Protein AF-A0A8I0MYA6-F1 (afdb_monomer_lite)

Structure (mmCIF, N/CA/C/O backbone):
data_AF-A0A8I0MYA6-F1
#
_entry.id   AF-A0A8I0MYA6-F1
#
loop_
_atom_site.group_PDB
_atom_site.id
_atom_site.type_symbol
_atom_site.label_atom_id
_atom_site.label_alt_id
_atom_site.label_comp_id
_atom_site.label_asym_id
_atom_site.label_entity_id
_atom_site.label_seq_id
_atom_site.pdbx_PDB_ins_code
_atom_site.Cartn_x
_atom_site.Cartn_y
_atom_site.Cartn_z
_atom_site.occupancy
_atom_site.B_iso_or_equiv
_atom_site.auth_seq_id
_atom_site.auth_comp_id
_atom_site.auth_asym_id
_atom_site.auth_atom_id
_atom_site.pdbx_PDB_model_num
ATOM 1 N N . MET A 1 1 ? 46.446 16.073 -32.594 1.00 58.41 1 MET A N 1
ATOM 2 C CA . MET A 1 1 ? 46.123 14.995 -31.632 1.00 58.41 1 MET A CA 1
ATOM 3 C C . MET A 1 1 ? 47.424 14.561 -30.978 1.00 58.41 1 MET A C 1
ATOM 5 O O . MET A 1 1 ? 48.353 14.228 -31.710 1.00 58.41 1 MET A O 1
ATOM 9 N N . ILE A 1 2 ? 47.519 14.647 -29.650 1.00 66.38 2 ILE A N 1
ATOM 10 C CA . ILE A 1 2 ? 48.686 14.150 -28.910 1.00 66.38 2 ILE A CA 1
ATOM 11 C C . ILE A 1 2 ? 48.570 12.626 -28.864 1.00 66.38 2 ILE A C 1
ATOM 13 O O . ILE A 1 2 ? 47.542 12.116 -28.425 1.00 66.38 2 ILE A O 1
ATOM 17 N N . HIS A 1 3 ? 49.565 11.901 -29.374 1.00 73.25 3 HIS A N 1
ATOM 18 C CA . HIS A 1 3 ? 49.516 10.433 -29.465 1.00 73.25 3 HIS A CA 1
ATOM 19 C C . HIS A 1 3 ? 50.482 9.728 -28.514 1.00 73.25 3 HIS A C 1
ATOM 21 O O . HIS A 1 3 ? 50.394 8.515 -28.361 1.00 73.25 3 HIS A O 1
ATOM 27 N N . SER A 1 4 ? 51.386 10.472 -27.877 1.00 78.56 4 SER A N 1
ATOM 28 C CA . SER A 1 4 ? 52.286 9.970 -26.840 1.00 78.56 4 SER A CA 1
ATOM 29 C C . SER A 1 4 ? 52.566 11.079 -25.834 1.00 78.56 4 SER A C 1
ATOM 31 O O . SER A 1 4 ? 52.768 12.231 -26.223 1.00 78.56 4 SER A O 1
ATOM 33 N N . MET A 1 5 ? 52.573 10.738 -24.549 1.00 82.56 5 MET A N 1
ATOM 34 C CA . MET A 1 5 ? 52.832 11.657 -23.440 1.00 82.56 5 MET A CA 1
ATOM 35 C C . MET A 1 5 ? 53.818 11.022 -22.468 1.00 82.56 5 MET A C 1
ATOM 37 O O . MET A 1 5 ? 53.879 9.800 -22.351 1.00 82.56 5 MET A O 1
ATOM 41 N N . GLY A 1 6 ? 54.563 11.847 -21.744 1.00 85.38 6 GLY A N 1
ATOM 42 C CA . GLY A 1 6 ? 55.493 11.365 -20.731 1.00 85.38 6 GLY A CA 1
ATOM 43 C C . GLY A 1 6 ? 56.247 12.500 -20.062 1.00 85.38 6 GLY A C 1
ATOM 44 O O . GLY A 1 6 ? 55.816 13.655 -20.101 1.00 85.38 6 GLY A O 1
ATOM 45 N N . THR A 1 7 ? 57.382 12.158 -19.459 1.00 89.12 7 THR A N 1
ATOM 46 C CA . THR A 1 7 ? 58.265 13.116 -18.797 1.00 89.12 7 THR A CA 1
ATOM 47 C C . THR A 1 7 ? 59.642 13.170 -19.443 1.00 89.12 7 THR A C 1
ATOM 49 O O . THR A 1 7 ? 60.193 12.158 -19.889 1.00 89.12 7 THR A O 1
ATOM 52 N N . ILE A 1 8 ? 60.190 14.380 -19.488 1.00 91.12 8 ILE A N 1
ATOM 53 C CA . ILE A 1 8 ? 61.495 14.682 -20.068 1.00 91.12 8 ILE A CA 1
ATOM 54 C C . ILE A 1 8 ? 62.333 15.566 -19.147 1.00 91.12 8 ILE A C 1
ATOM 56 O O . ILE A 1 8 ? 61.816 16.259 -18.267 1.00 91.12 8 ILE A O 1
ATOM 60 N N . SER A 1 9 ? 63.634 15.579 -19.396 1.00 91.38 9 SER A N 1
ATOM 61 C CA . SER A 1 9 ? 64.591 16.529 -18.853 1.00 91.38 9 SER A CA 1
ATOM 62 C C . SER A 1 9 ? 65.210 17.384 -19.960 1.00 91.38 9 SER A C 1
ATOM 64 O O . SER A 1 9 ? 65.389 16.960 -21.104 1.00 91.38 9 SER A O 1
ATOM 66 N N . LEU A 1 10 ? 65.526 18.621 -19.587 1.00 90.19 10 LEU A N 1
ATOM 67 C CA . LEU A 1 10 ? 66.177 19.636 -20.402 1.00 90.19 10 LEU A CA 1
ATOM 68 C C . LEU A 1 10 ? 67.391 20.160 -19.638 1.00 90.19 10 LEU A C 1
ATOM 70 O O . LEU A 1 10 ? 67.263 20.629 -18.506 1.00 90.19 10 LEU A O 1
ATOM 74 N N . ALA A 1 11 ? 68.567 20.097 -20.255 1.00 89.94 11 ALA A N 1
ATOM 75 C CA . ALA A 1 11 ? 69.766 20.724 -19.710 1.00 89.94 11 ALA A CA 1
ATOM 76 C C . ALA A 1 11 ? 69.795 22.231 -20.027 1.00 89.94 11 ALA A C 1
ATOM 78 O O . ALA A 1 11 ? 69.227 22.682 -21.025 1.00 89.94 11 ALA A O 1
ATOM 79 N N . LEU A 1 12 ? 70.485 23.008 -19.186 1.00 89.94 12 LEU A N 1
ATOM 80 C CA . LEU A 1 12 ? 70.679 24.445 -19.394 1.00 89.94 12 LEU A CA 1
ATOM 81 C C . LEU A 1 12 ? 71.385 24.705 -20.734 1.00 89.94 12 LEU A C 1
ATOM 83 O O . LEU A 1 12 ? 72.392 24.068 -21.035 1.00 89.94 12 LEU A O 1
ATOM 87 N N . ASN A 1 13 ? 70.869 25.655 -21.517 1.00 88.00 13 ASN A N 1
ATOM 88 C CA . ASN A 1 13 ? 71.373 26.043 -22.838 1.00 88.00 13 ASN A CA 1
ATOM 89 C C . ASN A 1 13 ? 71.505 24.874 -23.829 1.00 88.00 13 ASN A C 1
ATOM 91 O O . ASN A 1 13 ? 72.324 24.920 -24.746 1.00 88.00 13 ASN A O 1
ATOM 95 N N . SER A 1 14 ? 70.696 23.827 -23.658 1.00 90.38 14 SER A N 1
ATOM 96 C CA . SER A 1 14 ? 70.669 22.670 -24.548 1.00 90.38 14 SER A CA 1
ATOM 97 C C . SER A 1 14 ? 69.436 22.693 -25.445 1.00 90.38 14 SER A C 1
ATOM 99 O O . SER A 1 14 ? 68.357 23.116 -25.026 1.00 90.38 14 SER A O 1
ATOM 101 N N . ASN A 1 15 ? 69.609 22.187 -26.667 1.00 89.75 15 ASN A N 1
ATOM 102 C CA . ASN A 1 15 ? 68.526 21.853 -27.593 1.00 89.75 15 ASN A CA 1
ATOM 103 C C . ASN A 1 15 ? 68.225 20.352 -27.641 1.00 89.75 15 ASN A C 1
ATOM 105 O O . ASN A 1 15 ? 67.522 19.890 -28.542 1.00 89.75 15 ASN A O 1
ATOM 109 N N . VAL A 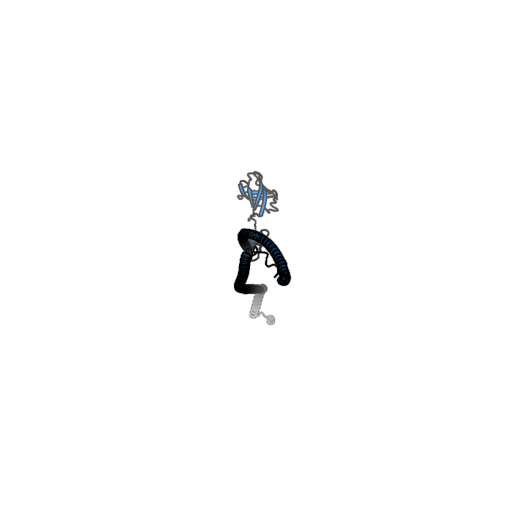1 16 ? 68.788 19.592 -26.702 1.00 91.81 16 VAL A N 1
ATOM 110 C CA . VAL A 1 16 ? 68.577 18.156 -26.558 1.00 91.81 16 VAL A CA 1
ATOM 111 C C . VAL A 1 16 ? 67.656 17.906 -25.372 1.00 91.81 16 VAL A C 1
ATOM 113 O O . VAL A 1 16 ? 67.909 18.361 -24.256 1.00 91.81 16 VAL A O 1
ATOM 116 N N . ILE A 1 17 ? 66.586 17.176 -25.650 1.00 91.62 17 ILE A N 1
ATOM 117 C CA . ILE A 1 17 ? 65.600 16.685 -24.701 1.00 91.62 17 ILE A CA 1
ATOM 118 C C . ILE A 1 17 ? 65.901 15.224 -24.419 1.00 91.62 17 ILE A C 1
ATOM 120 O O . ILE A 1 17 ? 66.022 14.434 -25.355 1.00 91.62 17 ILE A O 1
ATOM 124 N N . GLN A 1 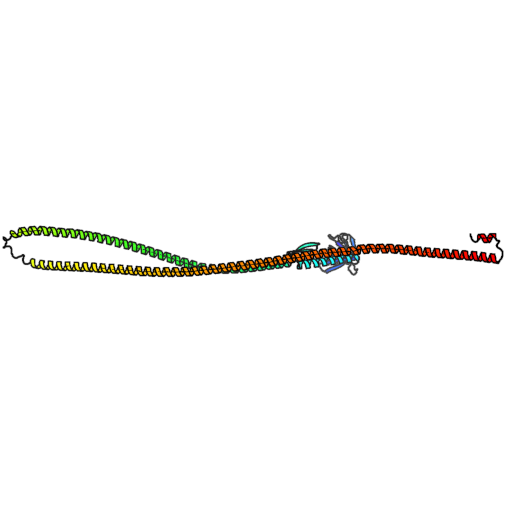18 ? 65.946 14.862 -23.142 1.00 92.81 18 GLN A N 1
ATOM 125 C CA . GLN A 1 18 ? 66.160 13.489 -22.709 1.00 92.81 18 GLN A CA 1
ATOM 126 C C . GLN A 1 18 ? 64.888 12.927 -22.063 1.00 92.81 18 GLN A C 1
ATOM 128 O O . GLN A 1 18 ? 64.280 13.553 -21.199 1.00 92.81 18 GLN A O 1
ATOM 133 N N . GLY A 1 19 ? 64.448 11.751 -22.497 1.00 88.19 19 GLY A N 1
ATOM 134 C CA . GLY A 1 19 ? 63.303 11.040 -21.937 1.00 88.19 19 GLY A CA 1
ATOM 135 C C . GLY A 1 19 ? 63.688 10.348 -20.637 1.00 88.19 19 GLY A C 1
ATOM 136 O O . GLY A 1 19 ? 64.613 9.544 -20.624 1.00 88.19 19 GLY A O 1
ATOM 137 N N . SER A 1 20 ? 62.971 10.619 -19.545 1.00 79.12 20 SER A N 1
ATOM 138 C CA . SER A 1 20 ? 63.293 10.020 -18.239 1.00 79.12 20 SER A CA 1
ATOM 139 C C . SER A 1 20 ? 62.774 8.585 -18.084 1.00 79.12 20 SER A C 1
ATOM 141 O O . SER A 1 20 ? 63.265 7.872 -17.224 1.00 79.12 20 SER A O 1
ATOM 143 N N . ASN A 1 21 ? 61.797 8.178 -18.907 1.00 72.69 21 ASN A N 1
ATOM 144 C CA . ASN A 1 21 ? 61.250 6.813 -19.061 1.00 72.69 21 ASN A CA 1
ATOM 145 C C . ASN A 1 21 ? 60.468 6.698 -20.388 1.00 72.69 21 ASN A C 1
ATOM 147 O O . ASN A 1 21 ? 59.414 6.071 -20.478 1.00 72.69 21 ASN A O 1
ATOM 151 N N . THR A 1 22 ? 60.918 7.423 -21.411 1.00 75.19 22 THR A N 1
ATOM 152 C CA . THR A 1 22 ? 60.223 7.539 -22.695 1.00 75.19 22 THR A CA 1
ATOM 153 C C . THR A 1 22 ? 61.123 7.028 -23.806 1.00 75.19 22 THR A C 1
ATOM 155 O O . THR A 1 22 ? 62.232 7.529 -23.959 1.00 75.19 22 THR A O 1
ATOM 158 N N . TYR A 1 23 ? 60.595 6.112 -24.619 1.00 84.62 23 TYR A N 1
ATOM 159 C CA . TYR A 1 23 ? 61.225 5.649 -25.853 1.00 84.62 23 TYR A CA 1
ATOM 160 C C . TYR A 1 23 ? 60.612 6.386 -27.051 1.00 84.62 23 TYR A C 1
ATOM 162 O O . TYR A 1 23 ? 59.567 5.998 -27.576 1.00 84.62 23 TYR A O 1
ATOM 170 N N . PHE A 1 24 ? 61.222 7.489 -27.471 1.00 85.12 24 PHE A N 1
ATOM 171 C CA . PHE A 1 24 ? 60.733 8.372 -28.523 1.00 85.12 24 PHE A CA 1
ATOM 172 C C . PHE A 1 24 ? 60.612 7.696 -29.884 1.00 85.12 24 PHE A C 1
ATOM 174 O O . PHE A 1 24 ? 59.632 7.959 -30.582 1.00 85.12 24 PHE A O 1
ATOM 181 N N . GLN A 1 25 ? 61.556 6.835 -30.265 1.00 83.25 25 GLN A N 1
ATOM 182 C CA . GLN A 1 25 ? 61.514 6.142 -31.554 1.00 83.25 25 GLN A CA 1
ATOM 183 C C . GLN A 1 25 ? 60.634 4.887 -31.470 1.00 83.25 25 GLN A C 1
ATOM 185 O O . GLN A 1 25 ? 59.676 4.767 -32.232 1.00 83.25 25 GLN A O 1
ATOM 190 N N . THR A 1 26 ? 60.890 3.997 -30.505 1.00 79.69 26 THR A N 1
ATOM 191 C CA . THR A 1 26 ? 60.189 2.705 -30.396 1.00 79.69 26 THR A CA 1
ATOM 192 C C . THR A 1 26 ? 58.725 2.830 -29.955 1.00 79.69 26 THR A C 1
ATOM 194 O O . THR A 1 26 ? 57.848 2.204 -30.550 1.00 79.69 26 THR A O 1
ATOM 197 N N . VAL A 1 27 ? 58.428 3.655 -28.944 1.00 79.25 27 VAL A N 1
ATOM 198 C CA . VAL A 1 27 ? 57.066 3.808 -28.388 1.00 79.25 27 VAL A CA 1
ATOM 199 C C . VAL A 1 27 ? 56.374 5.046 -28.954 1.00 79.25 27 VAL A C 1
ATOM 201 O O . VAL A 1 27 ? 55.242 4.969 -29.428 1.00 79.25 27 VAL A O 1
ATOM 204 N N . GLY A 1 28 ? 57.068 6.186 -28.961 1.00 76.00 28 GLY A N 1
ATOM 205 C CA . GLY A 1 28 ? 56.528 7.457 -29.444 1.00 76.00 28 GLY A CA 1
ATOM 206 C C . GLY A 1 28 ? 56.393 7.548 -30.966 1.00 76.00 28 GLY A C 1
ATOM 207 O O . GLY A 1 28 ? 55.694 8.443 -31.450 1.00 76.00 28 GLY A O 1
ATOM 208 N N . LYS A 1 29 ? 57.049 6.645 -31.720 1.00 82.19 29 LYS A N 1
ATOM 209 C CA . LYS A 1 29 ? 57.159 6.675 -33.193 1.00 82.19 29 LYS A CA 1
ATOM 210 C C . LYS A 1 29 ? 57.502 8.072 -33.719 1.00 82.19 29 LYS A C 1
ATOM 212 O O . LYS A 1 29 ? 56.938 8.546 -34.703 1.00 82.19 29 LYS A O 1
ATOM 217 N N . THR A 1 30 ? 58.376 8.764 -32.996 1.00 82.56 30 THR A N 1
ATOM 218 C CA . THR A 1 30 ? 58.781 10.136 -33.295 1.00 82.56 30 THR A CA 1
ATOM 219 C C . THR A 1 30 ? 59.659 10.125 -34.534 1.00 82.56 30 THR A C 1
ATOM 221 O O . THR A 1 30 ? 60.576 9.315 -34.635 1.00 82.56 30 THR A O 1
ATOM 224 N N . THR A 1 31 ? 59.404 11.037 -35.463 1.00 83.94 31 THR A N 1
ATOM 225 C CA . THR A 1 31 ? 60.233 11.252 -36.649 1.00 83.94 31 THR A CA 1
ATOM 226 C C . THR A 1 31 ? 60.717 12.696 -36.668 1.00 83.94 31 THR A C 1
ATOM 228 O O . THR A 1 31 ? 60.180 13.560 -35.968 1.00 83.94 31 THR A O 1
ATOM 231 N N . THR A 1 32 ? 61.723 12.993 -37.490 1.00 85.88 32 THR A N 1
ATOM 232 C CA . THR A 1 32 ? 62.050 14.386 -37.809 1.00 85.88 32 THR A CA 1
ATOM 233 C C . THR A 1 32 ? 60.799 15.103 -38.322 1.00 85.88 32 THR A C 1
ATOM 235 O O . THR A 1 32 ? 59.980 14.534 -39.043 1.00 85.88 32 THR A O 1
ATOM 238 N N . GLY A 1 33 ? 60.618 16.341 -37.877 1.00 78.88 33 GLY A N 1
ATOM 239 C CA . GLY A 1 33 ? 59.450 17.162 -38.140 1.00 78.88 33 GLY A CA 1
ATOM 240 C C . GLY A 1 33 ? 58.308 16.976 -37.142 1.00 78.88 33 GLY A C 1
ATOM 241 O O . GLY A 1 33 ? 57.408 17.811 -37.149 1.00 78.88 33 GLY A O 1
ATOM 242 N N . THR A 1 34 ? 58.299 15.947 -36.287 1.00 85.75 34 THR A N 1
ATOM 243 C CA . THR A 1 34 ? 57.237 15.767 -35.281 1.00 85.75 34 THR A CA 1
ATOM 244 C C . THR A 1 34 ? 57.137 16.990 -34.371 1.00 85.75 34 THR A C 1
ATOM 246 O O . THR A 1 34 ? 58.148 17.547 -33.948 1.00 85.75 34 THR A O 1
ATOM 249 N N . LEU A 1 35 ? 55.910 17.416 -34.072 1.00 88.00 35 LEU A N 1
ATOM 250 C CA . LEU A 1 35 ? 55.674 18.534 -33.169 1.00 88.00 35 LEU A CA 1
ATOM 251 C C . LEU A 1 35 ? 55.651 18.037 -31.723 1.00 88.00 35 LEU A C 1
ATOM 253 O O . LEU A 1 35 ? 55.034 17.020 -31.408 1.00 88.00 35 LEU A O 1
ATOM 257 N N . LEU A 1 36 ? 56.313 18.767 -30.840 1.00 89.31 36 LEU A N 1
ATOM 258 C CA . LEU A 1 36 ? 56.443 18.461 -29.426 1.00 89.31 36 LEU A CA 1
ATOM 259 C C . LEU A 1 36 ? 55.894 19.633 -28.618 1.00 89.31 36 LEU A C 1
ATOM 261 O O . LEU A 1 36 ? 56.377 20.752 -28.748 1.00 89.31 36 LEU A O 1
ATOM 265 N N . ILE A 1 37 ? 54.908 19.375 -27.768 1.00 91.75 37 ILE A N 1
ATOM 266 C CA . ILE A 1 37 ? 54.443 20.347 -26.779 1.00 91.75 37 ILE A CA 1
ATOM 267 C C . ILE A 1 37 ? 55.124 20.025 -25.456 1.00 91.75 37 ILE A C 1
ATOM 269 O O . ILE A 1 37 ? 55.062 18.882 -25.003 1.00 91.75 37 ILE A O 1
ATOM 273 N N . ILE A 1 38 ? 55.751 21.020 -24.840 1.00 89.81 38 ILE A N 1
ATOM 274 C CA . ILE A 1 38 ? 56.332 20.921 -23.497 1.00 89.81 38 ILE A CA 1
ATOM 275 C C . ILE A 1 38 ? 55.662 21.934 -22.574 1.00 89.81 38 ILE A C 1
ATOM 277 O O . ILE A 1 38 ? 55.373 23.052 -22.994 1.00 89.81 38 ILE A O 1
ATOM 281 N N . GLU A 1 39 ? 55.418 21.561 -21.322 1.00 87.12 39 GLU A N 1
ATOM 282 C CA . GLU A 1 39 ? 54.803 22.446 -20.328 1.00 87.12 39 GLU A CA 1
ATOM 283 C C . GLU A 1 39 ? 55.857 22.953 -19.337 1.00 87.12 39 GLU A C 1
ATOM 285 O O . GLU A 1 39 ? 56.320 22.216 -18.468 1.00 87.12 39 GLU A O 1
ATOM 290 N N . LEU A 1 40 ? 56.268 24.216 -19.476 1.00 85.38 40 LEU A N 1
ATOM 291 C CA . LEU A 1 40 ? 57.303 24.809 -18.630 1.00 85.38 40 LEU A CA 1
ATOM 292 C C . LEU A 1 40 ? 56.669 25.553 -17.442 1.00 85.38 40 LEU A C 1
ATOM 294 O O . LEU A 1 40 ? 55.845 26.439 -17.676 1.00 85.38 40 LEU A O 1
ATOM 298 N N . PRO A 1 41 ? 57.093 25.298 -16.186 1.00 79.19 41 PRO A N 1
ATOM 299 C CA . PRO A 1 41 ? 56.441 25.844 -14.987 1.00 79.19 41 PRO A CA 1
ATOM 300 C C . PRO A 1 41 ? 56.305 27.374 -14.920 1.00 79.19 41 PRO A C 1
ATOM 302 O O . PRO A 1 41 ? 55.432 27.872 -14.221 1.00 79.19 41 PRO A O 1
ATOM 305 N N . GLN A 1 42 ? 57.167 28.123 -15.615 1.00 77.38 42 GLN A N 1
ATOM 306 C CA . GLN A 1 42 ? 57.204 29.594 -15.557 1.00 77.38 42 GLN A CA 1
ATOM 307 C C . GLN A 1 42 ? 56.865 30.284 -16.885 1.00 77.38 42 GLN A C 1
ATOM 309 O O . GLN A 1 42 ? 56.653 31.491 -16.908 1.00 77.38 42 GLN A O 1
ATOM 314 N N . ILE A 1 43 ? 56.841 29.540 -17.994 1.00 77.38 43 ILE A N 1
ATOM 315 C CA . ILE A 1 43 ? 56.689 30.096 -19.352 1.00 77.38 43 ILE A CA 1
ATOM 316 C C . ILE A 1 43 ? 55.399 29.582 -20.018 1.00 77.38 43 ILE A C 1
ATOM 318 O O . ILE A 1 43 ? 54.938 30.147 -21.006 1.00 77.38 43 ILE A O 1
ATOM 322 N N . GLY A 1 44 ? 54.776 28.542 -19.457 1.00 80.44 44 GLY A N 1
ATOM 323 C CA . GLY A 1 44 ? 53.601 27.893 -20.025 1.00 80.44 44 GLY A CA 1
ATOM 324 C C . GLY A 1 44 ? 53.961 26.862 -21.095 1.00 80.44 44 GLY A C 1
ATOM 325 O O . GLY A 1 44 ? 55.101 26.400 -21.196 1.00 80.44 44 GLY A O 1
ATOM 326 N N . SER A 1 45 ? 52.958 26.462 -21.878 1.00 85.69 45 SER A N 1
ATOM 327 C CA . SER A 1 45 ? 53.128 25.462 -22.935 1.00 85.69 45 SER A CA 1
ATOM 328 C C . SER A 1 45 ? 53.886 26.041 -24.131 1.00 85.69 45 SER A C 1
ATOM 330 O O . SER A 1 45 ? 53.481 27.057 -24.691 1.00 85.69 45 SER A O 1
ATOM 332 N N . GLN A 1 46 ? 54.958 25.376 -24.556 1.00 87.88 46 GLN A N 1
ATOM 333 C CA . GLN A 1 46 ? 55.713 25.727 -25.757 1.00 87.88 46 GLN A CA 1
ATOM 334 C C . GLN A 1 46 ? 55.606 24.631 -26.808 1.00 87.88 46 GLN A C 1
ATOM 336 O O . GLN A 1 46 ? 55.720 23.445 -26.500 1.00 87.88 46 GLN A O 1
ATOM 341 N N . LEU A 1 47 ? 55.412 25.052 -28.058 1.00 89.50 47 LEU A N 1
ATOM 342 C CA . LEU A 1 47 ? 55.416 24.176 -29.220 1.00 89.50 47 LEU A CA 1
ATOM 343 C C . LEU A 1 47 ? 56.800 24.202 -29.869 1.00 89.50 47 LEU A C 1
ATOM 345 O O . LEU A 1 47 ? 57.285 25.252 -30.289 1.00 89.50 47 LEU A O 1
ATOM 349 N N . LEU A 1 48 ? 57.411 23.031 -29.956 1.00 90.62 48 LEU A N 1
ATOM 350 C CA . LEU A 1 48 ? 58.720 22.790 -30.539 1.00 90.62 48 LEU A CA 1
ATOM 351 C C . LEU A 1 48 ? 58.595 21.794 -31.691 1.00 90.62 48 LEU A C 1
ATOM 353 O O . LEU A 1 48 ? 57.622 21.046 -31.791 1.00 90.62 48 LEU A O 1
ATOM 357 N N . GLN A 1 49 ? 59.600 21.765 -32.553 1.00 89.81 49 GLN A N 1
ATOM 358 C CA . GLN A 1 49 ? 59.712 20.799 -33.633 1.00 89.81 49 GLN A CA 1
ATOM 359 C C . GLN A 1 49 ? 60.926 19.906 -33.400 1.00 89.81 49 GLN A C 1
ATOM 361 O O . GLN A 1 49 ? 62.011 20.380 -33.067 1.00 89.81 49 GLN A O 1
ATOM 366 N N . VAL A 1 50 ? 60.751 18.600 -33.578 1.00 91.00 50 VAL A N 1
ATOM 367 C CA . VAL A 1 50 ? 61.843 17.629 -33.531 1.00 91.00 50 VAL A CA 1
ATOM 368 C C . VAL A 1 50 ? 62.662 17.753 -34.810 1.00 91.00 50 VAL A C 1
ATOM 370 O O . VAL A 1 50 ? 62.179 17.463 -35.899 1.00 91.00 50 VAL A O 1
ATOM 373 N N . VAL A 1 51 ? 63.916 18.170 -34.681 1.00 90.06 51 VAL A N 1
ATOM 374 C CA . VAL A 1 51 ? 64.855 18.309 -35.803 1.00 90.06 51 VAL A CA 1
ATOM 375 C C . VAL A 1 51 ? 65.586 16.995 -36.054 1.00 90.06 51 VAL A C 1
ATOM 377 O O . VAL A 1 51 ? 65.812 16.611 -37.199 1.00 90.06 51 VAL A O 1
ATOM 380 N N . ALA A 1 52 ? 65.927 16.270 -34.989 1.00 90.19 52 ALA A N 1
ATOM 381 C CA . ALA A 1 52 ? 66.551 14.959 -35.093 1.00 90.19 52 ALA A CA 1
ATOM 382 C C . ALA A 1 52 ? 66.141 14.066 -33.923 1.00 90.19 52 ALA A C 1
ATOM 384 O O . ALA A 1 52 ? 66.069 14.520 -32.781 1.00 90.19 52 ALA A O 1
ATOM 385 N N . VAL A 1 53 ? 65.921 12.786 -34.207 1.00 90.12 53 VAL A N 1
ATOM 386 C CA . VAL A 1 53 ? 65.825 11.736 -33.189 1.00 90.12 53 VAL A CA 1
ATOM 387 C C . VAL A 1 53 ? 67.237 11.188 -33.016 1.00 90.12 53 VAL A C 1
ATOM 389 O O . VAL A 1 53 ? 67.761 10.552 -33.925 1.00 90.12 53 VAL A O 1
ATOM 392 N N . VAL A 1 54 ? 67.895 11.542 -31.912 1.00 90.88 54 VAL A N 1
ATOM 393 C CA . VAL A 1 54 ? 69.314 11.220 -31.679 1.00 90.88 54 VAL A CA 1
ATOM 394 C C . VAL A 1 54 ? 69.454 9.788 -31.166 1.00 90.88 54 VAL A C 1
ATOM 396 O O . VAL A 1 54 ? 70.358 9.068 -31.581 1.00 90.88 54 VAL A O 1
ATOM 399 N N . SER A 1 55 ? 68.535 9.365 -30.301 1.00 90.62 55 SER A N 1
ATOM 400 C CA . SER A 1 55 ? 68.409 7.992 -29.817 1.00 90.62 55 SER A CA 1
ATOM 401 C C . SER A 1 55 ? 66.975 7.728 -29.353 1.00 90.62 55 SER A C 1
ATOM 403 O O . SER A 1 55 ? 66.136 8.633 -29.338 1.00 90.62 55 SER A O 1
ATOM 405 N N . ASP A 1 56 ? 66.692 6.500 -28.916 1.00 87.44 56 ASP A N 1
ATOM 406 C CA . ASP A 1 56 ? 65.400 6.132 -28.330 1.00 87.44 56 ASP A CA 1
ATOM 407 C C . ASP A 1 56 ? 65.002 7.038 -27.158 1.00 87.44 56 ASP A C 1
ATOM 409 O O . ASP A 1 56 ? 63.819 7.253 -26.936 1.00 87.44 56 ASP A O 1
ATOM 413 N N . THR A 1 57 ? 65.955 7.617 -26.435 1.00 91.00 57 THR A N 1
ATOM 414 C CA . THR A 1 57 ? 65.687 8.473 -25.273 1.00 91.00 57 THR A CA 1
ATOM 415 C C . THR A 1 57 ? 66.087 9.927 -25.495 1.00 91.00 57 THR A C 1
ATOM 417 O O . THR A 1 57 ? 65.991 10.711 -24.558 1.00 91.00 57 THR A O 1
ATOM 420 N N . GLU A 1 58 ? 66.532 10.323 -26.691 1.00 92.69 58 GLU A N 1
ATOM 421 C CA . GLU A 1 58 ? 67.042 11.677 -26.937 1.00 92.69 58 GLU A CA 1
ATOM 422 C C . GLU A 1 58 ? 66.504 12.293 -28.229 1.00 92.69 58 GLU A C 1
ATOM 424 O O . GLU A 1 58 ? 66.620 11.732 -29.321 1.00 92.69 58 GLU A O 1
ATOM 429 N N . LEU A 1 59 ? 65.977 13.511 -28.110 1.00 92.25 59 LEU A N 1
ATOM 430 C CA . LEU A 1 59 ? 65.492 14.318 -29.225 1.00 92.25 59 LEU A CA 1
ATOM 431 C C . LEU A 1 59 ? 66.255 15.632 -29.299 1.00 92.25 59 LEU A C 1
ATOM 433 O O . LEU A 1 59 ? 66.443 16.302 -28.289 1.00 92.25 59 LEU A O 1
ATOM 437 N N . ARG A 1 60 ? 66.614 16.058 -30.506 1.00 93.38 60 ARG A N 1
ATOM 438 C CA . ARG A 1 60 ? 67.063 17.423 -30.772 1.00 93.38 60 ARG A CA 1
ATOM 439 C C . ARG A 1 60 ? 65.894 18.244 -31.293 1.00 93.38 60 ARG A C 1
ATOM 441 O O . ARG A 1 60 ? 65.234 17.829 -32.246 1.00 93.38 60 ARG A O 1
ATOM 448 N N . VAL A 1 61 ? 65.660 19.408 -30.700 1.00 93.19 61 VAL A N 1
ATOM 449 C CA . VAL A 1 61 ? 64.495 20.250 -30.993 1.00 93.19 61 VAL A CA 1
ATOM 450 C C . VAL A 1 61 ? 64.867 21.668 -31.425 1.00 93.19 61 VAL A C 1
ATOM 452 O O . VAL A 1 61 ? 65.903 22.219 -31.048 1.00 93.19 61 VAL A O 1
ATOM 455 N N . SER A 1 62 ? 63.990 22.274 -32.213 1.00 92.69 62 SER A N 1
ATOM 456 C CA . SER A 1 62 ? 63.995 23.690 -32.573 1.00 92.69 62 SER A CA 1
ATOM 457 C C . SER A 1 62 ? 62.655 24.316 -32.217 1.00 92.69 62 SER A C 1
ATOM 459 O O . SER A 1 62 ? 61.663 23.628 -31.962 1.00 92.69 62 SER A O 1
ATOM 461 N N . LYS A 1 63 ? 62.600 25.643 -32.236 1.00 90.81 63 LYS A N 1
ATOM 462 C CA . LYS A 1 63 ? 61.329 26.348 -32.365 1.00 90.81 63 LYS A CA 1
ATOM 463 C C . LYS A 1 63 ? 60.728 26.063 -33.745 1.00 90.81 63 LYS A C 1
ATOM 465 O O . LYS A 1 63 ? 61.419 25.622 -34.666 1.00 90.81 63 LYS A O 1
ATOM 470 N N . VAL A 1 64 ? 59.429 26.321 -33.881 1.00 85.44 64 VAL A N 1
ATOM 471 C CA . VAL A 1 64 ? 58.683 26.100 -35.135 1.00 85.44 64 VAL A CA 1
ATOM 472 C C . VAL A 1 64 ? 59.187 26.996 -36.278 1.00 85.44 64 VAL A C 1
ATOM 474 O O . VAL A 1 64 ? 59.050 26.638 -37.440 1.00 85.44 64 VAL A O 1
ATOM 477 N N . ASP A 1 65 ? 59.827 28.125 -35.961 1.00 84.56 65 ASP A N 1
ATOM 478 C CA . ASP A 1 65 ? 60.484 29.013 -36.933 1.00 84.56 65 ASP A CA 1
ATOM 479 C C . ASP A 1 65 ? 61.854 28.497 -37.431 1.00 84.56 65 ASP A C 1
ATOM 481 O O . ASP A 1 65 ? 62.521 29.165 -38.217 1.00 84.56 65 ASP A O 1
ATOM 485 N N . GLY A 1 66 ? 62.285 27.314 -36.975 1.00 81.19 66 GLY A N 1
ATOM 486 C CA . GLY A 1 66 ? 63.557 26.689 -37.339 1.00 81.19 66 GLY A CA 1
ATOM 487 C C . GLY A 1 66 ? 64.752 27.139 -36.495 1.00 81.19 66 GLY A C 1
ATOM 488 O O . GLY A 1 66 ? 65.834 26.564 -36.623 1.00 81.19 66 GLY A O 1
ATOM 489 N N . THR A 1 67 ? 64.593 28.114 -35.594 1.00 90.69 67 THR A N 1
ATOM 490 C CA . THR A 1 67 ? 65.685 28.532 -34.705 1.00 90.69 67 THR A CA 1
ATOM 491 C C . THR A 1 67 ? 65.940 27.489 -33.607 1.00 90.69 67 THR A C 1
ATOM 493 O O . THR A 1 67 ? 64.987 26.902 -33.081 1.00 90.69 67 THR A O 1
ATOM 496 N N . PRO A 1 68 ? 67.204 27.217 -33.220 1.00 88.12 68 PRO A N 1
ATOM 497 C CA . PRO A 1 68 ? 67.496 26.267 -32.151 1.00 88.12 68 PRO A CA 1
ATOM 498 C C . PRO A 1 68 ? 66.779 26.646 -30.854 1.00 88.12 68 PRO A C 1
ATOM 500 O O . PRO A 1 68 ? 66.853 27.787 -30.393 1.00 88.12 68 PRO A O 1
ATOM 503 N N . TYR A 1 69 ? 66.092 25.681 -30.248 1.00 90.88 69 TYR A N 1
ATOM 504 C CA . TYR A 1 69 ? 65.510 25.880 -28.931 1.00 90.88 69 TYR A CA 1
ATOM 505 C C . TYR A 1 69 ? 66.596 25.671 -27.880 1.00 90.88 69 TYR A C 1
ATOM 507 O O . TYR A 1 69 ? 67.105 24.566 -27.755 1.00 90.88 69 TYR A O 1
ATOM 515 N N . LEU A 1 70 ? 66.962 26.715 -27.140 1.00 90.00 70 LEU A N 1
ATOM 516 C CA . LEU A 1 70 ? 67.916 26.619 -26.037 1.00 90.00 70 LEU A CA 1
ATOM 517 C C . LEU A 1 70 ? 67.159 26.828 -24.731 1.00 90.00 70 LEU A C 1
ATOM 519 O O . LEU A 1 70 ? 66.599 27.904 -24.513 1.00 90.00 70 LEU A O 1
ATOM 523 N N . SER A 1 71 ? 67.119 25.802 -23.879 1.00 85.69 71 SER A N 1
ATOM 524 C CA . SER A 1 71 ? 66.416 25.909 -22.601 1.00 85.69 71 SER A CA 1
ATOM 525 C C . SER A 1 71 ? 67.115 26.930 -21.692 1.00 85.69 71 SER A C 1
ATOM 527 O O . SER A 1 71 ? 68.292 26.740 -21.377 1.00 85.69 71 SER A O 1
ATOM 529 N N . PRO A 1 72 ? 66.429 27.985 -21.217 1.00 82.50 72 PRO A N 1
ATOM 530 C CA . PRO A 1 72 ? 67.042 28.999 -20.355 1.00 82.50 72 PRO A CA 1
ATOM 531 C C . PRO A 1 72 ? 67.286 28.498 -18.923 1.00 82.50 72 PRO A C 1
ATOM 533 O O . PRO A 1 72 ? 67.934 29.177 -18.133 1.00 82.50 72 PRO A O 1
ATOM 536 N N . VAL A 1 73 ? 66.761 27.319 -18.578 1.00 84.56 73 VAL A N 1
ATOM 537 C CA . VAL A 1 73 ? 66.865 26.691 -17.257 1.00 84.56 73 VAL A CA 1
ATOM 538 C C . VAL A 1 73 ? 67.063 25.181 -17.395 1.00 84.56 73 VAL A C 1
ATOM 540 O O . VAL A 1 73 ? 66.573 24.567 -18.344 1.00 84.56 73 VAL A O 1
ATOM 543 N N . ALA A 1 74 ? 67.771 24.568 -16.445 1.00 88.06 74 ALA A N 1
ATOM 544 C CA . ALA A 1 74 ? 67.814 23.113 -16.332 1.00 88.06 74 ALA A CA 1
ATOM 545 C C . ALA A 1 74 ? 66.548 22.624 -15.619 1.00 88.06 74 ALA A C 1
ATOM 547 O O . ALA A 1 74 ? 66.230 23.092 -14.527 1.00 88.06 74 ALA A O 1
ATOM 548 N N . LEU A 1 75 ? 65.821 21.695 -16.233 1.00 87.44 75 LEU A N 1
ATOM 549 C CA . LEU A 1 75 ? 64.541 21.202 -15.732 1.00 87.44 75 LEU A CA 1
ATOM 550 C C . LEU A 1 75 ? 64.463 19.683 -15.879 1.00 87.44 75 LEU A C 1
ATOM 552 O O . LEU A 1 75 ? 64.951 19.108 -16.851 1.00 87.44 75 LEU A O 1
ATOM 556 N N . GLN A 1 76 ? 63.826 19.030 -14.915 1.00 89.38 76 GLN A N 1
ATOM 557 C CA . GLN A 1 76 ? 63.592 17.587 -14.913 1.00 89.38 76 GLN A CA 1
ATOM 558 C C . GLN A 1 76 ? 62.102 17.304 -14.741 1.00 89.38 76 GLN A C 1
ATOM 560 O O . GLN A 1 76 ? 61.375 18.121 -14.178 1.00 89.38 76 GLN A O 1
ATOM 565 N N . ASN A 1 77 ? 61.661 16.134 -15.202 1.00 87.75 77 ASN A N 1
ATOM 566 C CA . ASN A 1 77 ? 60.277 15.667 -15.093 1.00 87.75 77 ASN A CA 1
ATOM 567 C C . ASN A 1 77 ? 59.232 16.605 -15.723 1.00 87.75 77 ASN A C 1
ATOM 569 O O . ASN A 1 77 ? 58.083 16.655 -15.284 1.00 87.75 77 ASN A O 1
ATOM 573 N N . ILE A 1 78 ? 59.612 17.334 -16.773 1.00 88.69 78 ILE A N 1
ATOM 574 C CA . ILE A 1 78 ? 58.687 18.178 -17.529 1.00 88.69 78 ILE A CA 1
ATOM 575 C C . ILE A 1 78 ? 57.728 17.284 -18.302 1.00 88.69 78 ILE A C 1
ATOM 577 O O . ILE A 1 78 ? 58.161 16.362 -18.995 1.00 88.69 78 ILE A O 1
ATOM 581 N N . LYS A 1 79 ? 56.429 17.578 -18.225 1.00 88.00 79 LYS A N 1
ATOM 582 C CA . LYS A 1 79 ? 55.429 16.894 -19.042 1.00 88.00 79 LYS A CA 1
ATOM 583 C C . LYS A 1 79 ? 55.568 17.315 -20.499 1.00 88.00 79 LYS A C 1
ATOM 585 O O . LYS A 1 79 ? 55.666 18.505 -20.805 1.00 88.00 79 LYS A O 1
ATOM 590 N N . TYR A 1 80 ? 55.529 16.334 -21.391 1.00 89.06 80 TYR A N 1
ATOM 591 C CA . TYR A 1 80 ? 55.468 16.579 -22.824 1.00 89.06 80 TYR A CA 1
ATOM 592 C C . TYR A 1 80 ? 54.301 15.829 -23.469 1.00 89.06 80 TYR A C 1
ATOM 594 O O . TYR A 1 80 ? 53.830 14.805 -22.964 1.00 89.06 80 TYR A O 1
ATOM 602 N N . GLY A 1 81 ? 53.879 16.326 -24.628 1.00 87.19 81 GLY A N 1
ATOM 603 C CA . GLY A 1 81 ? 52.994 15.637 -25.556 1.00 87.19 81 GLY A CA 1
ATOM 604 C C . GLY A 1 81 ? 53.557 15.684 -26.974 1.00 87.19 81 GLY A C 1
ATOM 605 O O . GLY A 1 81 ? 53.791 16.761 -27.520 1.00 87.19 81 GLY A O 1
ATOM 606 N N . LEU A 1 82 ? 53.757 14.521 -27.591 1.00 85.56 82 LEU A N 1
ATOM 607 C CA . LEU A 1 82 ? 54.067 14.423 -29.015 1.00 85.56 82 LEU A CA 1
ATOM 608 C C . LEU A 1 82 ? 52.780 14.559 -29.816 1.00 85.56 82 LEU A C 1
ATOM 610 O O . LEU A 1 82 ? 51.827 13.801 -29.630 1.00 85.56 82 LEU A O 1
ATOM 614 N N . CYS A 1 83 ? 52.769 15.522 -30.723 1.00 81.00 83 CYS A N 1
ATOM 615 C CA . CYS A 1 83 ? 51.696 15.739 -31.671 1.00 81.00 83 CYS A CA 1
ATOM 616 C C . CYS A 1 83 ? 52.058 15.075 -32.995 1.00 81.00 83 CYS A C 1
ATOM 618 O O . CYS A 1 83 ? 53.136 15.319 -33.540 1.00 81.00 83 CYS A O 1
ATOM 620 N N . LYS A 1 84 ? 51.139 14.278 -33.552 1.00 67.94 84 LYS A N 1
ATOM 621 C CA . LYS A 1 84 ? 51.308 13.756 -34.914 1.00 67.94 84 LYS A CA 1
ATOM 622 C C . LYS A 1 84 ? 51.517 14.916 -35.883 1.00 67.94 84 LYS A C 1
ATOM 624 O O . LYS A 1 84 ? 50.685 15.821 -35.949 1.00 67.94 84 LYS A O 1
ATOM 629 N N . ASN A 1 85 ? 52.620 14.872 -36.623 1.00 63.75 85 ASN A N 1
ATOM 630 C CA . ASN A 1 85 ? 52.835 15.782 -37.732 1.00 63.75 85 ASN A CA 1
ATOM 631 C C . ASN A 1 85 ? 52.135 15.225 -38.983 1.00 63.75 85 ASN A C 1
ATOM 633 O O . ASN A 1 85 ? 52.380 14.093 -39.399 1.00 63.75 85 ASN A O 1
ATOM 637 N N . PHE A 1 86 ? 51.261 16.037 -39.575 1.00 61.31 86 PHE A N 1
ATOM 638 C CA . PHE A 1 86 ? 50.497 15.687 -40.767 1.00 61.31 86 PHE A CA 1
ATOM 639 C C . PHE A 1 86 ? 51.319 15.749 -42.064 1.00 61.31 86 PHE A C 1
ATOM 641 O O . PHE A 1 86 ? 50.878 15.209 -43.071 1.00 61.31 86 PHE A O 1
ATOM 648 N N . THR A 1 87 ? 52.528 16.328 -42.060 1.00 57.75 87 THR A N 1
ATOM 649 C CA . THR A 1 87 ? 53.362 16.451 -43.273 1.00 57.75 87 THR A CA 1
ATOM 650 C C . THR A 1 87 ? 53.928 15.121 -43.779 1.00 57.75 87 THR A C 1
ATOM 652 O O . THR A 1 87 ? 54.361 15.056 -44.924 1.00 57.75 87 THR A O 1
ATOM 655 N N . HIS A 1 88 ? 53.909 14.060 -42.963 1.00 53.53 88 HIS A N 1
ATOM 656 C CA . HIS A 1 88 ? 54.320 12.699 -43.351 1.00 53.53 88 HIS A CA 1
ATOM 657 C C . HIS A 1 88 ? 53.170 11.686 -43.327 1.00 53.53 88 HIS A C 1
ATOM 659 O O . HIS A 1 88 ? 53.387 10.492 -43.518 1.00 53.53 88 HIS A O 1
ATOM 665 N N . THR A 1 89 ? 51.940 12.142 -43.081 1.00 58.62 89 THR A N 1
ATOM 666 C CA . THR A 1 89 ? 50.772 11.260 -43.107 1.00 58.62 89 THR A CA 1
ATOM 667 C C . THR A 1 89 ? 50.299 11.163 -44.551 1.00 58.62 89 THR A C 1
ATOM 669 O O . THR A 1 89 ? 49.999 12.178 -45.176 1.00 58.62 89 THR A O 1
ATOM 672 N N . THR A 1 90 ? 50.259 9.956 -45.113 1.00 68.25 90 THR A N 1
ATOM 673 C CA . THR A 1 90 ? 49.729 9.782 -46.471 1.00 68.25 90 THR A CA 1
ATOM 674 C C . THR A 1 90 ? 48.265 10.225 -46.510 1.00 68.25 90 THR A C 1
ATOM 676 O O . THR A 1 90 ? 47.541 10.084 -45.520 1.00 68.25 90 THR A O 1
ATOM 679 N N . THR A 1 91 ? 47.786 10.717 -47.655 1.00 74.44 91 THR A N 1
ATOM 680 C CA . THR A 1 91 ? 46.360 11.036 -47.845 1.00 74.44 91 THR A CA 1
ATOM 681 C C . THR A 1 91 ? 45.465 9.853 -47.457 1.00 74.44 91 THR A C 1
ATOM 683 O O . THR A 1 91 ? 44.401 10.052 -46.877 1.00 74.44 91 THR A O 1
ATOM 686 N N . ALA A 1 92 ? 45.933 8.621 -47.690 1.00 73.12 92 ALA A N 1
ATOM 687 C CA . ALA A 1 92 ? 45.252 7.393 -47.292 1.00 73.12 92 ALA A CA 1
ATOM 688 C C . ALA A 1 92 ? 45.135 7.229 -45.766 1.00 73.12 92 ALA A C 1
ATOM 690 O O . ALA A 1 92 ? 44.090 6.823 -45.263 1.00 73.12 92 ALA A O 1
ATOM 691 N N . GLU A 1 93 ? 46.176 7.563 -45.007 1.00 72.19 93 GLU A N 1
ATOM 692 C CA . GLU A 1 93 ? 46.173 7.426 -43.550 1.00 72.19 93 GLU A CA 1
ATOM 693 C C . GLU A 1 93 ? 45.385 8.546 -42.854 1.00 72.19 93 GLU A C 1
ATOM 695 O O . GLU A 1 93 ? 44.712 8.288 -41.855 1.00 72.19 93 GLU A O 1
ATOM 700 N N . ILE A 1 94 ? 45.363 9.753 -43.431 1.00 76.19 94 ILE A N 1
ATOM 701 C CA . ILE A 1 94 ? 44.437 10.820 -43.018 1.00 76.19 94 ILE A CA 1
ATOM 702 C C . ILE A 1 94 ? 42.990 10.401 -43.305 1.00 76.19 94 ILE A C 1
ATOM 704 O O . ILE A 1 94 ? 42.145 10.497 -42.418 1.00 76.19 94 ILE A O 1
ATOM 708 N N . ALA A 1 95 ? 42.705 9.889 -44.508 1.00 76.31 95 ALA A N 1
ATOM 709 C CA . ALA A 1 95 ? 41.371 9.418 -44.878 1.00 76.31 95 ALA A CA 1
ATOM 710 C C . ALA A 1 95 ? 40.893 8.279 -43.964 1.00 76.31 95 ALA A C 1
ATOM 712 O O . ALA A 1 95 ? 39.745 8.287 -43.527 1.00 76.31 95 ALA A O 1
ATOM 713 N N . LYS A 1 96 ? 41.784 7.347 -43.602 1.00 80.56 96 LYS A N 1
ATOM 714 C CA . LYS A 1 96 ? 41.493 6.278 -42.639 1.00 80.56 96 LYS A CA 1
ATOM 715 C C . LYS A 1 96 ? 41.161 6.831 -41.252 1.00 80.56 96 LYS A C 1
ATOM 717 O O . LYS A 1 96 ? 40.150 6.444 -40.678 1.00 80.56 96 LYS A O 1
ATOM 722 N N . GLN A 1 97 ? 41.974 7.744 -40.718 1.00 77.19 97 GLN A N 1
ATOM 723 C CA . GLN A 1 97 ? 41.721 8.347 -39.402 1.00 77.19 97 GLN A CA 1
ATOM 724 C C . GLN A 1 97 ? 40.431 9.175 -39.386 1.00 77.19 97 GLN A C 1
ATOM 726 O O . GLN A 1 97 ? 39.700 9.153 -38.395 1.00 77.19 97 GLN A O 1
ATOM 731 N N . LEU A 1 98 ? 40.128 9.873 -40.484 1.00 80.25 98 LEU A N 1
ATOM 732 C CA . LEU A 1 98 ? 38.875 10.601 -40.647 1.00 80.25 98 LEU A CA 1
ATOM 733 C C . LEU A 1 98 ? 37.683 9.638 -40.688 1.00 80.25 98 LEU A C 1
ATOM 735 O O . LEU A 1 98 ? 36.728 9.843 -39.950 1.00 80.25 98 LEU A O 1
ATOM 739 N N . ALA A 1 99 ? 37.766 8.555 -41.464 1.00 80.75 99 ALA A N 1
ATOM 740 C CA . ALA A 1 99 ? 36.725 7.530 -41.522 1.00 80.75 99 ALA A CA 1
ATOM 741 C C . ALA A 1 99 ? 36.492 6.858 -40.157 1.00 80.75 99 ALA A C 1
ATOM 743 O O . ALA A 1 99 ? 35.348 6.680 -39.744 1.00 80.75 99 ALA A O 1
ATOM 744 N N . GLU A 1 100 ? 37.557 6.539 -39.415 1.00 83.00 100 GLU A N 1
ATOM 745 C CA . GLU A 1 100 ? 37.462 6.000 -38.052 1.00 83.00 100 GLU A CA 1
ATOM 746 C C . GLU A 1 100 ? 36.808 6.991 -37.081 1.00 83.00 100 GLU A C 1
ATOM 748 O O . GLU A 1 100 ? 36.021 6.588 -36.221 1.00 83.00 100 GLU A O 1
ATOM 753 N N . LEU A 1 101 ? 37.112 8.287 -37.203 1.00 81.88 101 LEU A N 1
ATOM 754 C CA . LEU A 1 101 ? 36.481 9.329 -36.397 1.00 81.88 101 LEU A CA 1
ATOM 755 C C . LEU A 1 101 ? 34.993 9.465 -36.733 1.00 81.88 101 LEU A C 1
ATOM 757 O O . LEU A 1 101 ? 34.172 9.465 -35.817 1.00 81.88 101 LEU A O 1
ATOM 761 N N . THR A 1 102 ? 34.642 9.522 -38.019 1.00 88.69 102 THR A N 1
ATOM 762 C CA . THR A 1 102 ? 33.251 9.585 -38.484 1.00 88.69 102 THR A CA 1
ATOM 763 C C . THR A 1 102 ? 32.461 8.369 -38.012 1.00 88.69 102 THR A C 1
ATOM 765 O O . THR A 1 102 ? 31.376 8.532 -37.463 1.00 88.69 102 THR A O 1
ATOM 768 N N . ALA A 1 103 ? 33.024 7.162 -38.113 1.00 85.25 103 ALA A N 1
ATOM 769 C CA . ALA A 1 103 ? 32.384 5.945 -37.620 1.00 85.25 103 ALA A CA 1
ATOM 770 C C . ALA A 1 103 ? 32.179 5.968 -36.094 1.00 85.25 103 ALA A C 1
ATOM 772 O O . ALA A 1 103 ? 31.130 5.555 -35.599 1.00 85.25 103 ALA A O 1
ATOM 773 N N . LYS A 1 104 ? 33.154 6.482 -35.327 1.00 84.69 104 LYS A N 1
ATOM 774 C CA . LYS A 1 104 ? 33.010 6.667 -33.871 1.00 84.69 104 LYS A CA 1
ATOM 775 C C . LYS A 1 104 ? 31.927 7.686 -33.529 1.00 84.69 104 LYS A C 1
ATOM 777 O O . LYS A 1 104 ? 31.201 7.482 -32.561 1.00 84.69 104 LYS A O 1
ATOM 782 N N . TRP A 1 105 ? 31.821 8.770 -34.292 1.00 87.38 105 TRP A N 1
ATOM 783 C CA . TRP A 1 105 ? 30.777 9.777 -34.110 1.00 87.38 105 TRP A CA 1
ATOM 784 C C . TRP A 1 105 ? 29.390 9.224 -34.423 1.00 87.38 105 TRP A C 1
ATOM 786 O O . TRP A 1 105 ? 28.528 9.290 -33.557 1.00 87.38 105 TRP A O 1
ATOM 796 N N . GLN A 1 106 ? 29.203 8.595 -35.584 1.00 91.88 106 GLN A N 1
ATOM 797 C CA . GLN A 1 106 ? 27.927 7.983 -35.972 1.00 91.88 106 GLN A CA 1
ATOM 798 C C . GLN A 1 106 ? 27.473 6.914 -34.975 1.00 91.88 106 GLN A C 1
ATOM 800 O O . GLN A 1 106 ? 26.295 6.837 -34.627 1.00 91.88 106 GLN A O 1
ATOM 805 N N . ARG A 1 107 ? 28.413 6.111 -34.460 1.00 89.12 107 ARG A N 1
ATOM 806 C CA . ARG A 1 107 ? 28.117 5.143 -33.401 1.00 89.12 107 ARG A CA 1
ATOM 807 C C . ARG A 1 107 ? 27.629 5.831 -32.131 1.00 89.12 107 ARG A C 1
ATOM 809 O O . ARG A 1 107 ? 26.601 5.433 -31.604 1.00 89.12 107 ARG A O 1
ATOM 816 N N . ARG A 1 108 ? 28.336 6.860 -31.655 1.00 87.81 108 ARG A N 1
ATOM 817 C CA . ARG A 1 108 ? 27.931 7.609 -30.454 1.00 87.81 108 ARG A CA 1
ATOM 818 C C . ARG A 1 108 ? 26.581 8.284 -30.621 1.00 87.81 108 ARG A C 1
ATOM 820 O O . ARG A 1 108 ? 25.802 8.286 -29.681 1.00 87.81 108 ARG A O 1
ATOM 827 N N . GLU A 1 109 ? 26.312 8.844 -31.792 1.00 93.00 109 GLU A N 1
ATOM 828 C CA . GLU A 1 109 ? 25.014 9.430 -32.113 1.00 93.00 109 GLU A CA 1
ATOM 829 C C . GLU A 1 109 ? 23.912 8.370 -32.022 1.00 93.00 109 GLU A C 1
ATOM 831 O O . GLU A 1 109 ? 22.969 8.540 -31.259 1.00 93.00 109 GLU A O 1
ATOM 836 N N . THR A 1 110 ? 24.100 7.223 -32.679 1.00 93.75 110 THR A N 1
ATOM 837 C CA . THR A 1 110 ? 23.154 6.096 -32.626 1.00 93.75 110 THR A CA 1
ATOM 838 C C . THR A 1 110 ? 22.942 5.590 -31.196 1.00 93.75 110 THR A C 1
ATOM 840 O O . THR A 1 110 ? 21.809 5.365 -30.778 1.00 93.75 110 THR A O 1
ATOM 843 N N . GLU A 1 111 ? 24.017 5.429 -30.422 1.00 93.62 111 GLU A N 1
ATOM 844 C CA . GLU A 1 111 ? 23.954 4.981 -29.028 1.00 93.62 111 GLU A C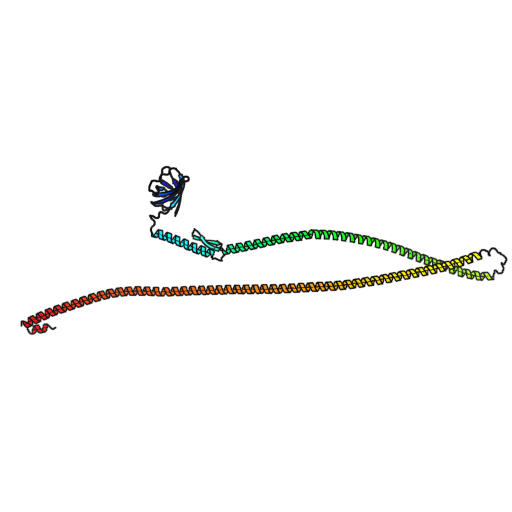A 1
ATOM 845 C C . GLU A 1 111 ? 23.252 6.001 -28.123 1.00 93.62 111 GLU A C 1
ATOM 847 O O . GLU A 1 111 ? 22.450 5.605 -27.286 1.00 93.62 111 GLU A O 1
ATOM 852 N N . MET A 1 112 ? 23.497 7.303 -28.299 1.00 91.75 112 MET A N 1
ATOM 853 C CA . MET A 1 112 ? 22.835 8.363 -27.529 1.00 91.75 112 MET A CA 1
ATOM 854 C C . MET A 1 112 ? 21.351 8.483 -27.878 1.00 91.75 112 MET A C 1
ATOM 856 O O . MET A 1 112 ? 20.524 8.627 -26.978 1.00 91.75 112 MET A O 1
ATOM 860 N N . THR A 1 113 ? 20.998 8.405 -29.163 1.00 94.12 113 THR A N 1
ATOM 861 C CA . THR A 1 113 ? 19.600 8.407 -29.606 1.00 94.12 113 THR A CA 1
ATOM 862 C C . THR A 1 113 ? 18.870 7.169 -29.095 1.00 94.12 113 THR A C 1
ATOM 864 O O . THR A 1 113 ? 17.758 7.291 -28.589 1.00 94.12 113 THR A O 1
ATOM 867 N N . GLY A 1 114 ? 19.507 5.996 -29.151 1.00 93.62 114 GLY A N 1
ATOM 868 C CA . GLY A 1 114 ? 18.959 4.762 -28.591 1.00 93.62 114 GLY A CA 1
ATOM 869 C C . GLY A 1 114 ? 18.805 4.816 -27.070 1.00 93.62 114 GLY A C 1
ATOM 870 O O . GLY A 1 114 ? 17.747 4.470 -26.561 1.00 93.62 114 GLY A O 1
ATOM 871 N N . TRP A 1 115 ? 19.799 5.338 -26.342 1.00 96.44 115 TRP A N 1
ATOM 872 C CA . TRP A 1 115 ? 19.714 5.554 -24.892 1.00 96.44 115 TRP A CA 1
ATOM 873 C C . TRP A 1 115 ? 18.559 6.486 -24.514 1.00 96.44 115 TRP A C 1
ATOM 875 O O . TRP A 1 115 ? 17.845 6.209 -23.553 1.00 96.44 115 TRP A O 1
ATOM 885 N N . TYR A 1 116 ? 18.352 7.565 -25.276 1.00 95.06 116 TYR A N 1
ATOM 886 C CA . TYR A 1 116 ? 17.274 8.520 -25.023 1.00 95.06 116 TYR A CA 1
ATOM 887 C C . TYR A 1 116 ? 15.884 7.946 -25.331 1.00 95.06 116 TYR A C 1
ATOM 889 O O . TYR A 1 116 ? 14.929 8.254 -24.623 1.00 95.06 116 TYR A O 1
ATOM 897 N N . ALA A 1 117 ? 15.774 7.122 -26.376 1.00 94.12 117 ALA A N 1
ATOM 898 C CA . ALA A 1 117 ? 14.518 6.518 -26.821 1.00 94.12 117 ALA A CA 1
ATOM 899 C C . ALA A 1 117 ? 14.184 5.182 -26.132 1.00 94.12 117 ALA A C 1
ATOM 901 O O . ALA A 1 117 ? 13.113 4.634 -26.374 1.00 94.12 117 ALA A O 1
ATOM 902 N N . SER A 1 118 ? 15.095 4.636 -25.324 1.00 96.00 118 SER A N 1
ATOM 903 C CA . SER A 1 118 ? 14.905 3.339 -24.678 1.00 96.00 118 SER A CA 1
ATOM 904 C C . SER A 1 118 ? 13.935 3.416 -23.498 1.00 96.00 118 SER A C 1
ATOM 906 O O . SER A 1 118 ? 14.084 4.258 -22.608 1.00 96.00 118 SER A O 1
ATOM 908 N N . ASP A 1 119 ? 12.992 2.473 -23.464 1.00 94.12 119 ASP A N 1
ATOM 909 C CA . ASP A 1 119 ? 12.068 2.248 -22.347 1.00 94.12 119 ASP A CA 1
ATOM 910 C C . ASP A 1 119 ? 12.632 1.285 -21.279 1.00 94.12 119 ASP A C 1
ATOM 912 O O . ASP A 1 119 ? 12.079 1.190 -20.171 1.00 94.12 119 ASP A O 1
ATOM 916 N N . ASP A 1 120 ? 13.739 0.595 -21.588 1.00 94.19 120 ASP A N 1
ATOM 917 C CA . ASP A 1 120 ? 14.436 -0.331 -20.687 1.00 94.19 120 ASP A CA 1
ATOM 918 C C . ASP A 1 120 ? 15.108 0.409 -19.527 1.00 94.19 120 ASP A C 1
ATOM 920 O O . ASP A 1 120 ? 15.324 1.616 -19.585 1.00 94.19 120 ASP A O 1
ATOM 924 N N . ASP A 1 121 ? 15.483 -0.302 -18.460 1.00 94.75 121 ASP A N 1
ATOM 925 C CA . ASP A 1 121 ? 16.117 0.329 -17.293 1.00 94.75 121 ASP A CA 1
ATOM 926 C C . ASP A 1 121 ? 17.539 0.849 -17.577 1.00 94.75 121 ASP A C 1
ATOM 928 O O . ASP A 1 121 ? 18.003 1.829 -16.987 1.00 94.75 121 ASP A O 1
ATOM 932 N N . ALA A 1 122 ? 18.239 0.198 -18.503 1.00 95.31 122 ALA A N 1
ATOM 933 C CA . ALA A 1 122 ? 19.592 0.543 -18.901 1.00 95.31 122 ALA A CA 1
ATOM 934 C C . ALA A 1 122 ? 19.780 0.349 -20.404 1.00 95.31 122 ALA A C 1
ATOM 936 O O . ALA A 1 122 ? 19.165 -0.521 -21.014 1.00 95.31 122 ALA A O 1
ATOM 937 N N . TYR A 1 123 ? 20.682 1.131 -20.987 1.00 96.62 123 TYR A N 1
ATOM 938 C CA . TYR A 1 123 ? 21.059 1.021 -22.390 1.00 96.62 123 TYR A CA 1
ATOM 939 C C . TYR A 1 123 ? 22.585 0.908 -22.521 1.00 96.62 123 TYR A C 1
ATOM 941 O O . TYR A 1 123 ? 23.309 1.635 -21.830 1.00 96.62 123 TYR A O 1
ATOM 949 N N . PRO A 1 124 ? 23.109 -0.002 -23.360 1.00 94.62 124 PRO A N 1
ATOM 950 C CA . PRO A 1 124 ? 24.546 -0.173 -23.533 1.00 94.62 124 PRO A CA 1
ATOM 951 C C . PRO A 1 124 ? 25.147 0.993 -24.329 1.00 94.62 124 PRO A C 1
ATOM 953 O O . PRO A 1 124 ? 24.793 1.225 -25.481 1.00 94.62 124 PRO A O 1
ATOM 956 N N . VAL A 1 125 ? 26.108 1.698 -23.731 1.00 92.50 125 VAL A N 1
ATOM 957 C CA . VAL A 1 125 ? 26.876 2.773 -24.377 1.00 92.50 125 VAL A CA 1
ATOM 958 C C . VAL A 1 125 ? 28.346 2.375 -24.429 1.00 92.50 125 VAL A C 1
ATOM 960 O O . VAL A 1 125 ? 28.901 1.876 -23.446 1.00 92.50 125 VAL A O 1
ATOM 963 N N . THR A 1 126 ? 28.995 2.578 -25.573 1.00 87.25 126 THR A N 1
ATOM 964 C CA . THR A 1 126 ? 30.404 2.229 -25.760 1.00 87.25 126 THR A CA 1
ATOM 965 C C . THR A 1 126 ? 31.304 3.281 -25.108 1.00 87.25 126 THR A C 1
ATOM 967 O O . THR A 1 126 ? 31.278 4.462 -25.463 1.00 87.25 126 THR A O 1
ATOM 970 N N . ASP A 1 127 ? 32.148 2.860 -24.165 1.00 80.88 127 ASP A N 1
ATOM 971 C CA . ASP A 1 127 ? 33.103 3.742 -23.501 1.00 80.88 127 ASP A CA 1
ATOM 972 C C . ASP A 1 127 ? 34.303 4.113 -24.396 1.00 80.88 127 ASP A C 1
ATOM 974 O O . ASP A 1 127 ? 34.446 3.678 -25.542 1.00 80.88 127 ASP A O 1
ATOM 978 N N . PHE A 1 128 ? 35.199 4.960 -23.885 1.00 76.50 128 PHE A N 1
ATOM 979 C CA . PHE A 1 128 ? 36.375 5.409 -24.637 1.00 76.50 128 PHE A CA 1
ATOM 980 C C . PHE A 1 128 ? 37.379 4.285 -24.954 1.00 76.50 128 PHE A C 1
ATOM 982 O O . PHE A 1 128 ? 38.218 4.470 -25.837 1.00 76.50 128 PHE A O 1
ATOM 989 N N . LEU A 1 129 ? 37.289 3.141 -24.267 1.00 77.19 129 LEU A N 1
ATOM 990 C CA . LEU A 1 129 ? 38.092 1.941 -24.507 1.00 77.19 129 LEU A CA 1
ATOM 991 C C . LEU A 1 129 ? 37.412 0.973 -25.487 1.00 77.19 129 LEU A C 1
ATOM 993 O O . LEU A 1 129 ? 37.999 -0.048 -25.834 1.00 77.19 129 LEU A O 1
ATOM 997 N N . GLY A 1 130 ? 36.199 1.286 -25.955 1.00 76.69 130 GLY A N 1
ATOM 998 C CA . GLY A 1 130 ? 35.434 0.425 -26.852 1.00 76.69 130 GLY A CA 1
ATOM 999 C C . GLY A 1 130 ? 34.612 -0.648 -26.135 1.00 76.69 130 GLY A C 1
ATOM 1000 O O . GLY A 1 130 ? 34.097 -1.544 -26.799 1.00 76.69 130 GLY A O 1
ATOM 1001 N N . THR A 1 131 ? 34.480 -0.576 -24.809 1.00 84.88 131 THR A N 1
ATOM 1002 C CA . THR A 1 131 ? 33.699 -1.534 -24.014 1.00 84.88 131 THR A CA 1
ATOM 1003 C C . THR A 1 131 ? 32.277 -1.018 -23.828 1.00 84.88 131 THR A C 1
ATOM 1005 O O . THR A 1 131 ? 32.087 0.127 -23.423 1.00 84.88 131 THR A O 1
ATOM 1008 N N . GLN A 1 132 ? 31.267 -1.850 -24.089 1.00 89.81 132 GLN A N 1
ATOM 1009 C CA . GLN A 1 132 ? 29.878 -1.488 -23.799 1.00 89.81 132 GLN A CA 1
ATOM 1010 C C . GLN A 1 132 ? 29.623 -1.517 -22.292 1.00 89.81 132 GLN A C 1
ATOM 1012 O O . GLN A 1 132 ? 29.901 -2.514 -21.624 1.00 89.81 132 GLN A O 1
ATOM 1017 N N . LYS A 1 133 ? 29.078 -0.423 -21.759 1.00 90.00 133 LYS A N 1
ATOM 1018 C CA . LYS A 1 133 ? 28.646 -0.319 -20.365 1.00 90.00 133 LYS A CA 1
ATOM 1019 C C . LYS A 1 133 ? 27.164 0.041 -20.304 1.00 90.00 133 LYS A C 1
ATOM 1021 O O . LYS A 1 133 ? 26.749 0.952 -21.019 1.00 90.00 133 LYS A O 1
ATOM 1026 N N . PRO A 1 134 ? 26.367 -0.640 -19.465 1.00 94.25 134 PRO A N 1
ATOM 1027 C CA . PRO A 1 134 ? 24.975 -0.271 -19.259 1.00 94.25 134 PRO A CA 1
ATOM 1028 C C . PRO A 1 134 ? 24.906 1.075 -18.532 1.00 94.25 134 PRO A C 1
ATOM 1030 O O . PRO A 1 134 ? 25.499 1.247 -17.466 1.00 94.25 134 PRO A O 1
ATOM 1033 N N . VAL A 1 135 ? 24.186 2.029 -19.115 1.00 93.25 135 VAL A N 1
ATOM 1034 C CA . VAL A 1 135 ? 23.917 3.345 -18.527 1.00 93.25 135 VAL A CA 1
ATOM 1035 C C . VAL A 1 135 ? 22.414 3.458 -18.260 1.00 93.25 135 VAL A C 1
ATOM 1037 O O . VAL A 1 135 ? 21.635 3.151 -19.164 1.00 93.25 135 VAL A O 1
ATOM 1040 N N . PRO A 1 136 ? 21.984 3.893 -17.060 1.00 95.69 136 PRO A N 1
ATOM 1041 C CA . PRO A 1 136 ? 20.570 4.097 -16.752 1.00 95.69 136 PRO A CA 1
ATOM 1042 C C . PRO A 1 136 ? 19.882 5.026 -17.756 1.00 95.69 136 PRO A C 1
ATOM 1044 O O . PRO A 1 136 ? 20.425 6.086 -18.075 1.00 95.69 136 PRO A O 1
ATOM 1047 N N . THR A 1 137 ? 18.710 4.642 -18.257 1.00 96.38 137 THR A N 1
ATOM 1048 C CA . THR A 1 137 ? 17.956 5.415 -19.264 1.00 96.38 137 THR A CA 1
ATOM 1049 C C . THR A 1 137 ? 17.142 6.548 -18.629 1.00 96.38 137 THR A C 1
ATOM 1051 O O . THR A 1 137 ? 16.853 6.518 -17.426 1.00 96.38 137 THR A O 1
ATOM 1054 N N . PRO A 1 138 ? 16.687 7.541 -19.418 1.00 94.75 138 PRO A N 1
ATOM 1055 C CA . PRO A 1 138 ? 15.716 8.525 -18.945 1.00 94.75 138 PRO A CA 1
ATOM 1056 C C . PRO A 1 138 ? 14.412 7.888 -18.440 1.00 94.75 138 PRO A C 1
ATOM 1058 O O . PRO A 1 138 ? 13.852 8.360 -17.450 1.00 94.75 138 PRO A O 1
ATOM 1061 N N . ALA A 1 139 ? 13.947 6.798 -19.065 1.00 92.50 139 ALA A N 1
ATOM 1062 C CA . ALA A 1 139 ? 12.757 6.067 -18.630 1.00 92.50 139 ALA A CA 1
ATOM 1063 C C . ALA A 1 139 ? 12.921 5.511 -17.206 1.00 92.50 139 ALA A C 1
ATOM 1065 O O . ALA A 1 139 ? 12.046 5.714 -16.359 1.00 92.50 139 ALA A O 1
ATOM 1066 N N . PHE A 1 140 ? 14.069 4.896 -16.905 1.00 93.94 140 PHE A N 1
ATOM 1067 C CA . PHE A 1 140 ? 14.387 4.432 -15.555 1.00 93.94 140 PHE A CA 1
ATOM 1068 C C . PHE A 1 140 ? 14.457 5.573 -14.548 1.00 93.94 140 PHE A C 1
ATOM 1070 O O . PHE A 1 140 ? 13.845 5.495 -13.486 1.00 93.94 140 PHE A O 1
ATOM 1077 N N . ILE A 1 141 ? 15.168 6.652 -14.884 1.00 92.62 141 ILE A N 1
ATOM 1078 C CA . ILE A 1 141 ? 15.323 7.818 -14.005 1.00 92.62 141 ILE A CA 1
ATOM 1079 C C . ILE A 1 141 ? 13.952 8.433 -13.684 1.00 92.62 141 ILE A C 1
ATOM 1081 O O . ILE A 1 141 ? 13.684 8.778 -12.531 1.00 92.62 141 ILE A O 1
ATOM 1085 N N . ASN A 1 142 ? 13.050 8.509 -14.666 1.00 92.00 142 ASN A N 1
ATOM 1086 C CA . ASN A 1 142 ? 11.679 8.976 -14.466 1.00 92.00 142 ASN A CA 1
ATOM 1087 C C . ASN A 1 142 ? 10.874 8.042 -13.554 1.00 92.00 142 ASN A C 1
ATOM 1089 O O . ASN A 1 142 ? 10.225 8.526 -12.624 1.00 92.00 142 ASN A O 1
ATOM 1093 N N . ARG A 1 143 ? 10.947 6.718 -13.758 1.00 91.31 143 ARG A N 1
ATOM 1094 C CA . ARG A 1 143 ? 10.315 5.734 -12.858 1.00 91.31 143 ARG A CA 1
ATOM 1095 C C . ARG A 1 143 ? 10.840 5.875 -11.431 1.00 91.31 143 ARG A C 1
ATOM 1097 O O . ARG A 1 143 ? 10.058 5.928 -10.488 1.00 91.31 143 ARG A O 1
ATOM 1104 N N . LEU A 1 144 ? 12.153 6.004 -11.269 1.00 92.00 144 LEU A N 1
ATOM 1105 C CA . LEU A 1 144 ? 12.802 6.135 -9.966 1.00 92.00 144 LEU A CA 1
ATOM 1106 C C . LEU A 1 144 ? 12.398 7.440 -9.264 1.00 92.00 144 LEU A C 1
ATOM 1108 O O . LEU A 1 144 ? 12.145 7.448 -8.061 1.00 92.00 144 LEU A O 1
ATOM 1112 N N . THR A 1 145 ? 12.237 8.521 -10.030 1.00 91.62 145 THR A N 1
ATOM 1113 C CA . THR A 1 145 ? 11.715 9.805 -9.541 1.00 91.62 145 THR A CA 1
ATOM 1114 C C . THR A 1 145 ? 10.252 9.687 -9.105 1.00 91.62 145 THR A C 1
ATOM 1116 O O . THR A 1 145 ? 9.890 10.191 -8.044 1.00 91.62 145 THR A O 1
ATOM 1119 N N . GLN A 1 146 ? 9.410 8.975 -9.862 1.00 90.94 146 GLN A N 1
ATOM 1120 C CA . GLN A 1 146 ? 8.020 8.710 -9.472 1.00 90.94 146 GLN A CA 1
ATOM 1121 C C . GLN A 1 146 ? 7.932 7.878 -8.190 1.00 90.94 146 GLN A C 1
ATOM 1123 O O . GLN A 1 146 ? 7.180 8.240 -7.282 1.00 90.94 146 GLN A O 1
ATOM 1128 N N . VAL A 1 147 ? 8.732 6.815 -8.076 1.00 92.00 147 VAL A N 1
ATOM 1129 C CA . VAL A 1 147 ? 8.813 5.993 -6.860 1.00 92.00 147 VAL A CA 1
ATOM 1130 C C . VAL A 1 147 ? 9.243 6.845 -5.667 1.00 92.00 147 VAL A C 1
ATOM 1132 O O . VAL A 1 147 ? 8.582 6.814 -4.631 1.00 92.00 147 VAL A O 1
ATOM 1135 N N . ALA A 1 148 ? 10.282 7.669 -5.821 1.00 88.50 148 ALA A N 1
ATOM 1136 C CA . ALA A 1 148 ? 10.734 8.578 -4.770 1.00 88.50 148 ALA A CA 1
ATOM 1137 C C . ALA A 1 148 ? 9.652 9.601 -4.376 1.00 88.50 148 ALA A C 1
ATOM 1139 O O . ALA A 1 148 ? 9.450 9.857 -3.190 1.00 88.50 148 ALA A O 1
ATOM 1140 N N . SER A 1 149 ? 8.916 10.149 -5.348 1.00 90.31 149 SER A N 1
ATOM 1141 C CA . SER A 1 149 ? 7.825 11.096 -5.083 1.00 90.31 149 SER A CA 1
ATOM 1142 C C . SER A 1 149 ? 6.648 10.451 -4.344 1.00 90.31 149 SER A C 1
ATOM 1144 O O . SER A 1 149 ? 6.105 11.052 -3.418 1.00 90.31 149 SER A O 1
ATOM 1146 N N . THR A 1 150 ? 6.308 9.206 -4.692 1.00 90.62 150 THR A N 1
ATOM 1147 C CA . THR A 1 150 ? 5.243 8.436 -4.033 1.00 90.62 150 THR A CA 1
ATOM 1148 C C . THR A 1 150 ? 5.645 8.122 -2.598 1.00 90.62 150 THR A C 1
ATOM 1150 O O . THR A 1 150 ? 4.927 8.486 -1.673 1.00 90.62 150 THR A O 1
ATOM 1153 N N . ALA A 1 151 ? 6.854 7.590 -2.395 1.00 87.25 151 ALA A N 1
ATOM 1154 C CA . ALA A 1 151 ? 7.389 7.322 -1.063 1.00 87.25 151 ALA A CA 1
ATOM 1155 C C . ALA A 1 151 ? 7.446 8.590 -0.190 1.00 87.25 151 ALA A C 1
ATOM 1157 O O . ALA A 1 151 ? 7.116 8.551 0.994 1.00 87.25 151 ALA A O 1
ATOM 1158 N N . SER A 1 152 ? 7.814 9.739 -0.767 1.00 90.00 152 SER A N 1
ATOM 1159 C CA . SER A 1 152 ? 7.796 11.024 -0.059 1.00 90.00 152 SER A CA 1
ATOM 1160 C C . SER A 1 152 ? 6.380 11.470 0.326 1.00 90.00 152 SER A C 1
ATOM 1162 O O . SER A 1 152 ? 6.199 12.076 1.387 1.00 90.00 152 SER A O 1
ATOM 1164 N N . SER A 1 153 ? 5.380 11.202 -0.517 1.00 89.44 153 SER A N 1
ATOM 1165 C CA . SER A 1 153 ? 3.973 11.486 -0.214 1.00 89.44 153 SER A CA 1
ATOM 1166 C C . SER A 1 153 ? 3.466 10.591 0.915 1.00 89.44 153 SER A C 1
ATOM 1168 O O . SER A 1 153 ? 2.913 11.102 1.889 1.00 89.44 153 SER A O 1
ATOM 1170 N N . ASP A 1 154 ? 3.750 9.290 0.846 1.00 88.19 154 ASP A N 1
ATOM 1171 C CA . ASP A 1 154 ? 3.356 8.304 1.856 1.00 88.19 154 ASP A CA 1
ATOM 1172 C C . ASP A 1 154 ? 3.964 8.631 3.226 1.00 88.19 154 ASP A C 1
ATOM 1174 O O . ASP A 1 154 ? 3.262 8.639 4.238 1.00 88.19 154 ASP A O 1
ATOM 1178 N N . LEU A 1 155 ? 5.252 8.995 3.271 1.00 90.50 155 LEU A N 1
ATOM 1179 C CA . LEU A 1 155 ? 5.916 9.430 4.504 1.00 90.50 155 LEU A CA 1
ATOM 1180 C C . LEU A 1 155 ? 5.286 10.700 5.088 1.00 90.50 155 LEU A C 1
ATOM 1182 O O . LEU A 1 155 ? 5.150 10.821 6.307 1.00 90.50 155 LEU A O 1
ATOM 1186 N N . SER A 1 156 ? 4.861 11.633 4.234 1.00 89.50 156 SER A N 1
ATOM 1187 C CA . SER A 1 156 ? 4.189 12.860 4.676 1.00 89.50 156 SER A CA 1
ATOM 1188 C C . SER A 1 156 ? 2.800 12.567 5.253 1.00 89.50 156 SER A C 1
ATOM 1190 O O . SER A 1 156 ? 2.427 13.128 6.284 1.00 89.50 156 SER A O 1
ATOM 1192 N N . GLN A 1 157 ? 2.049 11.648 4.640 1.00 91.06 157 GLN A N 1
ATOM 1193 C CA . GLN A 1 157 ? 0.759 11.189 5.165 1.00 91.06 157 GLN A CA 1
ATOM 1194 C C . GLN A 1 157 ? 0.924 10.444 6.493 1.00 91.06 157 GLN A C 1
ATOM 1196 O O . GLN A 1 157 ? 0.167 10.683 7.435 1.00 91.06 157 GLN A O 1
ATOM 1201 N N . MET A 1 158 ? 1.946 9.593 6.607 1.00 88.19 158 MET A N 1
ATOM 1202 C CA . MET A 1 158 ? 2.253 8.879 7.844 1.00 88.19 158 MET A CA 1
ATOM 1203 C C . MET A 1 158 ? 2.598 9.849 8.981 1.00 88.19 158 MET A C 1
ATOM 1205 O O . MET A 1 158 ? 2.112 9.677 10.098 1.00 88.19 158 MET A O 1
ATOM 1209 N N . ALA A 1 159 ? 3.368 10.905 8.705 1.00 89.12 159 ALA A N 1
ATOM 1210 C CA . ALA A 1 159 ? 3.658 11.952 9.684 1.00 89.12 159 ALA A CA 1
ATOM 1211 C C . ALA A 1 159 ? 2.384 12.675 10.161 1.00 89.12 159 ALA A C 1
ATOM 1213 O O . ALA A 1 159 ? 2.210 12.885 11.362 1.00 89.12 159 ALA A O 1
ATOM 1214 N N . ALA A 1 160 ? 1.462 12.993 9.246 1.00 88.88 160 ALA A N 1
ATOM 1215 C CA . ALA A 1 160 ? 0.175 13.592 9.600 1.00 88.88 160 ALA A CA 1
ATOM 1216 C C . ALA A 1 160 ? -0.683 12.655 10.474 1.00 88.88 160 ALA A C 1
ATOM 1218 O O . ALA A 1 160 ? -1.256 13.095 11.473 1.00 88.88 160 ALA A O 1
ATOM 1219 N N . ALA A 1 161 ? -0.720 11.358 10.152 1.00 88.75 161 ALA A N 1
ATOM 1220 C CA . ALA A 1 161 ? -1.434 10.355 10.941 1.00 88.75 161 ALA A CA 1
ATOM 1221 C C . ALA A 1 161 ? -0.841 10.186 12.351 1.00 88.75 161 ALA A C 1
ATOM 1223 O O . ALA A 1 161 ? -1.585 10.052 13.323 1.00 88.75 161 ALA A O 1
ATOM 1224 N N . ILE A 1 162 ? 0.489 10.233 12.490 1.00 88.38 162 ILE A N 1
ATOM 1225 C CA . ILE A 1 162 ? 1.162 10.200 13.799 1.00 88.38 162 ILE A CA 1
ATOM 1226 C C . ILE A 1 162 ? 0.734 11.397 14.654 1.00 88.38 162 ILE A C 1
ATOM 1228 O O . ILE A 1 162 ? 0.399 11.216 15.826 1.00 88.38 162 ILE A O 1
ATOM 1232 N N . GLU A 1 163 ? 0.688 12.600 14.083 1.00 88.50 163 GLU A N 1
ATOM 1233 C CA . GLU A 1 163 ? 0.280 13.794 14.828 1.00 88.50 163 GLU A CA 1
ATOM 1234 C C . GLU A 1 163 ? -1.207 13.743 15.220 1.00 88.50 163 GLU A C 1
ATOM 1236 O O . GLU A 1 163 ? -1.561 14.061 16.357 1.00 88.50 163 GLU A O 1
ATOM 1241 N N . GLN A 1 164 ? -2.081 13.245 14.341 1.00 88.75 164 GLN A N 1
ATOM 1242 C CA . GLN A 1 164 ? -3.493 13.019 14.669 1.00 88.75 164 GLN A CA 1
ATOM 1243 C C . GLN A 1 164 ? -3.670 11.979 15.789 1.00 88.75 164 GLN A C 1
ATOM 1245 O O . GLN A 1 164 ? -4.469 12.172 16.712 1.00 88.75 164 GLN A O 1
ATOM 1250 N N . ASN A 1 165 ? -2.907 10.884 15.748 1.00 85.94 165 ASN A N 1
ATOM 1251 C CA . ASN A 1 165 ? -2.921 9.868 16.798 1.00 85.94 165 ASN A CA 1
ATOM 1252 C C . ASN A 1 165 ? -2.449 10.446 18.132 1.00 85.94 165 ASN A C 1
ATOM 1254 O O . ASN A 1 165 ? -3.064 10.174 19.160 1.00 85.94 165 ASN A O 1
ATOM 1258 N N . LYS A 1 166 ? -1.415 11.292 18.124 1.00 88.62 166 LYS A N 1
ATOM 1259 C CA . LYS A 1 166 ? -0.922 11.993 19.314 1.00 88.62 166 LYS A CA 1
ATOM 1260 C C . LYS A 1 166 ? -1.990 12.901 19.925 1.00 88.62 166 LYS A C 1
ATOM 1262 O O . LYS A 1 166 ? -2.181 12.877 21.139 1.00 88.62 166 LYS A O 1
ATOM 1267 N N . GLN A 1 167 ? -2.728 13.644 19.100 1.00 85.19 167 GLN A N 1
ATOM 1268 C CA . GLN A 1 167 ? -3.862 14.451 19.563 1.00 85.19 167 GLN A CA 1
ATOM 1269 C C . GLN A 1 167 ? -4.972 13.578 20.156 1.00 85.19 167 GLN A C 1
ATOM 1271 O O . GLN A 1 167 ? -5.489 13.884 21.226 1.00 85.19 167 GLN A O 1
ATOM 1276 N N . THR A 1 168 ? -5.299 12.457 19.509 1.00 83.81 168 THR A N 1
ATOM 1277 C CA . THR A 1 168 ? -6.319 11.520 20.005 1.00 83.81 168 THR A CA 1
ATOM 1278 C C . THR A 1 168 ? -5.905 10.911 21.346 1.00 83.81 168 THR A C 1
ATOM 1280 O O . THR A 1 168 ? -6.700 10.904 22.283 1.00 83.81 168 THR A O 1
ATOM 1283 N N . LEU A 1 169 ? -4.648 10.482 21.490 1.00 84.62 169 LEU A N 1
ATOM 1284 C CA . LEU A 1 169 ? -4.083 10.001 22.755 1.00 84.62 169 LEU A CA 1
ATOM 1285 C C . LEU A 1 169 ? -4.142 11.066 23.855 1.00 84.62 169 LEU A C 1
ATOM 1287 O O . LEU A 1 169 ? -4.529 10.750 24.978 1.00 84.62 169 LEU A O 1
ATOM 1291 N N . ALA A 1 170 ? -3.867 12.332 23.531 1.00 82.06 170 ALA A N 1
ATOM 1292 C CA . ALA A 1 170 ? -3.986 13.430 24.489 1.00 82.06 170 ALA A CA 1
ATOM 1293 C C . ALA A 1 170 ? -5.423 13.615 25.021 1.00 82.06 170 ALA A C 1
ATOM 1295 O O . ALA A 1 170 ? -5.603 14.117 26.128 1.00 82.06 170 ALA A O 1
ATOM 1296 N N . THR A 1 171 ? -6.453 13.175 24.285 1.00 82.50 171 THR A N 1
ATOM 1297 C CA . THR A 1 171 ? -7.847 13.180 24.775 1.00 82.50 171 THR A CA 1
ATOM 1298 C C . THR A 1 171 ? -8.198 11.994 25.679 1.00 82.50 171 THR A C 1
ATOM 1300 O O . THR A 1 171 ? -9.205 12.043 26.386 1.00 82.50 171 THR A O 1
ATOM 1303 N N . VAL A 1 172 ? -7.393 10.927 25.687 1.00 81.56 172 VAL A N 1
ATOM 1304 C CA . VAL A 1 172 ? -7.635 9.738 26.522 1.00 81.56 172 VAL A CA 1
ATOM 1305 C C . VAL A 1 172 ? -7.265 10.007 27.979 1.00 81.56 172 VAL A C 1
ATOM 1307 O O . VAL A 1 172 ? -8.022 9.636 28.872 1.00 81.56 172 VAL A O 1
ATOM 1310 N N . GLU A 1 173 ? -6.155 10.701 28.222 1.00 82.25 173 GLU A N 1
ATOM 1311 C CA . GLU A 1 173 ? -5.653 11.038 29.562 1.00 82.25 173 GLU A CA 1
ATOM 1312 C C . GLU A 1 173 ? -6.703 11.720 30.475 1.00 82.25 173 GLU A C 1
ATOM 1314 O O . GLU A 1 173 ? -6.957 11.223 31.580 1.00 82.25 173 GLU A O 1
ATOM 1319 N N . PRO A 1 174 ? -7.406 12.791 30.042 1.00 83.88 174 PRO A N 1
ATOM 1320 C CA . PRO A 1 174 ? -8.444 13.407 30.866 1.00 83.88 174 PRO A CA 1
ATOM 1321 C C . PRO A 1 174 ? -9.660 12.496 31.077 1.00 83.88 174 PRO A C 1
ATOM 1323 O O . PR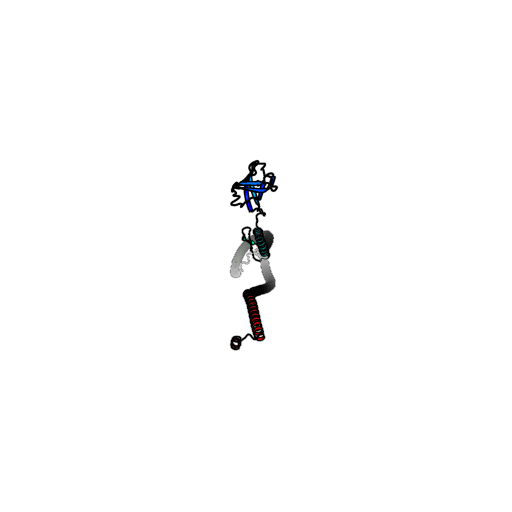O A 1 174 ? -10.250 12.517 32.155 1.00 83.88 174 PRO A O 1
ATOM 1326 N N . ARG A 1 175 ? -10.020 11.650 30.099 1.00 84.62 175 ARG A N 1
ATOM 1327 C CA . ARG A 1 175 ? -11.128 10.686 30.247 1.00 84.62 175 ARG A CA 1
ATOM 1328 C C . ARG A 1 175 ? -10.801 9.595 31.263 1.00 84.62 175 ARG A C 1
ATOM 1330 O O . ARG A 1 175 ? -11.681 9.192 32.019 1.00 84.62 175 ARG A O 1
ATOM 1337 N N . LEU A 1 176 ? -9.553 9.129 31.285 1.00 84.94 176 LEU A N 1
ATOM 1338 C CA . LEU A 1 176 ? -9.082 8.164 32.274 1.00 84.94 176 LEU A CA 1
ATOM 1339 C C . LEU A 1 176 ? -9.111 8.782 33.677 1.00 84.94 176 LEU A C 1
ATOM 1341 O O . LEU A 1 176 ? -9.634 8.170 34.601 1.00 84.94 176 LEU A O 1
ATOM 1345 N N . SER A 1 177 ? -8.666 10.034 33.803 1.00 84.81 177 SER A N 1
ATOM 1346 C CA . SER A 1 177 ? -8.722 10.787 35.063 1.00 84.81 177 SER A CA 1
ATOM 1347 C C . SER A 1 177 ? -10.160 10.977 35.570 1.00 84.81 177 SER A C 1
ATOM 1349 O O . SER A 1 177 ? -10.441 10.800 36.755 1.00 84.81 177 SER A O 1
ATOM 1351 N N . GLU A 1 178 ? -11.099 11.302 34.675 1.00 89.69 178 GLU A N 1
ATOM 1352 C CA . GLU A 1 178 ? -12.522 11.417 35.017 1.00 89.69 178 GLU A CA 1
ATOM 1353 C C . GLU A 1 178 ? -13.108 10.069 35.465 1.00 89.69 178 GLU A C 1
ATOM 1355 O O . GLU A 1 178 ? -13.854 10.005 36.446 1.00 89.69 178 GLU A O 1
ATOM 1360 N N . PHE A 1 179 ? -12.757 8.985 34.769 1.00 88.88 179 PHE A N 1
ATOM 1361 C CA . PHE A 1 179 ? -13.169 7.635 35.136 1.00 88.88 179 PHE A CA 1
ATOM 1362 C C . PHE A 1 179 ? -12.647 7.239 36.524 1.00 88.88 179 PHE A C 1
ATOM 1364 O O . PHE A 1 179 ? -13.436 6.797 37.356 1.00 88.88 179 PHE A O 1
ATOM 1371 N N . GLU A 1 180 ? -11.360 7.456 36.803 1.00 88.62 180 GLU A N 1
ATOM 1372 C CA . GLU A 1 180 ? -10.723 7.179 38.099 1.00 88.62 180 GLU A CA 1
ATOM 1373 C C . GLU A 1 180 ? -11.432 7.929 39.243 1.00 88.62 180 GLU A C 1
ATOM 1375 O O . GLU A 1 180 ? -11.738 7.365 40.299 1.00 88.62 180 GLU A O 1
ATOM 1380 N N . SER A 1 181 ? -11.774 9.200 39.005 1.00 89.19 181 SER A N 1
ATOM 1381 C CA . SER A 1 181 ? -12.509 10.036 39.958 1.00 89.19 181 SER A CA 1
ATOM 1382 C C . SER A 1 181 ? -13.909 9.483 40.246 1.00 89.19 181 SER A C 1
ATOM 1384 O O . SER A 1 181 ? -14.279 9.294 41.410 1.00 89.19 181 SER A O 1
ATOM 1386 N N . LYS A 1 182 ? -14.672 9.148 39.197 1.00 90.12 182 LYS A N 1
ATOM 1387 C CA . LYS A 1 182 ? -16.011 8.550 39.325 1.00 90.12 182 LYS A CA 1
ATOM 1388 C C . LYS A 1 182 ? -15.966 7.181 40.001 1.00 90.12 182 LYS A C 1
ATOM 1390 O O . LYS A 1 182 ? -16.824 6.883 40.831 1.00 90.12 182 LYS A O 1
ATOM 1395 N N . PHE A 1 183 ? -14.963 6.364 39.691 1.00 88.38 183 PHE A N 1
ATOM 1396 C CA . PHE A 1 183 ? -14.762 5.057 40.312 1.00 88.38 183 PHE A CA 1
ATOM 1397 C C . PHE A 1 183 ? -14.502 5.184 41.818 1.00 88.38 183 PHE A C 1
ATOM 1399 O O . PHE A 1 183 ? -15.151 4.513 42.622 1.00 88.38 183 PHE A O 1
ATOM 1406 N N . THR A 1 184 ? -13.631 6.114 42.213 1.00 88.94 184 THR A N 1
ATOM 1407 C CA . THR A 1 184 ? -13.353 6.412 43.627 1.00 88.94 184 THR A CA 1
ATOM 1408 C C . THR A 1 184 ? -14.614 6.884 44.358 1.00 88.94 184 THR A C 1
ATOM 1410 O O . THR A 1 184 ? -14.903 6.438 45.471 1.00 88.94 184 THR A O 1
ATOM 1413 N N . GLN A 1 185 ? -15.422 7.740 43.721 1.00 89.81 185 GLN A N 1
ATOM 1414 C CA . GLN A 1 185 ? -16.696 8.195 44.282 1.00 89.81 185 GLN A CA 1
ATOM 1415 C C . GLN A 1 185 ? -17.691 7.040 44.471 1.00 89.81 185 GLN A C 1
ATOM 1417 O O . GLN A 1 185 ? -18.311 6.936 45.532 1.00 89.81 185 GLN A O 1
ATOM 1422 N N . ALA A 1 186 ? -17.825 6.156 43.481 1.00 86.62 186 ALA A N 1
ATOM 1423 C CA . ALA A 1 186 ? -18.693 4.984 43.566 1.00 86.62 186 ALA A CA 1
ATOM 1424 C C . ALA A 1 186 ? -18.254 4.033 44.692 1.00 86.62 186 ALA A C 1
ATOM 1426 O O . ALA A 1 186 ? -19.091 3.533 45.444 1.00 86.62 186 ALA A O 1
ATOM 1427 N N . GLN A 1 187 ? -16.944 3.835 44.869 1.00 88.56 187 GLN A N 1
ATOM 1428 C CA . GLN A 1 187 ? -16.403 3.034 45.967 1.00 88.56 187 GLN A CA 1
ATOM 1429 C C . GLN A 1 187 ? -16.755 3.638 47.337 1.00 88.56 187 GLN A C 1
ATOM 1431 O O . GLN A 1 187 ? -17.200 2.918 48.235 1.00 88.56 187 GLN A O 1
ATOM 1436 N N . ALA A 1 188 ? -16.628 4.960 47.490 1.00 88.25 188 ALA A N 1
ATOM 1437 C CA . ALA A 1 188 ? -17.000 5.659 48.719 1.00 88.25 188 ALA A CA 1
ATOM 1438 C C . ALA A 1 188 ? -18.508 5.557 49.015 1.00 88.25 188 ALA A C 1
ATOM 1440 O O . ALA A 1 188 ? -18.904 5.300 50.155 1.00 88.25 188 ALA A O 1
ATOM 1441 N N . GLN A 1 189 ? -19.356 5.701 47.992 1.00 88.88 189 GLN A N 1
ATOM 1442 C CA . GLN A 1 189 ? -20.804 5.521 48.125 1.00 88.88 189 GLN A CA 1
ATOM 1443 C C . GLN A 1 189 ? -21.166 4.091 48.540 1.00 88.88 189 GLN A C 1
ATOM 1445 O O . GLN A 1 189 ? -21.982 3.912 49.442 1.00 88.88 189 GLN A O 1
ATOM 1450 N N . ASN A 1 190 ? -20.524 3.081 47.950 1.00 89.75 190 ASN A N 1
ATOM 1451 C CA . ASN A 1 190 ? -20.749 1.684 48.313 1.00 89.75 190 ASN A CA 1
ATOM 1452 C C . ASN A 1 190 ? -20.345 1.393 49.770 1.00 89.75 190 ASN A C 1
ATOM 1454 O O . ASN A 1 190 ? -21.057 0.699 50.493 1.00 89.75 190 ASN A O 1
ATOM 1458 N N . SER A 1 191 ? -19.242 1.986 50.237 1.00 89.31 191 SER A N 1
ATOM 1459 C CA . SER A 1 191 ? -18.836 1.903 51.645 1.00 89.31 191 SER A CA 1
ATOM 1460 C C . SER A 1 191 ? -19.907 2.481 52.583 1.00 89.31 191 SER A C 1
ATOM 1462 O O . SER A 1 191 ? -20.288 1.836 53.557 1.00 89.31 191 SER A O 1
ATOM 1464 N N . ASN A 1 192 ? -20.484 3.640 52.239 1.00 90.94 192 ASN A N 1
ATOM 1465 C CA . ASN A 1 192 ? -21.576 4.258 53.002 1.00 90.94 192 ASN A CA 1
ATOM 1466 C C . ASN A 1 192 ? -22.835 3.371 53.045 1.00 90.94 192 ASN A C 1
ATOM 1468 O O . ASN A 1 192 ? -23.423 3.184 54.111 1.00 90.94 192 ASN A O 1
ATOM 1472 N N . VAL A 1 193 ? -23.219 2.769 51.912 1.00 88.56 193 VAL A N 1
ATOM 1473 C CA . VAL A 1 193 ? -24.340 1.814 51.852 1.00 88.56 193 VAL A CA 1
ATOM 1474 C C . VAL A 1 193 ? -24.104 0.637 52.798 1.00 88.56 193 VAL A C 1
ATOM 1476 O O . VAL A 1 193 ? -24.998 0.302 53.573 1.00 88.56 193 VAL A O 1
ATOM 1479 N N . ASN A 1 194 ? -22.901 0.060 52.802 1.00 87.75 194 ASN A N 1
ATOM 1480 C CA . ASN A 1 194 ? -22.553 -1.031 53.713 1.00 87.75 194 ASN A CA 1
ATOM 1481 C C . ASN A 1 194 ? -22.622 -0.606 55.187 1.00 87.75 194 ASN A C 1
ATOM 1483 O O . ASN A 1 194 ? -23.154 -1.347 56.013 1.00 87.75 194 ASN A O 1
ATOM 1487 N N . THR A 1 195 ? -22.147 0.596 55.530 1.00 90.81 195 THR A N 1
ATOM 1488 C CA . THR A 1 195 ? -22.278 1.134 56.893 1.00 90.81 195 THR A CA 1
ATOM 1489 C C . THR A 1 195 ? -23.744 1.245 57.305 1.00 90.81 195 THR A C 1
ATOM 1491 O O . THR A 1 195 ? -24.123 0.726 58.354 1.00 90.81 195 THR A O 1
ATOM 1494 N N . LYS A 1 196 ? -24.593 1.846 56.463 1.00 88.44 196 LYS A N 1
ATOM 1495 C CA . LYS A 1 196 ? -26.027 1.978 56.755 1.00 88.44 196 LYS A CA 1
ATOM 1496 C C . LYS A 1 196 ? -26.739 0.634 56.837 1.00 88.44 196 LYS A C 1
ATOM 1498 O O . LYS A 1 196 ? -27.614 0.465 57.681 1.00 88.44 196 LYS A O 1
ATOM 1503 N N . HIS A 1 197 ? -26.369 -0.326 55.994 1.00 88.75 197 HIS A N 1
ATOM 1504 C CA . HIS A 1 197 ? -26.901 -1.682 56.073 1.00 88.75 197 HIS A CA 1
ATOM 1505 C C . HIS A 1 197 ? -26.615 -2.302 57.446 1.00 88.75 197 HIS A C 1
ATOM 1507 O O . HIS A 1 197 ? -27.537 -2.782 58.103 1.00 88.75 197 HIS A O 1
ATOM 1513 N N . ASN A 1 198 ? -25.375 -2.203 57.929 1.00 87.56 198 ASN A N 1
ATOM 1514 C CA . ASN A 1 198 ? -24.999 -2.711 59.249 1.00 87.56 198 ASN A CA 1
ATOM 1515 C C . ASN A 1 198 ? -25.763 -2.013 60.388 1.00 87.56 198 ASN A C 1
ATOM 1517 O O . ASN A 1 198 ? -26.188 -2.675 61.335 1.00 87.56 198 ASN A O 1
ATOM 1521 N N . GLU A 1 199 ? -25.994 -0.699 60.294 1.00 89.69 199 GLU A N 1
ATOM 1522 C CA . GLU A 1 199 ? -26.827 0.033 61.261 1.00 89.69 199 GLU A CA 1
ATOM 1523 C C . GLU A 1 199 ? -28.276 -0.470 61.284 1.00 89.69 199 GLU A C 1
ATOM 1525 O O . GLU A 1 199 ? -28.861 -0.631 62.356 1.00 89.69 199 GLU A O 1
ATOM 1530 N N . VAL A 1 200 ? -28.866 -0.733 60.114 1.00 87.56 200 VAL A N 1
ATOM 1531 C CA . VAL A 1 200 ? -30.225 -1.283 60.006 1.00 87.56 200 VAL A CA 1
ATOM 1532 C C . VAL A 1 200 ? -30.290 -2.685 60.608 1.00 87.56 200 VAL A C 1
ATOM 1534 O O . VAL A 1 200 ? -31.214 -2.966 61.369 1.00 87.56 200 VAL A O 1
ATOM 1537 N N . VAL A 1 201 ? -29.304 -3.541 60.328 1.00 89.00 201 VAL A N 1
ATOM 1538 C CA . VAL A 1 201 ? -29.215 -4.893 60.906 1.00 89.00 201 VAL A CA 1
ATOM 1539 C C . VAL A 1 201 ? -29.149 -4.834 62.435 1.00 89.00 201 VAL A C 1
ATOM 1541 O O . VAL A 1 201 ? -29.890 -5.549 63.107 1.00 89.00 201 VAL A O 1
ATOM 1544 N N . LEU A 1 202 ? -28.335 -3.934 62.997 1.00 87.38 202 LEU A N 1
ATOM 1545 C CA . LEU A 1 202 ? -28.254 -3.719 64.446 1.00 87.38 202 LEU A CA 1
ATOM 1546 C C . LEU A 1 202 ? -29.593 -3.272 65.042 1.00 87.38 202 LEU A C 1
ATOM 1548 O O . LEU A 1 202 ? -30.047 -3.840 66.035 1.00 87.38 202 LEU A O 1
ATOM 1552 N N . LYS A 1 203 ? -30.253 -2.285 64.425 1.00 86.00 203 LYS A N 1
ATOM 1553 C CA . LYS A 1 203 ? -31.573 -1.816 64.873 1.00 86.00 203 LYS A CA 1
ATOM 1554 C C . LYS A 1 203 ? -32.633 -2.911 64.783 1.00 86.00 203 LYS A C 1
ATOM 1556 O O . LYS A 1 203 ? -33.483 -3.004 65.661 1.00 86.00 203 LYS A O 1
ATOM 1561 N N . HIS A 1 204 ? -32.582 -3.756 63.756 1.00 85.69 204 HIS A N 1
ATOM 1562 C CA . HIS A 1 204 ? -33.488 -4.893 63.638 1.00 85.69 204 HIS A CA 1
ATOM 1563 C C . HIS A 1 204 ? -33.282 -5.904 64.775 1.00 85.69 204 HIS A C 1
ATOM 1565 O O . HIS A 1 204 ? -34.261 -6.357 65.363 1.00 85.69 204 HIS A O 1
ATOM 1571 N N . GLY A 1 205 ? -32.027 -6.180 65.149 1.00 84.25 205 GLY A N 1
ATOM 1572 C CA . GLY A 1 205 ? -31.707 -6.982 66.333 1.00 84.25 205 GLY A CA 1
ATOM 1573 C C . GLY A 1 205 ? -32.326 -6.407 67.611 1.00 84.25 205 GLY A C 1
ATOM 1574 O O . GLY A 1 205 ? -33.016 -7.119 68.333 1.00 84.25 205 GLY A O 1
ATOM 1575 N N . GLN A 1 206 ? -32.198 -5.094 67.827 1.00 86.12 206 GLN A N 1
ATOM 1576 C CA . GLN A 1 206 ? -32.804 -4.414 68.981 1.00 86.12 206 GLN A CA 1
ATOM 1577 C C . GLN A 1 206 ? -34.334 -4.538 69.007 1.00 86.12 206 GLN A C 1
ATOM 1579 O O . GLN A 1 206 ? -34.921 -4.770 70.062 1.00 86.12 206 GLN A O 1
ATOM 1584 N N . VAL A 1 207 ? -34.996 -4.401 67.855 1.00 83.44 207 VAL A N 1
ATOM 1585 C CA . VAL A 1 207 ? -36.453 -4.586 67.750 1.00 83.44 207 VAL A CA 1
ATOM 1586 C C . VAL A 1 207 ? -36.845 -6.030 68.061 1.00 83.44 207 VAL A C 1
ATOM 1588 O O . VAL A 1 207 ? -37.824 -6.251 68.771 1.00 83.44 207 VAL A O 1
ATOM 1591 N N . SER A 1 208 ? -36.075 -7.008 67.579 1.00 84.06 208 SER A N 1
ATOM 1592 C CA . SER A 1 208 ? -36.296 -8.424 67.887 1.00 84.06 208 SER A CA 1
ATOM 1593 C C . SER A 1 208 ? -36.175 -8.709 69.388 1.00 84.06 208 SER A C 1
ATOM 1595 O O . SER A 1 208 ? -36.987 -9.452 69.939 1.00 84.06 208 SER A O 1
ATOM 1597 N N . ASP A 1 209 ? -35.209 -8.098 70.071 1.00 83.44 209 ASP A N 1
ATOM 1598 C CA . ASP A 1 209 ? -35.043 -8.251 71.519 1.00 83.44 209 ASP A CA 1
ATOM 1599 C C . ASP A 1 209 ? -36.225 -7.650 72.288 1.00 83.44 209 ASP A C 1
ATOM 1601 O O . ASP A 1 209 ? -36.774 -8.287 73.190 1.00 83.44 209 ASP A O 1
ATOM 1605 N N . VAL A 1 210 ? -36.683 -6.456 71.895 1.00 82.19 210 VAL A N 1
ATOM 1606 C CA . VAL A 1 210 ? -37.879 -5.824 72.479 1.00 82.19 210 VAL A CA 1
ATOM 1607 C C . VAL A 1 210 ? -39.123 -6.680 72.244 1.00 82.19 210 VAL A C 1
ATOM 1609 O O . VAL A 1 210 ? -39.928 -6.853 73.157 1.00 82.19 210 VAL A O 1
ATOM 1612 N N . PHE A 1 211 ? -39.273 -7.263 71.054 1.00 82.44 211 PHE A N 1
ATOM 1613 C CA . PHE A 1 211 ? -40.377 -8.170 70.752 1.00 82.44 211 PHE A CA 1
ATOM 1614 C C . PHE A 1 211 ? -40.388 -9.388 71.687 1.00 82.44 211 PHE A C 1
ATOM 1616 O O . PHE A 1 211 ? -41.436 -9.737 72.231 1.00 82.44 211 PHE A O 1
ATOM 1623 N N . ASN A 1 212 ? -39.223 -9.984 71.950 1.00 81.50 212 ASN A N 1
ATOM 1624 C CA . ASN A 1 212 ? -39.096 -11.095 72.895 1.00 81.50 212 ASN A CA 1
ATOM 1625 C C . ASN A 1 212 ? -39.458 -10.679 74.333 1.00 81.50 212 ASN A C 1
ATOM 1627 O O . ASN A 1 212 ? -40.119 -11.434 75.046 1.00 81.50 212 ASN A O 1
ATOM 1631 N N . VAL A 1 213 ? -39.087 -9.465 74.761 1.00 82.94 213 VAL A N 1
ATOM 1632 C CA . VAL A 1 213 ? -39.498 -8.916 76.067 1.00 82.94 213 VAL A CA 1
ATOM 1633 C C . VAL A 1 213 ? -41.018 -8.777 76.151 1.00 82.94 213 VAL A C 1
ATOM 1635 O O . VAL A 1 213 ? -41.614 -9.202 77.140 1.00 82.94 213 VAL A O 1
ATOM 1638 N N . VAL A 1 214 ? -41.659 -8.239 75.111 1.00 77.88 214 VAL A N 1
ATOM 1639 C CA . VAL A 1 214 ? -43.122 -8.093 75.061 1.00 77.88 214 VAL A CA 1
ATOM 1640 C C . VAL A 1 214 ? -43.815 -9.456 75.083 1.00 77.88 214 VAL A C 1
ATOM 1642 O O . VAL A 1 214 ? -44.788 -9.617 75.817 1.00 77.88 214 VAL A O 1
ATOM 1645 N N . GLN A 1 215 ? -43.301 -10.456 74.360 1.00 82.56 215 GLN A N 1
ATOM 1646 C CA . GLN A 1 215 ? -43.826 -11.825 74.427 1.00 82.56 215 GLN A CA 1
ATOM 1647 C C . GLN A 1 215 ? -43.756 -12.403 75.848 1.00 82.56 215 GLN A C 1
ATOM 1649 O O . GLN A 1 215 ? -44.739 -12.952 76.343 1.00 82.56 215 GLN A O 1
ATOM 1654 N N . ASN A 1 216 ? -42.626 -12.229 76.535 1.00 76.44 216 ASN A N 1
ATOM 1655 C CA . ASN A 1 216 ? -42.458 -12.698 77.911 1.00 76.44 216 ASN A CA 1
ATOM 1656 C C . ASN A 1 216 ? -43.378 -11.956 78.897 1.00 76.44 216 ASN A C 1
ATOM 1658 O O . ASN A 1 216 ? -43.921 -12.561 79.825 1.00 76.44 216 ASN A O 1
ATOM 1662 N N . MET A 1 217 ? -43.593 -10.652 78.693 1.00 77.38 217 MET A N 1
ATOM 1663 C CA . MET A 1 217 ? -44.564 -9.877 79.469 1.00 77.38 217 MET A CA 1
ATOM 1664 C C . MET A 1 217 ? -45.995 -10.357 79.221 1.00 77.38 217 MET A C 1
ATOM 1666 O O . MET A 1 217 ? -46.743 -10.510 80.183 1.00 77.38 217 MET A O 1
ATOM 1670 N N . ALA A 1 218 ? -46.366 -10.652 77.973 1.00 76.19 218 ALA A N 1
ATOM 1671 C CA . ALA A 1 218 ? -47.680 -11.200 77.642 1.00 76.19 218 ALA A CA 1
ATOM 1672 C C . ALA A 1 218 ? -47.916 -12.549 78.339 1.00 76.19 218 ALA A C 1
ATOM 1674 O O . ALA A 1 218 ? -48.935 -12.718 79.003 1.00 76.19 218 ALA A O 1
ATOM 1675 N N . ALA A 1 219 ? -46.930 -13.451 78.309 1.00 74.56 219 ALA A N 1
ATOM 1676 C CA . ALA A 1 219 ? -46.992 -14.723 79.030 1.00 74.56 219 ALA A CA 1
ATOM 1677 C C . ALA A 1 219 ? -47.106 -14.535 80.558 1.00 74.56 219 ALA A C 1
ATOM 1679 O O . ALA A 1 219 ? -47.813 -15.279 81.235 1.00 74.56 219 ALA A O 1
ATOM 1680 N N . THR A 1 220 ? -46.454 -13.508 81.115 1.00 74.50 220 THR A N 1
ATOM 1681 C CA . THR A 1 220 ? -46.556 -13.167 82.546 1.00 74.50 220 THR A CA 1
ATOM 1682 C C . THR A 1 220 ? -47.944 -12.632 82.907 1.00 74.50 220 THR A C 1
ATOM 1684 O O . THR A 1 220 ? -48.493 -12.990 83.949 1.00 74.50 220 THR A O 1
ATOM 1687 N N . VAL A 1 221 ? -48.535 -11.794 82.050 1.00 73.06 221 VAL A N 1
ATOM 1688 C CA . VAL A 1 221 ? -49.907 -11.291 82.219 1.00 73.06 221 VAL A CA 1
ATOM 1689 C C . VAL A 1 221 ? -50.911 -12.438 82.140 1.00 73.06 221 VAL A C 1
ATOM 1691 O O . VAL A 1 221 ? -51.813 -12.506 82.969 1.00 73.06 221 VAL A O 1
ATOM 1694 N N . GLU A 1 222 ? -50.729 -13.370 81.207 1.00 72.62 222 GLU A N 1
ATOM 1695 C CA . GLU A 1 222 ? -51.585 -14.548 81.056 1.00 72.62 222 GLU A CA 1
ATOM 1696 C C . GLU A 1 222 ? -51.499 -15.480 82.278 1.00 72.62 222 GLU A C 1
ATOM 1698 O O . GLU A 1 222 ? -52.524 -15.910 82.809 1.00 72.62 222 GLU A O 1
ATOM 1703 N N . ALA A 1 223 ? -50.299 -15.688 82.830 1.00 70.50 223 ALA A N 1
ATOM 1704 C CA . ALA A 1 223 ? -50.115 -16.424 84.083 1.00 70.50 223 ALA A CA 1
ATOM 1705 C C . ALA A 1 223 ? -50.788 -15.726 85.282 1.00 70.50 223 ALA A C 1
ATOM 1707 O O . ALA A 1 223 ? -51.445 -16.375 86.097 1.00 70.50 223 ALA A O 1
ATOM 1708 N N . LYS A 1 224 ? -50.679 -14.393 85.378 1.00 70.75 224 LYS A N 1
ATOM 1709 C CA . LYS A 1 224 ? -51.343 -13.609 86.433 1.00 70.75 224 LYS A CA 1
ATOM 1710 C C . LYS A 1 224 ? -52.860 -13.572 86.278 1.00 70.75 224 LYS A C 1
ATOM 1712 O O . LYS A 1 224 ? -53.564 -13.587 87.284 1.00 70.75 224 LYS A O 1
ATOM 1717 N N . HIS A 1 225 ? -53.373 -13.590 85.051 1.00 70.56 225 HIS A N 1
ATOM 1718 C CA . HIS A 1 225 ? -54.798 -13.766 84.791 1.00 70.56 225 HIS A CA 1
ATOM 1719 C C . HIS A 1 225 ? -55.289 -15.128 85.304 1.00 70.56 225 HIS A C 1
ATOM 1721 O O . HIS A 1 225 ? -56.307 -15.182 85.991 1.00 70.56 225 HIS A O 1
ATOM 1727 N N . GLY A 1 226 ? -54.512 -16.195 85.079 1.00 68.00 226 GLY A N 1
ATOM 1728 C CA . GLY A 1 226 ? -54.763 -17.524 85.645 1.00 68.00 226 GLY A CA 1
ATOM 1729 C C . GLY A 1 226 ? -54.841 -17.535 87.180 1.00 68.00 226 GLY A C 1
ATOM 1730 O O . GLY A 1 226 ? -55.767 -18.111 87.754 1.00 68.00 226 GLY A O 1
ATOM 1731 N N . GLU A 1 227 ? -53.928 -16.836 87.864 1.00 66.56 227 GLU A N 1
ATOM 1732 C CA . GLU A 1 227 ? -53.969 -16.680 89.329 1.00 66.56 227 GLU A CA 1
ATOM 1733 C C . GLU A 1 227 ? -55.234 -15.936 89.801 1.00 66.56 227 GLU A C 1
ATOM 1735 O O . GLU A 1 227 ? -55.880 -16.357 90.762 1.00 66.56 227 GLU A O 1
ATOM 1740 N N . VAL A 1 228 ? -55.633 -14.863 89.109 1.00 60.16 228 VAL A N 1
ATOM 1741 C CA . VAL A 1 228 ? -56.850 -14.091 89.427 1.00 60.16 228 VAL A CA 1
ATOM 1742 C C . VAL A 1 228 ? -58.120 -14.916 89.196 1.00 60.16 228 VAL A C 1
ATOM 1744 O O . VAL A 1 228 ? -59.034 -14.865 90.022 1.00 60.16 228 VAL A O 1
ATOM 1747 N N . SER A 1 229 ? -58.172 -15.736 88.141 1.00 57.69 229 SER A N 1
ATOM 1748 C CA . SER A 1 229 ? -59.279 -16.682 87.947 1.00 57.69 229 SER A CA 1
ATOM 1749 C C . SER A 1 229 ? -59.345 -17.740 89.055 1.00 57.69 229 SER A C 1
ATOM 1751 O O . SER A 1 229 ? -60.435 -18.038 89.540 1.00 57.69 229 SER A O 1
ATOM 1753 N N . GLY A 1 230 ? -58.198 -18.213 89.557 1.00 57.84 230 GLY A N 1
ATOM 1754 C CA . GLY A 1 230 ? -58.143 -19.123 90.707 1.00 57.84 230 GLY A CA 1
ATOM 1755 C C . GLY A 1 230 ? -58.644 -18.483 92.010 1.00 57.84 230 GLY A C 1
ATOM 1756 O O . GLY A 1 230 ? -59.327 -19.132 92.804 1.00 57.84 230 GLY A O 1
ATOM 1757 N N . PHE A 1 231 ? -58.390 -17.186 92.220 1.00 60.16 231 PHE A N 1
ATOM 1758 C CA . PHE A 1 231 ? -58.987 -16.443 93.335 1.00 60.16 231 PHE A CA 1
ATOM 1759 C C . PHE A 1 231 ? -60.507 -16.295 93.190 1.00 60.16 231 PHE A C 1
ATOM 1761 O O . PHE A 1 231 ? -61.221 -16.402 94.186 1.00 60.16 231 PHE A O 1
ATOM 1768 N N . SER A 1 232 ? -61.019 -16.117 91.969 1.00 56.00 232 SER A N 1
ATOM 1769 C CA . SER A 1 232 ? -62.463 -16.054 91.709 1.00 56.00 232 SER A CA 1
ATOM 1770 C C . SER A 1 232 ? -63.178 -17.370 92.041 1.00 56.00 232 SER A C 1
ATOM 1772 O O . SER A 1 232 ? -64.278 -17.334 92.596 1.00 56.00 232 SER A O 1
ATOM 1774 N N . GLU A 1 233 ? -62.567 -18.519 91.752 1.00 55.47 233 GLU A N 1
ATOM 1775 C CA . GLU A 1 233 ? -63.110 -19.837 92.107 1.00 55.47 233 GLU A CA 1
ATOM 1776 C C . GLU A 1 233 ? -63.063 -20.089 93.622 1.00 55.47 233 GLU A C 1
ATOM 1778 O O . GLU A 1 233 ? -64.043 -20.557 94.202 1.00 55.47 233 GLU A O 1
ATOM 1783 N N . SER A 1 234 ? -61.980 -19.680 94.291 1.00 56.69 234 SER A N 1
ATOM 1784 C CA . SER A 1 234 ? -61.838 -19.784 95.752 1.00 56.69 234 SER A CA 1
ATOM 1785 C C . SER A 1 234 ? -62.852 -18.902 96.508 1.00 56.69 234 SER A C 1
ATOM 1787 O O . SER A 1 234 ? -63.412 -19.314 97.526 1.00 56.69 234 SER A O 1
ATOM 1789 N N . ILE A 1 235 ? -63.178 -17.719 95.968 1.00 59.44 235 ILE A N 1
ATOM 1790 C CA . ILE A 1 235 ? -64.236 -16.830 96.483 1.00 59.44 235 ILE A CA 1
ATOM 1791 C C . ILE A 1 235 ? -65.635 -17.421 96.233 1.00 59.44 235 ILE A C 1
ATOM 1793 O O . ILE A 1 235 ? -66.503 -17.325 97.101 1.00 59.44 235 ILE A O 1
ATOM 1797 N N . SER A 1 236 ? -65.859 -18.076 95.088 1.00 57.09 236 SER A N 1
ATOM 1798 C CA . SER A 1 236 ? -67.125 -18.763 94.782 1.00 57.09 236 SER A CA 1
ATOM 1799 C C . SER A 1 236 ? -67.386 -19.949 95.725 1.00 57.09 236 SER A C 1
ATOM 1801 O O . SER A 1 236 ? -68.519 -20.170 96.159 1.00 57.09 236 SER A O 1
ATOM 1803 N N . GLU A 1 237 ? -66.332 -20.666 96.121 1.00 55.59 237 GLU A N 1
ATOM 1804 C CA . GLU A 1 237 ? -66.420 -21.790 97.058 1.00 55.59 237 GLU A CA 1
ATOM 1805 C C . GLU A 1 237 ? -66.585 -21.328 98.519 1.00 55.59 237 GLU A C 1
ATOM 1807 O O . GLU A 1 237 ? -67.367 -21.910 99.275 1.00 55.59 237 GLU A O 1
ATOM 1812 N N . GLN A 1 238 ? -65.961 -20.210 98.913 1.00 54.00 238 GLN A N 1
ATOM 1813 C CA . GLN A 1 238 ? -66.228 -19.573 100.211 1.00 54.00 238 GLN A CA 1
ATOM 1814 C C . GLN A 1 238 ? -67.646 -18.979 100.296 1.00 54.00 238 GLN A C 1
ATOM 1816 O O . GLN A 1 238 ? -68.273 -19.051 101.354 1.00 54.00 238 GLN A O 1
ATOM 1821 N N . ALA A 1 239 ? -68.209 -18.477 99.190 1.00 52.19 239 ALA A N 1
ATOM 1822 C CA . ALA A 1 239 ? -69.584 -17.970 99.145 1.00 52.19 239 ALA A CA 1
ATOM 1823 C C . ALA A 1 239 ? -70.639 -19.067 99.402 1.00 52.19 239 ALA A C 1
ATOM 1825 O O . ALA A 1 239 ? -71.646 -18.799 100.060 1.00 52.19 239 ALA A O 1
ATOM 1826 N N . LYS A 1 240 ? -70.385 -20.317 98.981 1.00 54.66 240 LYS A N 1
ATOM 1827 C CA . LYS A 1 240 ? -71.246 -21.475 99.295 1.00 54.66 240 LYS A CA 1
ATOM 1828 C C . LYS A 1 240 ? -71.199 -21.880 100.771 1.00 54.66 240 LYS A C 1
ATOM 1830 O O . LYS A 1 240 ? -72.226 -22.283 101.314 1.00 54.66 240 LYS A O 1
ATOM 1835 N N . GLN A 1 241 ? -70.053 -21.735 101.445 1.00 52.97 241 GLN A N 1
ATOM 1836 C CA . GLN A 1 241 ? -69.967 -21.969 102.894 1.00 52.97 241 GLN A CA 1
ATOM 1837 C C . GLN A 1 241 ? -70.666 -20.871 103.714 1.00 52.97 241 GLN A C 1
ATOM 1839 O O . GLN A 1 241 ? -71.226 -21.159 104.771 1.00 52.97 241 GLN A O 1
ATOM 1844 N N . VAL A 1 242 ? -70.707 -19.631 103.213 1.00 53.72 242 VAL A N 1
ATOM 1845 C CA . VAL A 1 242 ? -71.401 -18.507 103.869 1.00 53.72 242 VAL A CA 1
ATOM 1846 C C . VAL A 1 242 ? -72.925 -18.668 103.823 1.00 53.72 242 VAL A C 1
ATOM 1848 O O . VAL A 1 242 ? -73.588 -18.381 104.817 1.00 53.72 242 VAL A O 1
ATOM 1851 N N . THR A 1 243 ? -73.503 -19.204 102.741 1.00 53.06 243 THR A N 1
ATOM 1852 C CA . THR A 1 243 ? -74.954 -19.485 102.665 1.00 53.06 243 THR A CA 1
ATOM 1853 C C . THR A 1 243 ? -75.411 -20.500 103.723 1.00 53.06 243 THR A C 1
ATOM 1855 O O . THR A 1 243 ? -76.510 -20.377 104.254 1.00 53.06 243 THR A O 1
ATOM 1858 N N . LEU A 1 244 ? -74.539 -21.440 104.102 1.00 50.91 244 LEU A N 1
ATOM 1859 C CA . LEU A 1 244 ? -74.807 -22.474 105.110 1.00 50.91 244 LEU A CA 1
ATOM 1860 C C . LEU A 1 244 ? -74.714 -21.949 106.561 1.00 50.91 244 LEU A C 1
ATOM 1862 O O . LEU A 1 244 ? -75.227 -22.573 107.485 1.00 50.91 244 LEU A O 1
ATOM 1866 N N . PHE A 1 245 ? -74.095 -20.781 106.771 1.00 48.06 245 PHE A N 1
ATOM 1867 C CA . PHE A 1 245 ? -73.930 -20.146 108.088 1.00 48.06 245 PHE A CA 1
ATOM 1868 C C . PHE A 1 245 ? -75.040 -19.121 108.407 1.00 48.06 245 PHE A C 1
ATOM 1870 O O . PHE A 1 245 ? -75.294 -18.808 109.573 1.00 48.06 245 PHE A O 1
ATOM 1877 N N . VAL A 1 246 ? -75.739 -18.617 107.381 1.00 51.47 246 VAL A N 1
ATOM 1878 C CA . VAL A 1 246 ? -76.819 -17.614 107.495 1.00 51.47 246 VAL A CA 1
ATOM 1879 C C . VAL A 1 246 ? -78.079 -18.177 108.169 1.00 51.47 246 VAL A C 1
ATOM 1881 O O . VAL A 1 246 ? -78.765 -17.439 108.874 1.00 51.47 246 VAL A O 1
ATOM 1884 N N . GLU A 1 247 ? -78.342 -19.484 108.074 1.00 51.81 247 GLU A N 1
ATOM 1885 C CA . GLU A 1 247 ? -79.461 -20.130 108.784 1.00 51.81 247 GLU A CA 1
ATOM 1886 C C . GLU A 1 247 ? -79.237 -20.232 110.309 1.00 51.81 247 GLU A C 1
ATOM 1888 O O . GLU A 1 247 ? -80.200 -20.286 111.073 1.00 51.81 247 GLU A O 1
ATOM 1893 N N . HIS A 1 248 ? -77.984 -20.177 110.781 1.00 49.53 248 HIS A N 1
ATOM 1894 C CA . HIS A 1 248 ? -77.631 -20.327 112.202 1.00 49.53 248 HIS A CA 1
ATOM 1895 C C . HIS A 1 248 ? -77.507 -18.998 112.978 1.00 49.53 248 HIS A C 1
ATOM 1897 O O . HIS A 1 248 ? -77.485 -19.004 114.209 1.00 49.53 248 HIS A O 1
ATOM 1903 N N . SER A 1 249 ? -77.455 -17.844 112.300 1.00 45.22 249 SER A N 1
ATOM 1904 C CA . SER A 1 249 ? -77.144 -16.539 112.922 1.00 45.22 249 SER A CA 1
ATOM 1905 C C . SER A 1 249 ? -78.339 -15.578 113.027 1.00 45.22 249 SER A C 1
ATOM 1907 O O . SER A 1 249 ? -78.185 -14.370 113.178 1.00 45.22 249 SER A O 1
ATOM 1909 N N . SER A 1 250 ? -79.565 -16.100 113.034 1.00 48.50 250 SER A N 1
ATOM 1910 C CA . SER A 1 250 ? -80.735 -15.376 113.562 1.00 48.50 250 SER A CA 1
ATOM 1911 C C . SER A 1 250 ? -80.643 -15.150 115.087 1.00 48.50 250 SER A C 1
ATOM 1913 O O . SER A 1 250 ? -81.411 -14.377 115.658 1.00 48.50 250 SER A O 1
ATOM 1915 N N . ALA A 1 251 ? -79.658 -15.772 115.749 1.00 50.94 251 ALA A N 1
ATOM 1916 C CA . ALA A 1 251 ? -79.456 -15.746 117.195 1.00 50.94 251 ALA A CA 1
ATOM 1917 C C . ALA A 1 251 ? -78.503 -14.650 117.728 1.00 50.94 251 ALA A C 1
ATOM 1919 O O . ALA A 1 251 ? -78.392 -14.511 118.946 1.00 50.94 251 ALA A O 1
ATOM 1920 N N . HIS A 1 252 ? -77.831 -13.841 116.892 1.00 43.34 252 HIS A N 1
ATOM 1921 C CA . HIS A 1 252 ? -76.867 -12.829 117.379 1.00 43.34 252 HIS A CA 1
ATOM 1922 C C . HIS A 1 252 ? -77.225 -11.374 117.034 1.00 43.34 252 HIS A C 1
ATOM 1924 O O . HIS A 1 252 ? -76.377 -10.539 116.737 1.00 43.34 252 HIS A O 1
ATOM 1930 N N . SER A 1 253 ? -78.510 -11.051 117.166 1.00 46.09 253 SER A N 1
ATOM 1931 C CA . SER A 1 253 ? -79.135 -9.723 117.037 1.00 46.09 253 SER A CA 1
ATOM 1932 C C . SER A 1 253 ? -78.637 -8.635 118.027 1.00 46.09 253 SER A C 1
ATOM 1934 O O . SER A 1 253 ? -79.376 -7.694 118.317 1.00 46.09 253 SER A O 1
ATOM 1936 N N . LYS A 1 254 ? -77.430 -8.721 118.603 1.00 50.56 254 LYS A N 1
ATOM 1937 C CA . LYS A 1 254 ? -76.987 -7.801 119.676 1.00 50.56 254 LYS A CA 1
ATOM 1938 C C . LYS A 1 254 ? -75.579 -7.210 119.556 1.00 50.56 254 LYS A C 1
ATOM 1940 O O . LYS A 1 254 ? -75.235 -6.372 120.381 1.00 50.56 254 LYS A O 1
ATOM 1945 N N . LEU A 1 255 ? -74.804 -7.555 118.532 1.00 42.97 255 LEU A N 1
ATOM 1946 C CA . LEU A 1 255 ? -73.509 -6.917 118.250 1.00 42.97 255 LEU A CA 1
ATOM 1947 C C . LEU A 1 255 ? -73.618 -6.084 116.960 1.00 42.97 255 LEU A C 1
ATOM 1949 O O . LEU A 1 255 ? -73.190 -6.497 115.894 1.00 42.97 255 LEU A O 1
ATOM 1953 N N . SER A 1 256 ? -74.419 -5.015 116.988 1.00 38.88 256 SER A N 1
ATOM 1954 C CA . SER A 1 256 ? -73.942 -3.663 117.340 1.00 38.88 256 SER A CA 1
ATOM 1955 C C . SER A 1 256 ? -73.235 -3.018 116.142 1.00 38.88 256 SER A C 1
ATOM 1957 O O . SER A 1 256 ? -72.075 -3.288 115.869 1.00 38.88 256 SER A O 1
ATOM 1959 N N . ILE A 1 257 ? -73.973 -2.297 115.294 1.00 49.97 257 ILE A N 1
ATOM 1960 C CA . ILE A 1 257 ? -74.043 -0.816 115.284 1.00 49.97 257 ILE A CA 1
ATOM 1961 C C . ILE A 1 257 ? -72.763 -0.123 114.757 1.00 49.97 257 ILE A C 1
ATOM 1963 O O . ILE A 1 257 ? -72.872 0.929 114.135 1.00 49.97 257 ILE A O 1
ATOM 1967 N N . GLU A 1 258 ? -71.586 -0.744 114.830 1.00 49.94 258 GLU A N 1
ATOM 1968 C CA . GLU A 1 258 ? -70.330 -0.197 114.284 1.00 49.94 258 GLU A CA 1
ATOM 1969 C C . GLU A 1 258 ? -70.109 -0.543 112.796 1.00 49.94 258 GLU A C 1
ATOM 1971 O O . GLU A 1 258 ? -69.397 0.160 112.086 1.00 49.94 258 GLU A O 1
ATOM 1976 N N . ALA A 1 259 ? -70.798 -1.558 112.263 1.00 46.06 259 ALA A N 1
ATOM 1977 C CA . ALA A 1 259 ? -70.669 -1.976 110.860 1.00 46.06 259 ALA A CA 1
ATOM 1978 C C . ALA A 1 259 ? -71.409 -1.075 109.839 1.00 46.06 259 ALA A C 1
ATOM 1980 O O . ALA A 1 259 ? -71.187 -1.190 108.633 1.00 46.06 259 ALA A O 1
ATOM 1981 N N . ALA A 1 260 ? -72.278 -0.162 110.289 1.00 50.00 260 ALA A N 1
ATOM 1982 C CA . ALA A 1 260 ? -73.118 0.647 109.398 1.00 50.00 260 ALA A CA 1
ATOM 1983 C C . ALA A 1 260 ? -72.353 1.756 108.641 1.00 50.00 260 ALA A C 1
ATOM 1985 O O . ALA A 1 260 ? -72.823 2.216 107.603 1.00 50.00 260 ALA A O 1
ATOM 1986 N N . GLN A 1 261 ? -71.166 2.164 109.107 1.00 52.19 261 GLN A N 1
ATOM 1987 C CA . GLN A 1 261 ? -70.373 3.226 108.466 1.00 52.19 261 GLN A CA 1
ATOM 1988 C C . GLN A 1 261 ? -69.439 2.717 107.350 1.00 52.19 261 GLN A C 1
ATOM 1990 O O . GLN A 1 261 ? -69.138 3.467 106.425 1.00 52.19 261 GLN A O 1
ATOM 1995 N N . ALA A 1 262 ? -69.044 1.439 107.360 1.00 50.50 262 ALA A N 1
ATOM 1996 C CA . ALA A 1 262 ? -68.150 0.868 106.344 1.00 50.50 262 ALA A CA 1
ATOM 1997 C C . ALA A 1 262 ? -68.870 0.482 105.030 1.00 50.50 262 ALA A C 1
ATOM 1999 O O . ALA A 1 262 ? -68.269 0.494 103.955 1.00 50.50 262 ALA A O 1
ATOM 2000 N N . ALA A 1 263 ? -70.176 0.193 105.083 1.00 54.88 263 ALA A N 1
ATOM 2001 C CA . ALA A 1 263 ? -70.950 -0.276 103.927 1.00 54.88 263 ALA A CA 1
ATOM 2002 C C . ALA A 1 263 ? -71.235 0.811 102.865 1.00 54.88 263 ALA A C 1
ATOM 2004 O O . ALA A 1 263 ? -71.457 0.487 101.699 1.00 54.88 263 ALA A O 1
ATOM 2005 N N . GLN A 1 264 ? -71.199 2.100 103.230 1.00 54.06 264 GLN A N 1
ATOM 2006 C CA . GLN A 1 264 ? -71.406 3.203 102.278 1.00 54.06 264 GLN A CA 1
ATOM 2007 C C . GLN A 1 264 ? -70.160 3.528 101.437 1.00 54.06 264 GLN A C 1
ATOM 2009 O O . GLN A 1 264 ? -70.307 3.914 100.280 1.00 54.06 264 GLN A O 1
ATOM 2014 N N . GLN A 1 265 ? -68.945 3.330 101.964 1.00 54.97 265 GLN A N 1
ATOM 2015 C CA . GLN A 1 265 ? -67.702 3.584 101.217 1.00 54.97 265 GLN A CA 1
ATOM 2016 C C . GLN A 1 265 ? -67.375 2.479 100.204 1.00 54.97 265 GLN A C 1
ATOM 2018 O O . GLN A 1 265 ? -66.898 2.778 99.111 1.00 54.97 265 GLN A O 1
ATOM 2023 N N . PHE A 1 266 ? -67.689 1.218 100.516 1.00 64.12 266 PHE A N 1
ATOM 2024 C CA . PHE A 1 266 ? -67.397 0.094 99.621 1.00 64.12 266 PHE A CA 1
ATOM 2025 C C . PHE A 1 266 ? -68.283 0.086 98.363 1.00 64.12 266 PHE A C 1
ATOM 2027 O O . PHE A 1 266 ? -67.806 -0.199 97.268 1.00 64.12 266 PHE A O 1
ATOM 2034 N N . LYS A 1 267 ? -69.557 0.492 98.481 1.00 65.94 267 LYS A N 1
ATOM 2035 C CA . LYS A 1 267 ? -70.468 0.599 97.328 1.00 65.94 267 LYS A CA 1
ATOM 2036 C C . LYS A 1 267 ? -69.993 1.642 96.304 1.00 65.94 267 LYS A C 1
ATOM 2038 O O . LYS A 1 267 ? -70.018 1.365 95.110 1.00 65.94 267 LYS A O 1
ATOM 2043 N N . ALA A 1 268 ? -69.502 2.791 96.774 1.00 59.47 268 ALA A N 1
ATOM 2044 C CA . ALA A 1 268 ? -68.966 3.842 95.908 1.00 59.47 268 ALA A CA 1
ATOM 2045 C C . ALA A 1 268 ? -67.662 3.418 95.201 1.00 59.47 268 ALA A C 1
ATOM 2047 O O . ALA A 1 268 ? -67.467 3.739 94.034 1.00 59.47 268 ALA A O 1
ATOM 2048 N N . GLN A 1 269 ? -66.793 2.650 95.870 1.00 63.28 269 GLN A N 1
ATOM 2049 C CA . GLN A 1 269 ? -65.552 2.140 95.268 1.00 63.28 269 GLN A CA 1
ATOM 2050 C C . GLN A 1 269 ? -65.799 1.037 94.226 1.00 63.28 269 GLN A C 1
ATOM 2052 O O . GLN A 1 269 ? -65.101 0.986 93.216 1.00 63.28 269 GLN A O 1
ATOM 2057 N N . CYS A 1 270 ? -66.806 0.178 94.418 1.00 60.31 270 CYS A N 1
ATOM 2058 C CA . CYS A 1 270 ? -67.170 -0.833 93.421 1.00 60.31 270 CYS A CA 1
ATOM 2059 C C . CYS A 1 270 ? -67.799 -0.226 92.155 1.00 60.31 270 CYS A C 1
ATOM 2061 O O . CYS A 1 270 ? -67.523 -0.712 91.060 1.00 60.31 270 CYS A O 1
ATOM 2063 N N . GLU A 1 271 ? -68.604 0.834 92.278 1.00 61.97 271 GLU A N 1
ATOM 2064 C CA . GLU A 1 271 ? -69.165 1.557 91.123 1.00 61.97 271 GLU A CA 1
ATOM 2065 C C . GLU A 1 271 ? -68.073 2.326 90.344 1.00 61.97 271 GLU A C 1
ATOM 2067 O O . GLU A 1 271 ? -68.104 2.353 89.111 1.00 61.97 271 GLU A O 1
ATOM 2072 N N . ASP A 1 272 ? -67.048 2.852 91.026 1.00 65.12 272 ASP A N 1
ATOM 2073 C CA . ASP A 1 272 ? -65.900 3.526 90.395 1.00 65.12 272 ASP A CA 1
ATOM 2074 C C . ASP A 1 272 ? -64.972 2.540 89.654 1.00 65.12 272 ASP A C 1
ATOM 2076 O O . ASP A 1 272 ? -64.579 2.782 88.513 1.00 65.12 272 ASP A O 1
ATOM 2080 N N . ILE A 1 273 ? -64.705 1.361 90.234 1.00 69.88 273 ILE A N 1
ATOM 2081 C CA . ILE A 1 273 ? -63.926 0.291 89.580 1.00 69.88 273 ILE A CA 1
ATOM 2082 C C . ILE A 1 273 ? -64.671 -0.280 88.365 1.00 69.88 273 ILE A C 1
ATOM 2084 O O . ILE A 1 273 ? -64.047 -0.552 87.336 1.00 69.88 273 ILE A O 1
ATOM 2088 N N . LEU A 1 274 ? -65.997 -0.433 88.438 1.00 66.00 274 LEU A N 1
ATOM 2089 C CA . LEU A 1 274 ? -66.805 -0.886 87.301 1.00 66.00 274 LEU A CA 1
ATOM 2090 C C . LEU A 1 274 ? -66.735 0.122 86.139 1.00 66.00 274 LEU A C 1
ATOM 2092 O O . LEU A 1 274 ? -66.528 -0.272 84.990 1.00 66.00 274 LEU A O 1
ATOM 2096 N N . THR A 1 275 ? -66.806 1.418 86.456 1.00 66.94 275 THR A N 1
ATOM 2097 C CA . THR A 1 275 ? -66.713 2.513 85.478 1.00 66.94 275 THR A CA 1
ATOM 2098 C C . THR A 1 275 ? -65.307 2.616 84.872 1.00 66.94 275 THR A C 1
ATOM 2100 O O . THR A 1 275 ? -65.167 2.755 83.656 1.00 66.94 275 THR A O 1
ATOM 2103 N N . GLN A 1 276 ? -64.244 2.461 85.671 1.00 71.50 276 GLN A N 1
ATOM 2104 C CA . GLN A 1 276 ? -62.859 2.428 85.175 1.00 71.50 276 GLN A CA 1
ATOM 2105 C C . GLN A 1 276 ? -62.578 1.200 84.298 1.00 71.50 276 GLN A C 1
ATOM 2107 O O . GLN A 1 276 ? -61.889 1.320 83.286 1.00 71.50 276 GLN A O 1
ATOM 2112 N N . THR A 1 277 ? -63.146 0.036 84.631 1.00 66.62 277 THR A N 1
ATOM 2113 C CA . THR A 1 277 ? -62.968 -1.198 83.846 1.00 66.62 277 THR A CA 1
ATOM 2114 C C . THR A 1 277 ? -63.685 -1.113 82.496 1.00 66.62 277 THR A C 1
ATOM 2116 O O . THR A 1 277 ? -63.129 -1.533 81.483 1.00 66.62 277 THR A O 1
ATOM 2119 N N . GLN A 1 278 ? -64.877 -0.507 82.450 1.00 67.75 278 GLN A N 1
ATOM 2120 C CA . GLN A 1 278 ? -65.572 -0.214 81.190 1.00 67.75 278 GLN A CA 1
ATOM 2121 C C . GLN A 1 278 ? -64.810 0.817 80.349 1.00 67.75 278 GLN A C 1
ATOM 2123 O O . GLN A 1 278 ? -64.550 0.567 79.178 1.00 67.75 278 GLN A O 1
ATOM 2128 N N . THR A 1 279 ? -64.330 1.904 80.961 1.00 70.25 279 THR A N 1
ATOM 2129 C CA . THR A 1 279 ? -63.544 2.936 80.258 1.00 70.25 279 THR A CA 1
ATOM 2130 C C . THR A 1 279 ? -62.231 2.374 79.694 1.00 70.25 279 THR A C 1
ATOM 2132 O O . THR A 1 279 ? -61.825 2.723 78.584 1.00 70.25 279 THR A O 1
ATOM 2135 N N . PHE A 1 280 ? -61.566 1.469 80.421 1.00 74.19 280 PHE A N 1
ATOM 2136 C CA . PHE A 1 280 ? -60.369 0.776 79.940 1.00 74.19 280 PHE A CA 1
ATOM 2137 C C . PHE A 1 280 ? -60.685 -0.189 78.789 1.00 74.19 280 PHE A C 1
ATOM 2139 O O . PHE A 1 280 ? -59.959 -0.202 77.796 1.00 74.19 280 PHE A O 1
ATOM 2146 N N . GLY A 1 281 ? -61.781 -0.949 78.884 1.00 77.69 281 GLY A N 1
ATOM 2147 C CA . GLY A 1 281 ? -62.259 -1.819 77.806 1.00 77.69 281 GLY A CA 1
ATOM 2148 C C . GLY A 1 281 ? -62.595 -1.045 76.528 1.00 77.69 281 GLY A C 1
ATOM 2149 O O . GLY A 1 281 ? -62.180 -1.450 75.440 1.00 77.69 281 GLY A O 1
ATOM 2150 N N . ASP A 1 282 ? -63.252 0.106 76.660 1.00 72.25 282 ASP A N 1
ATOM 2151 C CA . ASP A 1 282 ? -63.584 0.990 75.540 1.00 72.25 282 ASP A CA 1
ATOM 2152 C C . ASP A 1 282 ? -62.321 1.614 74.927 1.00 72.25 282 ASP A C 1
ATOM 2154 O O . ASP A 1 282 ? -62.162 1.628 73.707 1.00 72.25 282 ASP A O 1
ATOM 2158 N N . THR A 1 283 ? -61.362 2.041 75.757 1.00 74.75 283 THR A N 1
ATOM 2159 C CA . THR A 1 283 ? -60.079 2.601 75.294 1.00 74.75 283 THR A CA 1
ATOM 2160 C C . THR A 1 283 ? -59.224 1.552 74.582 1.00 74.75 283 THR A C 1
ATOM 2162 O O . THR A 1 283 ? -58.633 1.835 73.539 1.00 74.75 283 THR A O 1
ATOM 2165 N N . LEU A 1 284 ? -59.173 0.322 75.101 1.00 76.44 284 LEU A N 1
ATOM 2166 C CA . LEU A 1 284 ? -58.456 -0.785 74.471 1.00 76.44 284 LEU A CA 1
ATOM 2167 C C . LEU A 1 284 ? -59.118 -1.183 73.147 1.00 76.44 284 LEU A C 1
ATOM 2169 O O . LEU A 1 284 ? -58.428 -1.375 72.148 1.00 76.44 284 LEU A O 1
ATOM 2173 N N . THR A 1 285 ? -60.450 -1.243 73.112 1.00 75.81 285 THR A N 1
ATOM 2174 C CA . THR A 1 285 ? -61.216 -1.529 71.891 1.00 75.81 285 THR A CA 1
ATOM 2175 C C . THR A 1 285 ? -60.997 -0.448 70.835 1.00 75.81 285 THR A C 1
ATOM 2177 O O . THR A 1 285 ? -60.780 -0.770 69.663 1.00 75.81 285 THR A O 1
ATOM 2180 N N . GLN A 1 286 ? -60.973 0.825 71.237 1.00 75.12 286 GLN A N 1
ATOM 2181 C CA . GLN A 1 286 ? -60.672 1.940 70.344 1.00 75.12 286 GLN A CA 1
ATOM 2182 C C . GLN A 1 286 ? -59.228 1.873 69.837 1.00 75.12 286 GLN A C 1
ATOM 2184 O O . GLN A 1 286 ? -59.010 1.951 68.636 1.00 75.12 286 GLN A O 1
ATOM 2189 N N . SER A 1 287 ? -58.250 1.614 70.708 1.00 76.00 287 SER A N 1
ATOM 2190 C CA . SER A 1 287 ? -56.839 1.510 70.316 1.00 76.00 287 SER A CA 1
ATOM 2191 C C . SER A 1 287 ? -56.577 0.336 69.363 1.00 76.00 287 SER A C 1
ATOM 2193 O O . SER A 1 287 ? -55.847 0.482 68.383 1.00 76.00 287 SER A O 1
ATOM 2195 N N . VAL A 1 288 ? -57.235 -0.811 69.574 1.00 77.75 288 VAL A N 1
ATOM 2196 C CA . VAL A 1 288 ? -57.200 -1.953 68.642 1.00 77.75 288 VAL A CA 1
ATOM 2197 C C . VAL A 1 288 ? -57.877 -1.604 67.313 1.00 77.75 288 VAL A C 1
ATOM 2199 O O . VAL A 1 288 ? -57.390 -1.998 66.252 1.00 77.75 288 VAL A O 1
ATOM 2202 N N . THR A 1 289 ? -58.972 -0.844 67.343 1.00 77.75 289 THR A N 1
ATOM 2203 C CA . THR A 1 289 ? -59.671 -0.376 66.136 1.00 77.75 289 THR A CA 1
ATOM 2204 C C . THR A 1 289 ? -58.819 0.617 65.343 1.00 77.75 289 THR A C 1
ATOM 2206 O O . THR A 1 289 ? -58.709 0.488 64.122 1.00 77.75 289 THR A O 1
ATOM 2209 N N . ASP A 1 290 ? -58.147 1.543 66.022 1.00 77.12 290 ASP A N 1
ATOM 2210 C CA . ASP A 1 290 ? -57.242 2.525 65.424 1.00 77.12 290 ASP A CA 1
ATOM 2211 C C . ASP A 1 290 ? -56.006 1.840 64.832 1.00 77.12 290 ASP A C 1
ATOM 2213 O O . ASP A 1 290 ? -55.649 2.100 63.684 1.00 77.12 290 ASP A O 1
ATOM 2217 N N . ALA A 1 291 ? -55.408 0.884 65.553 1.00 71.88 291 ALA A N 1
ATOM 2218 C CA . ALA A 1 291 ? -54.301 0.074 65.047 1.00 71.88 291 ALA A CA 1
ATOM 2219 C C . ALA A 1 291 ? -54.715 -0.746 63.815 1.00 71.88 291 ALA A C 1
ATOM 2221 O O . ALA A 1 291 ? -53.982 -0.810 62.829 1.00 71.88 291 ALA A O 1
ATOM 2222 N N . LYS A 1 292 ? -55.918 -1.333 63.821 1.00 80.88 292 LYS A N 1
ATOM 2223 C CA . LYS A 1 292 ? -56.461 -2.072 62.674 1.00 80.88 292 LYS A CA 1
ATOM 2224 C C . LYS A 1 292 ? -56.713 -1.162 61.468 1.00 80.88 292 LYS A C 1
ATOM 2226 O O . LYS A 1 292 ? -56.447 -1.578 60.337 1.00 80.88 292 LYS A O 1
ATOM 2231 N N . SER A 1 293 ? -57.185 0.064 61.692 1.00 78.50 293 SER A N 1
ATOM 2232 C CA . SER A 1 293 ? -57.345 1.079 60.643 1.00 78.50 293 SER A CA 1
ATOM 2233 C C . SER A 1 293 ? -56.000 1.540 60.085 1.00 78.50 293 SER A C 1
ATOM 2235 O O . SER A 1 293 ? -55.845 1.556 58.867 1.00 78.50 293 SER A O 1
ATOM 2237 N N . ALA A 1 294 ? -55.007 1.812 60.936 1.00 76.31 294 ALA A N 1
ATOM 2238 C CA . ALA A 1 294 ? -53.659 2.202 60.518 1.00 76.31 294 ALA A CA 1
ATOM 2239 C C . ALA A 1 294 ? -52.971 1.096 59.701 1.00 76.31 294 ALA A C 1
ATOM 2241 O O . ALA A 1 294 ? -52.480 1.353 58.607 1.00 76.31 294 ALA A O 1
ATOM 2242 N N . ILE A 1 295 ? -53.041 -0.161 60.157 1.00 76.19 295 ILE A N 1
ATOM 2243 C CA . ILE A 1 295 ? -52.520 -1.320 59.412 1.00 76.19 295 ILE A CA 1
ATOM 2244 C C . ILE A 1 295 ? -53.242 -1.481 58.067 1.00 76.19 295 ILE A C 1
ATOM 2246 O O . ILE A 1 295 ? -52.615 -1.794 57.054 1.00 76.19 295 ILE A O 1
ATOM 2250 N N . SER A 1 296 ? -54.559 -1.263 58.028 1.00 77.44 296 SER A N 1
ATOM 2251 C CA . SER A 1 296 ? -55.326 -1.328 56.777 1.00 77.44 296 SER A CA 1
ATOM 2252 C C . SER A 1 296 ? -54.956 -0.192 55.819 1.00 77.44 296 SER A C 1
ATOM 2254 O O . SER A 1 296 ? -54.889 -0.409 54.610 1.00 77.44 296 SER A O 1
ATOM 2256 N N . GLN A 1 297 ? -54.671 0.999 56.345 1.00 81.94 297 GLN A N 1
ATOM 2257 C CA . GLN A 1 297 ? -54.220 2.150 55.572 1.00 81.94 297 GLN A CA 1
ATOM 2258 C C . GLN A 1 297 ? -52.809 1.936 55.015 1.00 81.94 297 GLN A C 1
ATOM 2260 O O . GLN A 1 297 ? -52.605 2.130 53.820 1.00 81.94 297 GLN A O 1
ATOM 2265 N N . ASP A 1 298 ? -51.867 1.445 55.821 1.00 76.75 298 ASP A N 1
ATOM 2266 C CA . ASP A 1 298 ? -50.507 1.123 55.375 1.00 76.75 298 ASP A CA 1
ATOM 2267 C C . ASP A 1 298 ? -50.497 -0.002 54.338 1.00 76.75 298 ASP A C 1
ATOM 2269 O O . ASP A 1 298 ? -49.793 0.086 53.331 1.00 76.75 298 ASP A O 1
ATOM 2273 N N . LYS A 1 299 ? -51.342 -1.025 54.517 1.00 81.62 299 LYS A N 1
ATOM 2274 C CA . LYS A 1 299 ? -51.563 -2.064 53.504 1.00 81.62 299 LYS A CA 1
ATOM 2275 C C . LYS A 1 299 ? -52.050 -1.460 52.186 1.00 81.62 299 LYS A C 1
ATOM 2277 O O . LYS A 1 299 ? -51.537 -1.824 51.131 1.00 81.62 299 LYS A O 1
ATOM 2282 N N . ASN A 1 300 ? -53.024 -0.553 52.229 1.00 77.62 300 ASN A N 1
ATOM 2283 C CA . ASN A 1 300 ? -53.550 0.090 51.025 1.00 77.62 300 ASN A CA 1
ATOM 2284 C C . ASN A 1 300 ? -52.505 1.003 50.367 1.00 77.62 300 ASN A C 1
ATOM 2286 O O . ASN A 1 300 ? -52.356 0.960 49.151 1.00 77.62 300 ASN A O 1
ATOM 2290 N N . ASN A 1 301 ? -51.722 1.746 51.151 1.00 79.19 301 ASN A N 1
ATOM 2291 C CA . ASN A 1 301 ? -50.617 2.565 50.648 1.00 79.19 301 ASN A CA 1
ATOM 2292 C C . ASN A 1 301 ? -49.537 1.706 49.970 1.00 79.19 301 ASN A C 1
ATOM 2294 O O . ASN A 1 301 ? -49.063 2.056 48.892 1.00 79.19 301 ASN A O 1
ATOM 2298 N N . ALA A 1 302 ? -49.187 0.555 50.554 1.00 70.44 302 ALA A N 1
ATOM 2299 C CA . ALA A 1 302 ? -48.247 -0.391 49.957 1.00 70.44 302 ALA A CA 1
ATOM 2300 C C . ALA A 1 302 ? -48.786 -0.995 48.649 1.00 70.44 302 ALA A C 1
ATOM 2302 O O . ALA A 1 302 ? -48.038 -1.116 47.682 1.00 70.44 302 ALA A O 1
ATOM 2303 N N . ILE A 1 303 ? -50.082 -1.327 48.587 1.00 77.12 303 ILE A N 1
ATOM 2304 C CA . ILE A 1 303 ? -50.738 -1.804 47.358 1.00 77.12 303 ILE A CA 1
ATOM 2305 C C . ILE A 1 303 ? -50.685 -0.730 46.263 1.00 77.12 303 ILE A C 1
ATOM 2307 O O . ILE A 1 303 ? -50.306 -1.041 45.135 1.00 77.12 303 ILE A O 1
ATOM 2311 N N . THR A 1 304 ? -51.003 0.525 46.591 1.00 79.69 304 THR A N 1
ATOM 2312 C CA . THR A 1 304 ? -50.929 1.651 45.647 1.00 79.69 304 THR A CA 1
ATOM 2313 C C . THR A 1 304 ? -49.503 1.863 45.146 1.00 79.69 304 THR A C 1
ATOM 2315 O O . THR A 1 304 ? -49.286 1.955 43.942 1.00 79.69 304 THR A O 1
ATOM 2318 N N . HIS A 1 305 ? -48.513 1.850 46.041 1.00 78.88 305 HIS A N 1
ATOM 2319 C CA . HIS A 1 305 ? -47.117 2.047 45.660 1.00 78.88 305 HIS A CA 1
ATOM 2320 C C . HIS A 1 305 ? -46.581 0.917 44.765 1.00 78.88 305 HIS A C 1
ATOM 2322 O O . HIS A 1 305 ? -45.855 1.172 43.807 1.00 78.88 305 HIS A O 1
ATOM 2328 N N . VAL A 1 306 ? -46.967 -0.336 45.034 1.00 76.81 306 VAL A N 1
ATOM 2329 C CA . VAL A 1 306 ? -46.627 -1.486 44.177 1.00 76.81 306 VAL A CA 1
ATOM 2330 C C . VAL A 1 306 ? -47.292 -1.371 42.803 1.00 76.81 306 VAL A C 1
ATOM 2332 O O . VAL A 1 306 ? -46.654 -1.691 41.801 1.00 76.81 306 VAL A O 1
ATOM 2335 N N . ALA A 1 307 ? -48.536 -0.888 42.731 1.00 75.00 307 ALA A N 1
ATOM 2336 C CA . ALA A 1 307 ? -49.218 -0.646 41.462 1.00 75.00 307 ALA A CA 1
ATOM 2337 C C . ALA A 1 307 ? -48.515 0.447 40.635 1.00 75.00 307 ALA A C 1
ATOM 2339 O O . ALA A 1 307 ? -48.225 0.219 39.462 1.00 75.00 307 ALA A O 1
ATOM 2340 N N . GLU A 1 308 ? -48.144 1.570 41.258 1.00 79.81 308 GLU A N 1
ATOM 2341 C CA . GLU A 1 308 ? -47.387 2.655 40.611 1.00 79.81 308 GLU A CA 1
ATOM 2342 C C . GLU A 1 308 ? -46.012 2.187 40.112 1.00 79.81 308 GLU A C 1
ATOM 2344 O O . GLU A 1 308 ? -45.617 2.494 38.987 1.00 79.81 308 GLU A O 1
ATOM 2349 N N . LEU A 1 309 ? -45.282 1.401 40.912 1.00 76.12 309 LEU A N 1
ATOM 2350 C CA . LEU A 1 309 ? -44.000 0.808 40.510 1.00 76.12 309 LEU A CA 1
ATOM 2351 C C . LEU A 1 309 ? -44.161 -0.168 39.342 1.00 76.12 309 LEU A C 1
ATOM 2353 O O . LEU A 1 309 ? -43.337 -0.167 38.428 1.00 76.12 309 LEU A O 1
ATOM 2357 N N . SER A 1 310 ? -45.216 -0.985 39.351 1.00 74.00 310 SER A N 1
ATOM 2358 C CA . SER A 1 310 ? -45.516 -1.917 38.262 1.00 74.00 310 SER A CA 1
ATOM 2359 C C . SER A 1 310 ? -45.865 -1.181 36.965 1.00 74.00 310 SER A C 1
ATOM 2361 O O . SER A 1 310 ? -45.454 -1.612 35.886 1.00 74.00 310 SER A O 1
ATOM 2363 N N . GLU A 1 311 ? -46.581 -0.061 37.049 1.00 81.25 311 GLU A N 1
ATOM 2364 C CA . GLU A 1 311 ? -46.910 0.789 35.903 1.00 81.25 311 GLU A CA 1
ATOM 2365 C C . GLU A 1 311 ? -45.662 1.491 35.351 1.00 81.25 311 GLU A C 1
ATOM 2367 O O . GLU A 1 311 ? -45.372 1.381 34.161 1.00 81.25 311 GLU A O 1
ATOM 2372 N N . GLN A 1 312 ? -44.838 2.098 36.213 1.00 78.25 312 GLN A N 1
ATOM 2373 C CA . GLN A 1 312 ? -43.562 2.706 35.813 1.00 78.25 312 GLN A CA 1
ATOM 2374 C C . GLN A 1 312 ? -42.601 1.693 35.178 1.00 78.25 312 GLN A C 1
ATOM 2376 O O . GLN A 1 312 ? -41.917 2.010 34.200 1.00 78.25 312 GLN A O 1
ATOM 2381 N N . LEU A 1 313 ? -42.543 0.469 35.714 1.00 75.38 313 LEU A N 1
ATOM 2382 C CA . LEU A 1 313 ? -41.725 -0.605 35.157 1.00 75.38 313 LEU A CA 1
ATOM 2383 C C . LEU A 1 313 ? -42.238 -1.034 33.778 1.00 75.38 313 LEU A C 1
ATOM 2385 O O . LEU A 1 313 ? -41.434 -1.241 32.874 1.00 75.38 313 LEU A O 1
ATOM 2389 N N . THR A 1 314 ? -43.558 -1.114 33.599 1.00 79.75 314 THR A N 1
ATOM 2390 C CA . THR A 1 314 ? -44.181 -1.446 32.309 1.00 79.75 314 THR A CA 1
ATOM 2391 C C . THR A 1 314 ? -43.863 -0.382 31.259 1.00 79.75 314 THR A C 1
ATOM 2393 O O . THR A 1 314 ? -43.396 -0.724 30.174 1.00 79.75 314 THR A O 1
ATOM 2396 N N . THR A 1 315 ? -44.006 0.901 31.602 1.00 79.06 315 THR A N 1
ATOM 2397 C CA . THR A 1 315 ? -43.658 2.021 30.715 1.00 79.06 315 THR A CA 1
ATOM 2398 C C . THR A 1 315 ? -42.187 1.979 30.308 1.00 79.06 315 THR A C 1
ATOM 2400 O O . THR A 1 315 ? -41.882 2.021 29.120 1.00 79.06 315 THR A O 1
ATOM 2403 N N . ARG A 1 316 ? -41.264 1.786 31.261 1.00 73.44 316 ARG A N 1
ATOM 2404 C CA . ARG A 1 316 ? -39.828 1.679 30.947 1.00 73.44 316 ARG A CA 1
ATOM 2405 C C . ARG A 1 316 ? -39.480 0.476 30.077 1.00 73.44 316 ARG A C 1
ATOM 2407 O O . ARG A 1 316 ? -38.548 0.556 29.280 1.00 73.44 316 ARG A O 1
ATOM 2414 N N . VAL A 1 317 ? -40.179 -0.647 30.239 1.00 74.81 317 VAL A N 1
ATOM 2415 C CA . VAL A 1 317 ? -39.977 -1.834 29.396 1.00 74.81 317 VAL A CA 1
ATOM 2416 C C . VAL A 1 317 ? -40.425 -1.565 27.959 1.00 74.81 317 VAL A C 1
ATOM 2418 O O . VAL A 1 317 ? -39.722 -1.969 27.034 1.00 74.81 317 VAL A O 1
ATOM 2421 N N . GLU A 1 318 ? -41.543 -0.867 27.751 1.00 79.19 318 GLU A N 1
ATOM 2422 C CA . GLU A 1 318 ? -42.004 -0.501 26.405 1.00 79.19 318 GLU A CA 1
ATOM 2423 C C . GLU A 1 318 ? -41.117 0.574 25.754 1.00 79.19 318 GLU A C 1
ATOM 2425 O O . GLU A 1 318 ? -40.721 0.407 24.601 1.00 79.19 318 GLU A O 1
ATOM 2430 N N . GLU A 1 319 ? -40.672 1.588 26.502 1.00 79.56 319 GLU A N 1
ATOM 2431 C CA . GLU A 1 319 ? -39.673 2.563 26.029 1.00 79.56 319 GLU A CA 1
ATOM 2432 C C . GLU A 1 319 ? -38.362 1.869 25.615 1.00 79.56 319 GLU A C 1
ATOM 2434 O O . GLU A 1 319 ? -37.799 2.144 24.552 1.00 79.56 319 GLU A O 1
ATOM 2439 N N . ALA A 1 320 ? -37.888 0.907 26.415 1.00 70.31 320 ALA A N 1
ATOM 2440 C CA . ALA A 1 320 ? -36.697 0.127 26.090 1.00 70.31 320 ALA A CA 1
ATOM 2441 C C . ALA A 1 320 ? -36.895 -0.743 24.837 1.00 70.31 320 ALA A C 1
ATOM 2443 O O . ALA A 1 320 ? -35.974 -0.854 24.025 1.00 70.31 320 ALA A O 1
ATOM 2444 N N . LYS A 1 321 ? -38.080 -1.340 24.641 1.00 74.94 321 LYS A N 1
ATOM 2445 C CA . LYS A 1 321 ? -38.408 -2.091 23.417 1.00 74.94 321 LYS A CA 1
ATOM 2446 C C . LYS A 1 321 ? -38.403 -1.196 22.185 1.00 74.94 321 LYS A C 1
ATOM 2448 O O . LYS A 1 321 ? -37.805 -1.582 21.182 1.00 74.94 321 LYS A O 1
ATOM 2453 N N . GLU A 1 322 ? -39.018 -0.017 22.251 1.00 78.44 322 GLU A N 1
ATOM 2454 C CA . GLU A 1 322 ? -39.002 0.946 21.145 1.00 78.44 322 GLU A CA 1
ATOM 2455 C C . GLU A 1 322 ? -37.578 1.386 20.814 1.00 78.44 322 GLU A C 1
ATOM 2457 O O . GLU A 1 322 ? -37.190 1.418 19.645 1.00 78.44 322 GLU A O 1
ATOM 2462 N N . GLN A 1 323 ? -36.755 1.642 21.829 1.00 75.88 323 GLN A N 1
ATOM 2463 C CA . GLN A 1 323 ? -35.377 2.069 21.625 1.00 75.88 323 GLN A CA 1
ATOM 2464 C C . GLN A 1 323 ? -34.494 0.947 21.061 1.00 75.88 323 GLN A C 1
ATOM 2466 O O . GLN A 1 323 ? -33.665 1.191 20.182 1.00 75.88 323 GLN A O 1
ATOM 2471 N N . ILE A 1 324 ? -34.707 -0.302 21.487 1.00 73.44 324 ILE A N 1
ATOM 2472 C CA . ILE A 1 324 ? -34.064 -1.485 20.896 1.00 73.44 324 ILE A CA 1
ATOM 2473 C C . ILE A 1 324 ? -34.516 -1.679 19.442 1.00 73.44 324 ILE A C 1
ATOM 2475 O O . ILE A 1 324 ? -33.675 -1.944 18.583 1.00 73.44 324 ILE A O 1
ATOM 2479 N N . ALA A 1 325 ? -35.804 -1.508 19.134 1.00 74.38 325 ALA A N 1
ATOM 2480 C CA . ALA A 1 325 ? -36.329 -1.616 17.773 1.00 74.38 325 ALA A CA 1
ATOM 2481 C C . ALA A 1 325 ? -35.769 -0.517 16.852 1.00 74.38 325 ALA A C 1
ATOM 2483 O O . ALA A 1 325 ? -35.340 -0.807 15.733 1.00 74.38 325 ALA A O 1
ATOM 2484 N N . ALA A 1 326 ? -35.687 0.725 17.337 1.00 75.31 326 ALA A N 1
ATOM 2485 C CA . ALA A 1 326 ? -35.080 1.843 16.619 1.00 75.31 326 ALA A CA 1
ATOM 2486 C C . ALA A 1 326 ? -33.586 1.599 16.348 1.00 75.31 326 ALA A C 1
ATOM 2488 O O . ALA A 1 326 ? -33.130 1.748 15.212 1.00 75.31 326 ALA A O 1
ATOM 2489 N N . ASN A 1 327 ? -32.839 1.136 17.355 1.00 75.00 327 ASN A N 1
ATOM 2490 C CA . ASN A 1 327 ? -31.424 0.790 17.207 1.00 75.00 327 ASN A CA 1
ATOM 2491 C C . ASN A 1 327 ? -31.221 -0.392 16.244 1.00 75.00 327 ASN A C 1
ATOM 2493 O O . ASN A 1 327 ? -30.324 -0.354 15.405 1.00 75.00 327 ASN A O 1
ATOM 2497 N N . SER A 1 328 ? -32.074 -1.417 16.308 1.00 74.12 328 SER A N 1
ATOM 2498 C CA . SER A 1 328 ? -32.039 -2.564 15.393 1.00 74.12 328 SER A CA 1
ATOM 2499 C C . SER A 1 328 ? -32.311 -2.148 13.941 1.00 74.12 328 SER A C 1
ATOM 2501 O O . SER A 1 328 ? -31.597 -2.574 13.028 1.00 74.12 328 SER A O 1
ATOM 2503 N N . SER A 1 329 ? -33.274 -1.250 13.718 1.00 76.75 329 SER A N 1
ATOM 2504 C CA . SER A 1 329 ? -33.568 -0.667 12.402 1.00 76.75 329 SER A CA 1
ATOM 2505 C C . SER A 1 329 ? -32.404 0.181 11.866 1.00 76.75 329 SER A C 1
ATOM 2507 O O . SER A 1 329 ? -32.018 0.052 10.698 1.00 76.75 329 SER A O 1
ATOM 2509 N N . ALA A 1 330 ? -31.770 0.987 12.725 1.00 74.44 330 ALA A N 1
ATOM 2510 C CA . ALA A 1 330 ? -30.597 1.785 12.369 1.00 74.44 330 ALA A CA 1
ATOM 2511 C C . ALA A 1 330 ? -29.395 0.906 11.980 1.00 74.44 330 ALA A C 1
ATOM 2513 O O . ALA A 1 330 ? -28.773 1.138 10.941 1.00 74.44 330 ALA A O 1
ATOM 2514 N N . VAL A 1 331 ? -29.116 -0.149 12.755 1.00 74.75 331 VAL A N 1
ATOM 2515 C CA . VAL A 1 331 ? -28.068 -1.136 12.443 1.00 74.75 331 VAL A CA 1
ATOM 2516 C C . VAL A 1 331 ? -28.376 -1.859 11.132 1.00 74.75 331 VAL A C 1
ATOM 2518 O O . VAL A 1 331 ? -27.502 -1.971 10.277 1.00 74.75 331 VAL A O 1
ATOM 2521 N N . THR A 1 332 ? -29.623 -2.283 10.914 1.00 75.50 332 THR A N 1
ATOM 2522 C CA . THR A 1 332 ? -30.043 -2.939 9.662 1.00 75.50 332 THR A CA 1
ATOM 2523 C C . THR A 1 332 ? -29.846 -2.021 8.452 1.00 75.50 332 THR A C 1
ATOM 2525 O O . THR A 1 332 ? -29.359 -2.451 7.406 1.00 75.50 332 THR A O 1
ATOM 2528 N N . THR A 1 333 ? -30.158 -0.732 8.599 1.00 79.25 333 THR A N 1
ATOM 2529 C CA . THR A 1 333 ? -29.952 0.277 7.551 1.00 79.25 333 THR A CA 1
ATOM 2530 C C . THR A 1 333 ? -28.467 0.469 7.240 1.00 79.25 333 THR A C 1
ATOM 2532 O O . THR A 1 333 ? -28.089 0.462 6.068 1.00 79.25 333 THR A O 1
ATOM 2535 N N . GLN A 1 334 ? -27.613 0.571 8.263 1.00 73.12 334 GLN A N 1
ATOM 2536 C CA . GLN A 1 334 ? -26.161 0.684 8.082 1.00 73.12 334 GLN A CA 1
ATOM 2537 C C . GLN A 1 334 ? -25.560 -0.565 7.431 1.00 73.12 334 GLN A C 1
ATOM 2539 O O . GLN A 1 334 ? -24.755 -0.443 6.510 1.00 73.12 334 GLN A O 1
ATOM 2544 N N . VAL A 1 335 ? -25.985 -1.764 7.841 1.00 74.50 335 VAL A N 1
ATOM 2545 C CA . VAL A 1 335 ? -25.548 -3.032 7.233 1.00 74.50 335 VAL A CA 1
ATOM 2546 C C . VAL A 1 335 ? -25.936 -3.089 5.753 1.00 74.50 335 VAL A C 1
ATOM 2548 O O . VAL A 1 335 ? -25.109 -3.451 4.917 1.00 74.50 335 VAL A O 1
ATOM 2551 N N . ASN A 1 336 ? -27.152 -2.665 5.399 1.00 76.88 336 ASN A N 1
ATOM 2552 C CA . ASN A 1 336 ? -27.601 -2.624 4.006 1.00 76.88 336 ASN A CA 1
ATOM 2553 C C . ASN A 1 336 ? -26.840 -1.583 3.169 1.00 76.88 336 ASN A C 1
ATOM 2555 O O . ASN A 1 336 ? -26.500 -1.856 2.016 1.00 76.88 336 ASN A O 1
ATOM 2559 N N . GLN A 1 337 ? -26.524 -0.417 3.738 1.00 78.25 337 GLN A N 1
ATOM 2560 C CA . GLN A 1 337 ? -25.677 0.586 3.083 1.00 78.25 337 GLN A CA 1
ATOM 2561 C C . GLN A 1 337 ? -24.260 0.053 2.847 1.00 78.25 337 GLN A C 1
ATOM 2563 O O . GLN A 1 337 ? -23.731 0.183 1.743 1.00 78.25 337 GLN A O 1
ATOM 2568 N N . PHE A 1 338 ? -23.677 -0.616 3.843 1.00 72.44 338 PHE A N 1
ATOM 2569 C CA . PHE A 1 338 ? -22.351 -1.219 3.736 1.00 72.44 338 PHE A CA 1
ATOM 2570 C C . PHE A 1 338 ? -22.323 -2.341 2.686 1.00 72.44 338 PHE A C 1
ATOM 2572 O O . PHE A 1 338 ? -21.429 -2.382 1.844 1.00 72.44 338 PHE A O 1
ATOM 2579 N N . ALA A 1 339 ? -23.351 -3.195 2.650 1.00 74.31 339 ALA A N 1
ATOM 2580 C CA . ALA A 1 339 ? -23.515 -4.214 1.614 1.00 74.31 339 ALA A CA 1
ATOM 2581 C C . ALA A 1 339 ? -23.659 -3.604 0.204 1.00 74.31 339 ALA A C 1
ATOM 2583 O O . ALA A 1 339 ? -23.122 -4.142 -0.766 1.00 74.31 339 ALA A O 1
ATOM 2584 N N . GLY A 1 340 ? -24.344 -2.462 0.078 1.00 81.38 340 GLY A N 1
ATOM 2585 C CA . GLY A 1 340 ? -24.432 -1.700 -1.171 1.00 81.38 340 GLY A CA 1
ATOM 2586 C C . GLY A 1 340 ? -23.082 -1.131 -1.618 1.00 81.38 340 GLY A C 1
ATOM 2587 O O . GLY A 1 340 ? -22.719 -1.245 -2.790 1.00 81.38 340 GLY A O 1
ATOM 2588 N N . MET A 1 341 ? -22.302 -0.582 -0.684 1.00 77.94 341 MET A N 1
ATOM 2589 C CA . MET A 1 341 ? -20.944 -0.098 -0.948 1.00 77.94 341 MET A CA 1
ATOM 2590 C C . MET A 1 341 ? -20.003 -1.223 -1.391 1.00 77.94 341 MET A C 1
ATOM 2592 O O . MET A 1 341 ? -19.245 -1.029 -2.341 1.00 77.94 341 MET A O 1
ATOM 2596 N N . ILE A 1 342 ? -20.084 -2.402 -0.764 1.00 73.62 342 ILE A N 1
ATOM 2597 C CA . ILE A 1 342 ? -19.305 -3.584 -1.166 1.00 73.62 342 ILE A CA 1
ATOM 2598 C C . ILE A 1 342 ? -19.632 -3.966 -2.612 1.00 73.62 342 ILE A C 1
ATOM 2600 O O . ILE A 1 342 ? -18.717 -4.073 -3.422 1.00 73.62 342 ILE A O 1
ATOM 2604 N N . LYS A 1 343 ? -20.918 -4.071 -2.977 1.00 79.81 343 LYS A N 1
ATOM 2605 C CA . LYS A 1 343 ? -21.325 -4.387 -4.359 1.00 79.81 343 LYS A CA 1
ATOM 2606 C C . LYS A 1 343 ? -20.835 -3.354 -5.378 1.00 79.81 343 LYS A C 1
ATOM 2608 O O . LYS A 1 343 ? -20.420 -3.720 -6.474 1.00 79.81 343 LYS A O 1
ATOM 2613 N N . SER A 1 344 ? -20.875 -2.068 -5.029 1.00 75.69 344 SER A N 1
ATOM 2614 C CA . SER A 1 344 ? -20.378 -0.987 -5.894 1.00 75.69 344 SER A CA 1
ATOM 2615 C C . SER A 1 344 ? -18.857 -1.058 -6.086 1.00 75.69 344 SER A C 1
ATOM 2617 O O . SER A 1 344 ? -18.353 -0.912 -7.203 1.00 75.69 344 SER A O 1
ATOM 2619 N N . SER A 1 345 ? -18.125 -1.355 -5.008 1.00 72.56 345 SER A N 1
ATOM 2620 C CA . SER A 1 345 ? -16.676 -1.562 -5.036 1.00 72.56 345 SER A CA 1
ATOM 2621 C C . SER A 1 345 ? -16.294 -2.793 -5.866 1.00 72.56 345 SER A C 1
ATOM 2623 O O . SER A 1 345 ? -15.430 -2.701 -6.735 1.00 72.56 345 SER A O 1
ATOM 2625 N N . GLU A 1 346 ? -16.996 -3.919 -5.692 1.00 75.94 346 GLU A N 1
ATOM 2626 C CA . GLU A 1 346 ? -16.812 -5.130 -6.504 1.00 75.94 346 GLU A CA 1
ATOM 2627 C C . GLU A 1 346 ? -17.079 -4.874 -7.991 1.00 75.94 346 GLU A C 1
ATOM 2629 O O . GLU A 1 346 ? -16.298 -5.313 -8.836 1.00 75.94 346 GLU A O 1
ATOM 2634 N N . SER A 1 347 ? -18.140 -4.131 -8.327 1.00 79.56 347 SER A N 1
ATOM 2635 C CA . SER A 1 347 ? -18.431 -3.751 -9.716 1.00 79.56 347 SER A CA 1
ATOM 2636 C C . SER A 1 347 ? -17.317 -2.882 -10.298 1.00 79.56 347 SER A C 1
ATOM 2638 O O . SER A 1 347 ? -16.823 -3.168 -11.384 1.00 79.56 347 SER A O 1
ATOM 2640 N N . SER A 1 348 ? -16.857 -1.876 -9.550 1.00 74.38 348 SER A N 1
ATOM 2641 C CA . SER A 1 348 ? -15.787 -0.971 -9.988 1.00 74.38 348 SER A CA 1
ATOM 2642 C C . SER A 1 348 ? -14.454 -1.703 -10.174 1.00 74.38 348 SER A C 1
ATOM 2644 O O . SER A 1 348 ? -13.742 -1.464 -11.149 1.00 74.38 348 SER A O 1
ATOM 2646 N N . ALA A 1 349 ? -14.126 -2.640 -9.279 1.00 71.75 349 ALA A N 1
ATOM 2647 C CA . ALA A 1 349 ? -12.941 -3.485 -9.391 1.00 71.75 349 ALA A CA 1
ATOM 2648 C C . ALA A 1 349 ? -13.025 -4.423 -10.604 1.00 71.75 349 ALA A C 1
ATOM 2650 O O . ALA A 1 349 ? -12.041 -4.592 -11.327 1.00 71.75 349 ALA A O 1
ATOM 2651 N N . LYS A 1 350 ? -14.205 -4.995 -10.872 1.00 80.12 350 LYS A N 1
ATOM 2652 C CA . LYS A 1 350 ? -14.450 -5.844 -12.043 1.00 80.12 350 LYS A CA 1
ATOM 2653 C C . LYS A 1 350 ? -14.351 -5.058 -13.352 1.00 80.12 350 LYS A C 1
ATOM 2655 O O . LYS A 1 350 ? -13.741 -5.545 -14.302 1.00 80.12 350 LYS A O 1
ATOM 2660 N N . ASP A 1 351 ? -14.873 -3.838 -13.395 1.00 78.75 351 ASP A N 1
ATOM 2661 C CA . ASP A 1 351 ? -14.783 -2.962 -14.567 1.00 78.75 351 ASP A CA 1
ATOM 2662 C C . ASP A 1 351 ? -13.348 -2.479 -14.813 1.00 78.75 351 ASP A C 1
ATOM 2664 O O . ASP A 1 351 ? -12.881 -2.461 -15.957 1.00 78.75 351 ASP A O 1
ATOM 2668 N N . ALA A 1 352 ? -12.602 -2.172 -13.748 1.00 72.25 352 ALA A N 1
ATOM 2669 C CA . ALA A 1 352 ? -11.178 -1.859 -13.833 1.00 72.25 352 ALA A CA 1
ATOM 2670 C C . ALA A 1 352 ? -10.362 -3.061 -14.340 1.00 72.25 352 ALA A C 1
ATOM 2672 O O . ALA A 1 352 ? -9.524 -2.897 -15.229 1.00 72.25 352 ALA A O 1
ATOM 2673 N N . ALA A 1 353 ? -10.646 -4.271 -13.845 1.00 71.75 353 ALA A N 1
ATOM 2674 C CA . ALA A 1 353 ? -10.012 -5.504 -14.309 1.00 71.75 353 ALA A CA 1
ATOM 2675 C C . ALA A 1 353 ? -10.323 -5.783 -15.787 1.00 71.75 353 ALA A C 1
ATOM 2677 O O . ALA A 1 353 ? -9.408 -6.038 -16.568 1.00 71.75 353 ALA A O 1
ATOM 2678 N N . ASN A 1 354 ? -11.584 -5.648 -16.208 1.00 78.75 354 ASN A N 1
ATOM 2679 C CA . ASN A 1 354 ? -11.978 -5.791 -17.611 1.00 78.75 354 ASN A CA 1
ATOM 2680 C C . ASN A 1 354 ? -11.288 -4.751 -18.504 1.00 78.75 354 ASN A C 1
ATOM 2682 O O . ASN A 1 354 ? -10.802 -5.084 -19.583 1.00 78.75 354 ASN A O 1
ATOM 2686 N N . THR A 1 355 ? -11.182 -3.504 -18.044 1.00 79.94 355 THR A N 1
ATOM 2687 C CA . THR A 1 355 ? -10.475 -2.438 -18.767 1.00 79.94 355 THR A CA 1
ATOM 2688 C C . THR A 1 355 ? -8.981 -2.739 -18.890 1.00 79.94 355 THR A C 1
ATOM 2690 O O . THR A 1 355 ? -8.396 -2.527 -19.953 1.00 79.94 355 THR A O 1
ATOM 2693 N N . ALA A 1 356 ? -8.355 -3.260 -17.833 1.00 70.62 356 ALA A N 1
ATOM 2694 C CA . ALA A 1 356 ? -6.955 -3.674 -17.851 1.00 70.62 356 ALA A CA 1
ATOM 2695 C C . ALA A 1 356 ? -6.725 -4.851 -18.811 1.00 70.62 356 ALA A C 1
ATOM 2697 O O . ALA A 1 356 ? -5.788 -4.801 -19.604 1.00 70.62 356 ALA A O 1
ATOM 2698 N N . ILE A 1 357 ? -7.613 -5.852 -18.813 1.00 75.69 357 ILE A N 1
ATOM 2699 C CA . ILE A 1 357 ? -7.574 -6.986 -19.750 1.00 75.69 357 ILE A CA 1
ATOM 2700 C C . ILE A 1 357 ? -7.731 -6.501 -21.195 1.00 75.69 357 ILE A C 1
ATOM 2702 O O . ILE A 1 357 ? -6.961 -6.905 -22.061 1.00 75.69 357 ILE A O 1
ATOM 2706 N N . LEU A 1 358 ? -8.674 -5.596 -21.471 1.00 78.31 358 LEU A N 1
ATOM 2707 C CA . LEU A 1 358 ? -8.860 -5.032 -22.811 1.00 78.31 358 LEU A CA 1
ATOM 2708 C C . LEU A 1 358 ? -7.629 -4.247 -23.280 1.00 78.31 358 LEU A C 1
ATOM 2710 O O . LEU A 1 358 ? -7.217 -4.394 -24.429 1.00 78.31 358 LEU A O 1
ATOM 2714 N N . LYS A 1 359 ? -7.006 -3.451 -22.401 1.00 77.19 359 LYS A N 1
ATOM 2715 C CA . LYS A 1 359 ? -5.760 -2.734 -22.719 1.00 77.19 359 LYS A CA 1
ATOM 2716 C C . LYS A 1 359 ? -4.580 -3.683 -22.923 1.00 77.19 359 LYS A C 1
ATOM 2718 O O . LYS A 1 359 ? -3.799 -3.462 -23.844 1.00 77.19 359 LYS A O 1
ATOM 2723 N N . ALA A 1 360 ? -4.465 -4.732 -22.110 1.00 70.69 360 ALA A N 1
ATOM 2724 C CA . ALA A 1 360 ? -3.440 -5.760 -22.262 1.00 70.69 360 ALA A CA 1
ATOM 2725 C C . ALA A 1 360 ? -3.600 -6.495 -23.599 1.00 70.69 360 ALA A C 1
ATOM 2727 O O . ALA A 1 360 ? -2.654 -6.540 -24.378 1.00 70.69 360 ALA A O 1
ATOM 2728 N N . ASN A 1 361 ? -4.816 -6.941 -23.926 1.00 74.44 361 ASN A N 1
ATOM 2729 C CA . ASN A 1 361 ? -5.125 -7.576 -25.206 1.00 74.44 361 ASN A CA 1
ATOM 2730 C C . ASN A 1 361 ? -4.853 -6.640 -26.392 1.00 74.44 361 ASN A C 1
ATOM 2732 O O . ASN A 1 361 ? -4.286 -7.074 -27.386 1.00 74.44 361 ASN A O 1
ATOM 2736 N N . ALA A 1 362 ? -5.201 -5.353 -26.295 1.00 74.12 362 ALA A N 1
ATOM 2737 C CA . ALA A 1 362 ? -4.885 -4.374 -27.337 1.00 74.12 362 ALA A CA 1
ATOM 2738 C C . ALA A 1 362 ? -3.369 -4.175 -27.516 1.00 74.12 362 ALA A C 1
ATOM 2740 O O . ALA A 1 362 ? -2.903 -3.970 -28.635 1.00 74.12 362 ALA A O 1
ATOM 2741 N N . CYS A 1 363 ? -2.598 -4.250 -26.429 1.00 68.44 363 CYS A N 1
ATOM 2742 C CA . CYS A 1 363 ? -1.140 -4.199 -26.474 1.00 68.44 363 CYS A CA 1
ATOM 2743 C C . CYS A 1 363 ? -0.560 -5.457 -27.135 1.00 68.44 363 CYS A C 1
ATOM 2745 O O . CYS A 1 363 ? 0.286 -5.341 -28.015 1.00 68.44 363 CYS A O 1
ATOM 2747 N N . THR A 1 364 ? -1.073 -6.644 -26.791 1.00 70.94 364 THR A N 1
ATOM 2748 C CA . THR A 1 364 ? -0.695 -7.915 -27.426 1.00 70.94 364 THR A CA 1
ATOM 2749 C C . THR A 1 364 ? -1.027 -7.923 -28.915 1.00 70.94 364 THR A C 1
ATOM 2751 O O . THR A 1 364 ? -0.165 -8.257 -29.715 1.00 70.94 364 THR A O 1
ATOM 2754 N N . ILE A 1 365 ? -2.221 -7.466 -29.309 1.00 76.31 365 ILE A N 1
ATOM 2755 C CA . ILE A 1 365 ? -2.604 -7.348 -30.724 1.00 76.31 365 ILE A CA 1
ATOM 2756 C C . ILE A 1 365 ? -1.643 -6.414 -31.465 1.00 76.31 365 ILE A C 1
ATOM 2758 O O . ILE A 1 365 ? -1.154 -6.773 -32.530 1.00 76.31 365 ILE A O 1
ATOM 2762 N N . LYS A 1 366 ? -1.306 -5.250 -30.894 1.00 75.00 366 LYS A N 1
ATOM 2763 C CA . LYS A 1 366 ? -0.324 -4.336 -31.499 1.00 75.00 366 LYS A CA 1
ATOM 2764 C C . LYS A 1 366 ? 1.083 -4.930 -31.567 1.00 75.00 366 LYS A C 1
ATOM 2766 O O . LYS A 1 366 ? 1.796 -4.672 -32.532 1.00 75.00 366 LYS A O 1
ATOM 2771 N N . ALA A 1 367 ? 1.492 -5.709 -30.569 1.00 68.50 367 ALA A N 1
ATOM 2772 C CA . ALA A 1 367 ? 2.770 -6.414 -30.578 1.00 68.50 367 ALA A CA 1
ATOM 2773 C C . ALA A 1 367 ? 2.803 -7.507 -31.660 1.00 68.50 367 ALA A C 1
ATOM 2775 O O . ALA A 1 367 ? 3.801 -7.635 -32.370 1.00 68.50 367 ALA A O 1
ATOM 2776 N N . ASP A 1 368 ? 1.702 -8.234 -31.852 1.00 72.75 368 ASP A N 1
ATOM 2777 C CA . ASP A 1 368 ? 1.545 -9.220 -32.923 1.00 72.75 368 ASP A CA 1
ATOM 2778 C C . ASP A 1 368 ? 1.513 -8.552 -34.307 1.00 72.75 368 ASP A C 1
ATOM 2780 O O . ASP A 1 368 ? 2.136 -9.048 -35.247 1.00 72.75 368 ASP A O 1
ATOM 2784 N N . GLU A 1 369 ? 0.839 -7.406 -34.447 1.00 75.50 369 GLU A N 1
ATOM 2785 C CA . GLU A 1 369 ? 0.841 -6.586 -35.666 1.00 75.50 369 GLU A CA 1
ATOM 2786 C C . GLU A 1 369 ? 2.244 -6.068 -35.991 1.00 75.50 369 GLU A C 1
ATOM 2788 O O . GLU A 1 369 ? 2.674 -6.139 -37.142 1.00 75.50 369 GLU A O 1
ATOM 2793 N N . LEU A 1 370 ? 2.984 -5.596 -34.984 1.00 72.88 370 LEU A N 1
ATOM 2794 C CA . LEU A 1 370 ? 4.365 -5.152 -35.144 1.00 72.88 370 LEU A CA 1
ATOM 2795 C C . LEU A 1 370 ? 5.264 -6.320 -35.550 1.00 72.88 370 LEU A C 1
ATOM 2797 O O . LEU A 1 370 ? 6.051 -6.180 -36.479 1.00 72.88 370 LEU A O 1
ATOM 2801 N N . THR A 1 371 ? 5.095 -7.483 -34.919 1.00 73.56 371 THR A N 1
ATOM 2802 C CA . THR A 1 371 ? 5.847 -8.702 -35.241 1.00 73.56 371 THR A CA 1
ATOM 2803 C C . THR A 1 371 ? 5.547 -9.169 -36.664 1.00 73.56 371 THR A C 1
ATOM 2805 O O . THR A 1 371 ? 6.473 -9.478 -37.409 1.00 73.56 371 THR A O 1
ATOM 2808 N N . ARG A 1 372 ? 4.279 -9.153 -37.099 1.00 71.62 372 ARG A N 1
ATOM 2809 C CA . ARG A 1 372 ? 3.904 -9.437 -38.496 1.00 71.62 372 ARG A CA 1
ATOM 2810 C C . ARG A 1 372 ? 4.507 -8.432 -39.462 1.00 71.62 372 ARG A C 1
ATOM 2812 O O . ARG A 1 372 ? 5.107 -8.848 -40.440 1.00 71.62 372 ARG A O 1
ATOM 2819 N N . SER A 1 373 ? 4.423 -7.140 -39.161 1.00 72.81 373 SER A N 1
ATOM 2820 C CA . SER A 1 373 ? 5.020 -6.085 -39.986 1.00 72.81 373 SER A CA 1
ATOM 2821 C C . SER A 1 373 ? 6.543 -6.239 -40.089 1.00 72.81 373 SER A C 1
ATOM 2823 O O . SER A 1 373 ? 7.132 -6.032 -41.146 1.00 72.81 373 SER A O 1
ATOM 2825 N N . GLN A 1 374 ? 7.194 -6.688 -39.014 1.00 70.19 374 GLN A N 1
ATOM 2826 C CA . GLN A 1 374 ? 8.624 -6.979 -38.982 1.00 70.19 374 GLN A CA 1
ATOM 2827 C C . GLN A 1 374 ? 8.971 -8.227 -39.807 1.00 70.19 374 GLN A C 1
ATOM 2829 O O . GLN A 1 374 ? 9.948 -8.210 -40.552 1.00 70.19 374 GLN A O 1
ATOM 2834 N N . VAL A 1 375 ? 8.152 -9.282 -39.739 1.00 74.12 375 VAL A N 1
ATOM 2835 C CA . VAL A 1 375 ? 8.273 -10.476 -40.593 1.00 74.12 375 VAL A CA 1
ATOM 2836 C C . VAL A 1 375 ? 8.050 -10.123 -42.065 1.00 74.12 375 VAL A C 1
ATOM 2838 O O . VAL A 1 375 ? 8.831 -10.547 -42.912 1.00 74.12 375 VAL A O 1
ATOM 2841 N N . ASP A 1 376 ? 7.051 -9.302 -42.380 1.00 74.38 376 ASP A N 1
ATOM 2842 C CA . ASP A 1 376 ? 6.777 -8.828 -43.738 1.00 74.38 376 ASP A CA 1
ATOM 2843 C C . ASP A 1 376 ? 7.915 -7.949 -44.260 1.00 74.38 376 ASP A C 1
ATOM 2845 O O . ASP A 1 376 ? 8.324 -8.092 -45.410 1.00 74.38 376 ASP A O 1
ATOM 2849 N N . LEU A 1 377 ? 8.496 -7.090 -43.419 1.00 71.56 377 LEU A N 1
ATOM 2850 C CA . LEU A 1 377 ? 9.675 -6.300 -43.768 1.00 71.56 377 LEU A CA 1
ATOM 2851 C C . LEU A 1 377 ? 10.883 -7.199 -44.052 1.00 71.56 377 LEU A C 1
ATOM 2853 O O . LEU A 1 377 ? 11.567 -6.990 -45.049 1.00 71.56 377 LEU A O 1
ATOM 2857 N N . VAL A 1 378 ? 11.131 -8.216 -43.223 1.00 73.62 378 VAL A N 1
ATOM 2858 C CA . VAL A 1 378 ? 12.207 -9.196 -43.444 1.00 73.62 378 VAL A CA 1
ATOM 2859 C C . VAL A 1 378 ? 11.972 -9.985 -44.733 1.00 73.62 378 VAL A C 1
ATOM 2861 O O . VAL A 1 378 ? 12.900 -10.146 -45.522 1.00 73.62 378 VAL A O 1
ATOM 2864 N N . ASN A 1 379 ? 10.737 -10.411 -45.001 1.00 70.94 379 ASN A N 1
ATOM 2865 C CA . ASN A 1 379 ? 10.372 -11.102 -46.237 1.00 70.94 379 ASN A CA 1
ATOM 2866 C C . ASN A 1 379 ? 10.516 -10.194 -47.466 1.00 70.94 379 ASN A C 1
ATOM 2868 O O . ASN A 1 379 ? 11.014 -10.639 -48.499 1.00 70.94 379 ASN A O 1
ATOM 2872 N N . ASN A 1 380 ? 10.151 -8.916 -47.356 1.00 70.88 380 ASN A N 1
ATOM 2873 C CA . ASN A 1 380 ? 10.332 -7.923 -48.414 1.00 70.88 380 ASN A CA 1
ATOM 2874 C C . ASN A 1 380 ? 11.817 -7.624 -48.654 1.00 70.88 380 ASN A C 1
ATOM 2876 O O . ASN A 1 380 ? 12.240 -7.549 -49.802 1.00 70.88 380 ASN A O 1
ATOM 2880 N N . ILE A 1 381 ? 12.633 -7.520 -47.601 1.00 70.88 381 ILE A N 1
ATOM 2881 C CA . ILE A 1 381 ? 14.092 -7.385 -47.714 1.00 70.88 381 ILE A CA 1
ATOM 2882 C C . ILE A 1 381 ? 14.689 -8.629 -48.378 1.00 70.88 381 ILE A C 1
ATOM 2884 O O . ILE A 1 381 ? 15.531 -8.492 -49.261 1.00 70.88 381 ILE A O 1
ATOM 2888 N N . ALA A 1 382 ? 14.229 -9.830 -48.021 1.00 66.75 382 ALA A N 1
ATOM 2889 C CA . ALA A 1 382 ? 14.659 -11.073 -48.655 1.00 66.75 382 ALA A CA 1
ATOM 2890 C C . ALA A 1 382 ? 14.245 -11.141 -50.138 1.00 66.75 382 ALA A C 1
ATOM 2892 O O . ALA A 1 382 ? 15.044 -11.550 -50.978 1.00 66.75 382 ALA A O 1
ATOM 2893 N N . GLN A 1 383 ? 13.039 -10.680 -50.492 1.00 66.50 383 GLN A N 1
ATOM 2894 C CA . GLN A 1 383 ? 12.605 -10.566 -51.888 1.00 66.50 383 GLN A CA 1
ATOM 2895 C C . GLN A 1 383 ? 13.412 -9.526 -52.669 1.00 66.50 383 GLN A C 1
ATOM 2897 O O . GLN A 1 383 ? 13.791 -9.792 -53.806 1.00 66.50 383 GLN A O 1
ATOM 2902 N N . VAL A 1 384 ? 13.712 -8.368 -52.076 1.00 65.56 384 VAL A N 1
ATOM 2903 C CA . VAL A 1 384 ? 14.560 -7.337 -52.693 1.00 65.56 384 VAL A CA 1
ATOM 2904 C C . VAL A 1 384 ? 15.992 -7.849 -52.862 1.00 65.56 384 VAL A C 1
ATOM 2906 O O . VAL A 1 384 ? 16.576 -7.659 -53.924 1.00 65.56 384 VAL A O 1
ATOM 2909 N N . ALA A 1 385 ? 16.539 -8.573 -51.884 1.00 59.59 385 ALA A N 1
ATOM 2910 C CA . ALA A 1 385 ? 17.847 -9.216 -51.993 1.00 59.59 385 ALA A CA 1
ATOM 2911 C C . ALA A 1 385 ? 17.880 -10.251 -53.135 1.00 59.59 385 ALA A C 1
ATOM 2913 O O . ALA A 1 385 ? 18.780 -10.203 -53.971 1.00 59.59 385 ALA A O 1
ATOM 2914 N N . ALA A 1 386 ? 16.851 -11.096 -53.256 1.00 58.81 386 ALA A N 1
ATOM 2915 C CA . ALA A 1 386 ? 16.711 -12.042 -54.368 1.00 58.81 386 ALA A CA 1
ATOM 2916 C C . ALA A 1 386 ? 16.493 -11.345 -55.731 1.00 58.81 386 ALA A C 1
ATOM 2918 O O . ALA A 1 386 ? 16.920 -11.843 -56.775 1.00 58.81 386 ALA A O 1
ATOM 2919 N N . GLN A 1 387 ? 15.855 -10.169 -55.749 1.00 57.44 387 GLN A N 1
ATOM 2920 C CA . GLN A 1 387 ? 15.710 -9.338 -56.950 1.00 57.44 387 GLN A CA 1
ATOM 2921 C C . GLN A 1 387 ? 16.988 -8.578 -57.328 1.00 57.44 387 GLN A C 1
ATOM 2923 O O . GLN A 1 387 ? 17.104 -8.183 -58.482 1.00 57.44 387 GLN A O 1
ATOM 2928 N N . ILE A 1 388 ? 17.942 -8.394 -56.410 1.00 57.91 388 ILE A N 1
ATOM 2929 C CA . ILE A 1 388 ? 19.274 -7.819 -56.679 1.00 57.91 388 ILE A CA 1
ATOM 2930 C C . ILE A 1 388 ? 20.259 -8.898 -57.168 1.00 57.91 388 ILE A C 1
ATOM 2932 O O . ILE A 1 388 ? 21.171 -8.598 -57.940 1.00 57.91 388 ILE A O 1
ATOM 2936 N N . GLU A 1 389 ? 20.034 -10.165 -56.814 1.00 54.62 389 GLU A N 1
ATOM 2937 C CA . GLU A 1 389 ? 20.844 -11.303 -57.271 1.00 54.62 389 GLU A CA 1
ATOM 2938 C C . GLU A 1 389 ? 20.647 -11.602 -58.774 1.00 54.62 389 GLU A C 1
ATOM 2940 O O . GLU A 1 389 ? 21.612 -11.842 -59.501 1.00 54.62 389 GLU A O 1
ATOM 2945 N N . LYS A 1 390 ? 19.417 -11.456 -59.292 1.00 55.34 390 LYS A N 1
ATOM 2946 C CA . LYS A 1 390 ? 19.101 -11.640 -60.727 1.00 55.34 390 LYS A CA 1
ATOM 2947 C C . LYS A 1 390 ? 19.849 -10.677 -61.678 1.00 55.34 390 LYS A C 1
ATOM 2949 O O . LYS A 1 390 ? 20.373 -11.138 -62.692 1.00 55.34 390 LYS A O 1
ATOM 2954 N N . PRO A 1 391 ? 19.933 -9.361 -61.400 1.00 52.47 391 PRO A N 1
ATOM 2955 C CA . PRO A 1 391 ? 20.750 -8.426 -62.170 1.00 52.47 391 PRO A CA 1
ATOM 2956 C C . PRO A 1 391 ? 22.252 -8.720 -62.101 1.00 52.47 391 PRO A C 1
ATOM 2958 O O . PRO A 1 391 ? 22.948 -8.476 -63.080 1.00 52.47 391 PRO A O 1
ATOM 2961 N N . ALA A 1 392 ? 22.769 -9.264 -60.994 1.00 52.66 392 ALA A N 1
ATOM 2962 C CA . ALA A 1 392 ? 24.190 -9.601 -60.873 1.00 52.66 392 ALA A CA 1
ATOM 2963 C C . ALA A 1 392 ? 24.590 -10.774 -61.793 1.00 52.66 392 ALA A C 1
ATOM 2965 O O . ALA A 1 392 ? 25.635 -10.717 -62.448 1.00 52.66 392 ALA A O 1
ATOM 2966 N N . GLU A 1 393 ? 23.728 -11.786 -61.934 1.00 54.94 393 GLU A N 1
ATOM 2967 C CA . GLU A 1 393 ? 23.910 -12.866 -62.916 1.00 54.94 393 GLU A CA 1
ATOM 2968 C C . GLU A 1 393 ? 23.755 -12.371 -64.363 1.00 54.94 393 GLU A C 1
ATOM 2970 O O . GLU A 1 393 ? 24.536 -12.751 -65.237 1.00 54.94 393 GLU A O 1
ATOM 2975 N N . GLN A 1 394 ? 22.811 -11.459 -64.624 1.00 56.22 394 GLN A N 1
ATOM 2976 C CA . GLN A 1 394 ? 22.633 -10.854 -65.950 1.00 56.22 394 GLN A CA 1
ATOM 2977 C C . GLN A 1 394 ? 23.809 -9.950 -66.350 1.00 56.22 394 GLN A C 1
ATOM 2979 O O . GLN A 1 394 ? 24.236 -9.984 -67.501 1.00 56.22 394 GLN A O 1
ATOM 2984 N N . VAL A 1 395 ? 24.394 -9.194 -65.417 1.00 57.94 395 VAL A N 1
ATOM 2985 C CA . VAL A 1 395 ? 25.590 -8.369 -65.665 1.00 57.94 395 VAL A CA 1
ATOM 2986 C C . VAL A 1 395 ? 26.829 -9.244 -65.901 1.00 57.94 395 VAL A C 1
ATOM 2988 O O . VAL A 1 395 ? 27.653 -8.912 -66.753 1.00 57.94 395 VAL A O 1
ATOM 2991 N N . SER A 1 396 ? 26.939 -10.397 -65.231 1.00 57.72 396 SER A N 1
ATOM 2992 C CA . SER A 1 396 ? 27.985 -11.396 -65.507 1.00 57.72 396 SER A CA 1
ATOM 2993 C C . SER A 1 396 ? 27.837 -12.034 -66.899 1.00 57.72 396 SER A C 1
ATOM 2995 O O . SER A 1 396 ? 28.826 -12.167 -67.625 1.00 57.72 396 SER A O 1
ATOM 2997 N N . ALA A 1 397 ? 26.607 -12.359 -67.315 1.00 57.19 397 ALA A N 1
ATOM 2998 C CA . ALA A 1 397 ? 26.316 -12.889 -68.648 1.00 57.19 397 ALA A CA 1
ATOM 2999 C C . ALA A 1 397 ? 26.594 -11.858 -69.758 1.00 57.19 397 ALA A C 1
ATOM 3001 O O . ALA A 1 397 ? 27.288 -12.171 -70.723 1.00 57.19 397 ALA A O 1
ATOM 3002 N N . ILE A 1 398 ? 26.168 -10.603 -69.575 1.00 62.75 398 ILE A N 1
ATOM 3003 C CA . ILE A 1 398 ? 26.422 -9.505 -70.524 1.00 62.75 398 ILE A CA 1
ATOM 3004 C C . ILE A 1 398 ? 27.926 -9.209 -70.645 1.00 62.75 398 ILE A C 1
ATOM 3006 O O . ILE A 1 398 ? 28.424 -8.986 -71.746 1.00 62.75 398 ILE A O 1
ATOM 3010 N N . ALA A 1 399 ? 28.692 -9.260 -69.550 1.00 60.06 399 ALA A N 1
ATOM 3011 C CA . ALA A 1 399 ? 30.147 -9.095 -69.604 1.00 60.06 399 ALA A CA 1
ATOM 3012 C C . ALA A 1 399 ? 30.840 -10.222 -70.401 1.00 60.06 399 ALA A C 1
ATOM 3014 O O . ALA A 1 399 ? 31.834 -9.983 -71.098 1.00 60.06 399 ALA A O 1
ATOM 3015 N N . LYS A 1 400 ? 30.301 -11.445 -70.339 1.00 65.06 400 LYS A N 1
ATOM 3016 C CA . LYS A 1 400 ? 30.781 -12.591 -71.120 1.00 65.06 400 LYS A CA 1
ATOM 3017 C C . LYS A 1 400 ? 30.437 -12.448 -72.607 1.00 65.06 400 LYS A C 1
ATOM 3019 O O . LYS A 1 400 ? 31.310 -12.682 -73.443 1.00 65.06 400 LYS A O 1
ATOM 3024 N N . ASP A 1 401 ? 29.236 -11.977 -72.931 1.00 67.75 401 ASP A N 1
ATOM 3025 C CA . ASP A 1 401 ? 28.807 -11.728 -74.313 1.00 67.75 401 ASP A CA 1
ATOM 3026 C C . ASP A 1 401 ? 29.587 -10.577 -74.961 1.00 67.75 401 ASP A C 1
ATOM 3028 O O . ASP A 1 401 ? 30.081 -10.734 -76.072 1.00 67.75 401 ASP A O 1
ATOM 3032 N N . ILE A 1 402 ? 29.860 -9.484 -74.237 1.00 66.88 402 ILE A N 1
ATOM 3033 C CA . ILE A 1 402 ? 30.733 -8.393 -74.717 1.00 66.88 402 ILE A CA 1
ATOM 3034 C C . ILE A 1 402 ? 32.152 -8.901 -75.025 1.00 66.88 402 ILE A C 1
ATOM 3036 O O . ILE A 1 402 ? 32.801 -8.444 -75.970 1.00 66.88 402 ILE A O 1
ATOM 3040 N N . THR A 1 403 ? 32.649 -9.865 -74.247 1.00 68.94 403 THR A N 1
ATOM 3041 C CA . THR A 1 403 ? 33.968 -10.472 -74.482 1.00 68.94 403 THR A CA 1
ATOM 3042 C C . THR A 1 403 ? 33.963 -11.354 -75.738 1.00 68.94 403 THR A C 1
ATOM 3044 O O . THR A 1 403 ? 34.915 -11.306 -76.521 1.00 68.94 403 THR A O 1
ATOM 3047 N N . ASN A 1 404 ? 32.878 -12.097 -75.976 1.00 68.19 404 ASN A N 1
ATOM 3048 C CA . ASN A 1 404 ? 32.687 -12.895 -77.189 1.00 68.19 404 ASN A CA 1
ATOM 3049 C C . ASN A 1 404 ? 32.486 -12.022 -78.438 1.00 68.19 404 ASN A C 1
ATOM 3051 O O . ASN A 1 404 ? 33.098 -12.288 -79.472 1.00 68.19 404 ASN A O 1
ATOM 3055 N N . ASP A 1 405 ? 31.716 -10.941 -78.343 1.00 71.69 405 ASP A N 1
ATOM 3056 C CA . ASP A 1 405 ? 31.509 -10.001 -79.448 1.00 71.69 405 ASP A CA 1
ATOM 3057 C C . ASP A 1 405 ? 32.806 -9.288 -79.830 1.00 71.69 405 ASP A C 1
ATOM 3059 O O . ASP A 1 405 ? 33.111 -9.130 -81.013 1.00 71.69 405 ASP A O 1
ATOM 3063 N N . LYS A 1 406 ? 33.649 -8.947 -78.848 1.00 71.31 406 LYS A N 1
ATOM 3064 C CA . LYS A 1 406 ? 34.994 -8.420 -79.110 1.00 71.31 406 LYS A CA 1
ATOM 3065 C C . LYS A 1 406 ? 35.862 -9.420 -79.886 1.00 71.31 406 LYS A C 1
ATOM 3067 O O . LYS A 1 406 ? 36.587 -9.010 -80.794 1.00 71.31 406 LYS A O 1
ATOM 3072 N N . ALA A 1 407 ? 35.773 -10.714 -79.573 1.00 68.38 407 ALA A N 1
ATOM 3073 C CA . ALA A 1 407 ? 36.473 -11.766 -80.312 1.00 68.38 407 ALA A CA 1
ATOM 3074 C C . ALA A 1 407 ? 35.907 -11.961 -81.734 1.00 68.38 407 ALA A C 1
ATOM 3076 O O . ALA A 1 407 ? 36.674 -12.126 -82.684 1.00 68.38 407 ALA A O 1
ATOM 3077 N N . ASN A 1 408 ? 34.586 -11.860 -81.912 1.00 67.50 408 ASN A N 1
ATOM 3078 C CA . ASN A 1 408 ? 33.933 -11.934 -83.223 1.00 67.50 408 ASN A CA 1
ATOM 3079 C C . ASN A 1 408 ? 34.265 -10.735 -84.121 1.00 67.50 408 ASN A C 1
ATOM 3081 O O . ASN A 1 408 ? 34.471 -10.909 -85.321 1.00 67.50 408 ASN A O 1
ATOM 3085 N N . VAL A 1 409 ? 34.383 -9.526 -83.567 1.00 70.12 409 VAL A N 1
ATOM 3086 C CA . VAL A 1 409 ? 34.817 -8.336 -84.321 1.00 70.12 409 VAL A CA 1
ATOM 3087 C C . VAL A 1 409 ? 36.267 -8.475 -84.800 1.00 70.12 409 VAL A C 1
ATOM 3089 O O . VAL A 1 409 ? 36.579 -8.115 -85.935 1.00 70.12 409 VAL A O 1
ATOM 3092 N N . GLU A 1 410 ? 37.156 -9.038 -83.979 1.00 71.12 410 GLU A N 1
ATOM 3093 C CA . GLU A 1 410 ? 38.529 -9.385 -84.382 1.00 71.12 410 GLU A CA 1
ATOM 3094 C C . GLU A 1 410 ? 38.550 -10.433 -85.509 1.00 71.12 410 GLU A C 1
ATOM 3096 O O . GLU A 1 410 ? 39.284 -10.284 -86.489 1.00 71.12 410 GLU A O 1
ATOM 3101 N N . LEU A 1 411 ? 37.697 -11.460 -85.425 1.00 72.88 411 LEU A N 1
ATOM 3102 C CA . LEU A 1 411 ? 37.556 -12.476 -86.470 1.00 72.88 411 LEU A CA 1
ATOM 3103 C C . LEU A 1 411 ? 37.022 -11.879 -87.783 1.00 72.88 411 LEU A C 1
ATOM 3105 O O . LEU A 1 411 ? 37.563 -12.158 -88.853 1.00 72.88 411 LEU A O 1
ATOM 3109 N N . LEU A 1 412 ? 36.017 -11.002 -87.713 1.00 71.38 412 LEU A N 1
ATOM 3110 C CA .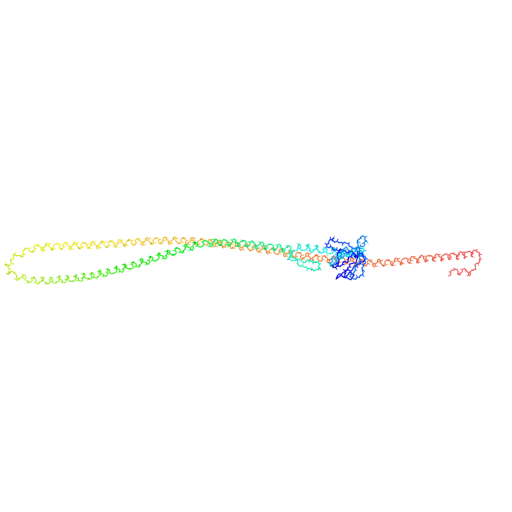 LEU A 1 412 ? 35.458 -10.297 -88.870 1.00 71.38 412 LEU A CA 1
ATOM 3111 C C . LEU A 1 412 ? 36.475 -9.354 -89.522 1.00 71.38 412 LEU A C 1
ATOM 3113 O O . LEU A 1 412 ? 36.534 -9.284 -90.749 1.00 71.38 412 LEU A O 1
ATOM 3117 N N . LYS A 1 413 ? 37.331 -8.682 -88.740 1.00 72.00 413 LYS A N 1
ATOM 3118 C CA . LYS A 1 413 ? 38.459 -7.907 -89.285 1.00 72.00 413 LYS A CA 1
ATOM 3119 C C . LYS A 1 413 ? 39.437 -8.793 -90.054 1.00 72.00 413 LYS A C 1
ATOM 3121 O O . LYS A 1 413 ? 39.864 -8.410 -91.142 1.00 72.00 413 LYS A O 1
ATOM 3126 N N . LYS A 1 414 ? 39.752 -9.987 -89.539 1.00 71.56 414 LYS A N 1
ATOM 3127 C CA . LYS A 1 414 ? 40.610 -10.957 -90.241 1.00 71.56 414 LYS A CA 1
ATOM 3128 C C . LYS A 1 414 ? 39.953 -11.509 -91.508 1.00 71.56 414 LYS A C 1
ATOM 3130 O O . LYS A 1 414 ? 40.624 -11.600 -92.530 1.00 71.56 414 LYS A O 1
ATOM 3135 N N . HIS A 1 415 ? 38.654 -11.809 -91.481 1.00 71.62 415 HIS A N 1
ATOM 3136 C CA . HIS A 1 415 ? 37.902 -12.223 -92.672 1.00 71.62 415 HIS A CA 1
ATOM 3137 C C . HIS A 1 415 ? 37.824 -11.118 -93.729 1.00 71.62 415 HIS A C 1
ATOM 3139 O O . HIS A 1 415 ? 38.025 -11.400 -94.903 1.00 71.62 415 HIS A O 1
ATOM 3145 N N . SER A 1 416 ? 37.598 -9.864 -93.331 1.00 68.19 416 SER A N 1
ATOM 3146 C CA . SER A 1 416 ? 37.609 -8.715 -94.245 1.00 68.19 416 SER A CA 1
ATOM 3147 C C . SER A 1 416 ? 38.983 -8.524 -94.902 1.00 68.19 416 SER A C 1
ATOM 3149 O O . SER A 1 416 ? 39.076 -8.377 -96.121 1.00 68.19 416 SER A O 1
ATOM 3151 N N . ALA A 1 417 ? 40.068 -8.638 -94.126 1.00 68.12 417 ALA A N 1
ATOM 3152 C CA . ALA A 1 417 ? 41.430 -8.600 -94.657 1.00 68.12 417 ALA A CA 1
ATOM 3153 C C . ALA A 1 417 ? 41.712 -9.764 -95.627 1.00 68.12 417 ALA A C 1
ATOM 3155 O O . ALA A 1 417 ? 42.290 -9.549 -96.690 1.00 68.12 417 ALA A O 1
ATOM 3156 N N . ALA A 1 418 ? 41.250 -10.977 -95.306 1.00 66.19 418 ALA A N 1
ATOM 3157 C CA . ALA A 1 418 ? 41.370 -12.139 -96.185 1.00 66.19 418 ALA A CA 1
ATOM 3158 C C . ALA A 1 418 ? 40.553 -11.980 -97.479 1.00 66.19 418 ALA A C 1
ATOM 3160 O O . ALA A 1 418 ? 41.046 -12.302 -98.554 1.00 66.19 418 ALA A O 1
ATOM 3161 N N . HIS A 1 419 ? 39.337 -11.432 -97.408 1.00 68.44 419 HIS A N 1
ATOM 3162 C CA . HIS A 1 419 ? 38.489 -11.198 -98.580 1.00 68.44 419 HIS A CA 1
ATOM 3163 C C . HIS A 1 419 ? 39.079 -10.124 -99.505 1.00 68.44 419 HIS A C 1
ATOM 3165 O O . HIS A 1 419 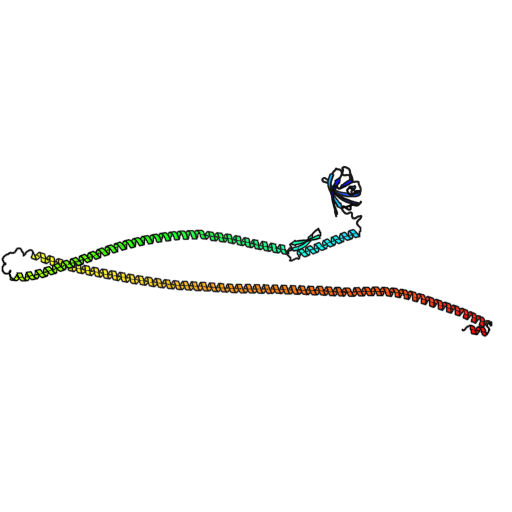? 39.052 -10.275 -100.726 1.00 68.44 419 HIS A O 1
ATOM 3171 N N . SER A 1 420 ? 39.677 -9.076 -98.930 1.00 67.50 420 SER A N 1
ATOM 3172 C CA . SER A 1 420 ? 40.424 -8.055 -99.672 1.00 67.50 420 SER A CA 1
ATOM 3173 C C . SER A 1 420 ? 41.666 -8.645 -100.355 1.00 67.50 420 SER A C 1
ATOM 3175 O O . SER A 1 420 ? 41.903 -8.386 -101.533 1.00 67.50 420 SER A O 1
ATOM 3177 N N . ALA A 1 421 ? 42.407 -9.521 -99.667 1.00 67.06 421 ALA A N 1
ATOM 3178 C CA . ALA A 1 421 ? 43.556 -10.224 -100.240 1.00 67.06 421 ALA A CA 1
ATOM 3179 C C . ALA A 1 421 ? 43.159 -11.192 -101.370 1.00 67.06 421 ALA A C 1
ATOM 3181 O O . ALA A 1 421 ? 43.807 -11.206 -102.412 1.00 67.06 421 ALA A O 1
ATOM 3182 N N . ILE A 1 422 ? 42.068 -11.951 -101.211 1.00 68.50 422 ILE A N 1
ATOM 3183 C CA . ILE A 1 422 ? 41.531 -12.836 -102.261 1.00 68.50 422 ILE A CA 1
ATOM 3184 C C . ILE A 1 422 ? 41.050 -12.019 -103.465 1.00 68.50 422 ILE A C 1
ATOM 3186 O O . ILE A 1 422 ? 41.299 -12.405 -104.603 1.00 68.50 422 ILE A O 1
ATOM 3190 N N . SER A 1 423 ? 40.407 -10.873 -103.230 1.00 65.44 423 SER A N 1
ATOM 3191 C CA . SER A 1 423 ? 39.953 -9.981 -104.303 1.00 65.44 423 SER A CA 1
ATOM 3192 C C . SER A 1 423 ? 41.128 -9.359 -105.062 1.00 65.44 423 SER A C 1
ATOM 3194 O O . SER A 1 423 ? 41.079 -9.274 -106.286 1.00 65.44 423 SER A O 1
ATOM 3196 N N . MET A 1 424 ? 42.210 -8.986 -104.367 1.00 66.50 424 MET A N 1
ATOM 3197 C CA . MET A 1 424 ? 43.461 -8.552 -105.004 1.00 66.50 424 MET A CA 1
ATOM 3198 C C . MET A 1 424 ? 44.110 -9.676 -105.814 1.00 66.50 424 MET A C 1
ATOM 3200 O O . MET A 1 424 ? 44.491 -9.443 -106.956 1.00 66.50 424 MET A O 1
ATOM 3204 N N . LEU A 1 425 ? 44.158 -10.900 -105.283 1.00 68.25 425 LEU A N 1
ATOM 3205 C CA . LEU A 1 425 ? 44.709 -12.054 -105.995 1.00 68.25 425 LEU A CA 1
ATOM 3206 C C . LEU A 1 425 ? 43.890 -12.392 -107.254 1.00 68.25 425 LEU A C 1
ATOM 3208 O O . LEU A 1 425 ? 44.450 -12.694 -108.307 1.00 68.25 425 LEU A O 1
ATOM 3212 N N . ALA A 1 426 ? 42.559 -12.301 -107.177 1.00 61.91 426 ALA A N 1
ATOM 3213 C CA . ALA A 1 426 ? 41.669 -12.475 -108.323 1.00 61.91 426 ALA A CA 1
ATOM 3214 C C . ALA A 1 426 ? 41.872 -11.373 -109.377 1.00 61.91 426 ALA A C 1
ATOM 3216 O O . ALA A 1 426 ? 41.892 -11.670 -110.571 1.00 61.91 426 ALA A O 1
ATOM 3217 N N . LEU A 1 427 ? 42.090 -10.124 -108.950 1.00 66.88 427 LEU A N 1
ATOM 3218 C CA . LEU A 1 427 ? 42.391 -9.001 -109.840 1.00 66.88 427 LEU A CA 1
ATOM 3219 C C . LEU A 1 427 ? 43.754 -9.170 -110.531 1.00 66.88 427 LEU A C 1
ATOM 3221 O O . LEU A 1 427 ? 43.847 -8.971 -111.739 1.00 66.88 427 LEU A O 1
ATOM 3225 N N . GLU A 1 428 ? 44.789 -9.598 -109.803 1.00 65.94 428 GLU A N 1
ATOM 3226 C CA . GLU A 1 428 ? 46.112 -9.914 -110.365 1.00 65.94 428 GLU A CA 1
ATOM 3227 C C . GLU A 1 428 ? 46.047 -11.086 -111.351 1.00 65.94 428 GLU A C 1
ATOM 3229 O O . GLU A 1 428 ? 46.649 -11.032 -112.425 1.00 65.94 428 GLU A O 1
ATOM 3234 N N . THR A 1 429 ? 45.254 -12.115 -111.042 1.00 65.00 429 THR A N 1
ATOM 3235 C CA . THR A 1 429 ? 45.039 -13.265 -111.935 1.00 65.00 429 THR A CA 1
ATOM 3236 C C . THR A 1 429 ? 44.287 -12.851 -113.204 1.00 65.00 429 THR A C 1
ATOM 3238 O O . THR A 1 429 ? 44.653 -13.263 -114.305 1.00 65.00 429 THR A O 1
ATOM 3241 N N . MET A 1 430 ? 43.277 -11.980 -113.087 1.00 62.19 430 MET A N 1
ATOM 3242 C CA . MET A 1 430 ? 42.580 -11.408 -114.243 1.00 62.19 430 MET A CA 1
ATOM 3243 C C . MET A 1 430 ? 43.492 -10.511 -115.084 1.00 62.19 430 MET A C 1
ATOM 3245 O O . MET A 1 430 ? 43.452 -10.607 -116.310 1.00 62.19 430 MET A O 1
ATOM 3249 N N . LEU A 1 431 ? 44.341 -9.679 -114.470 1.00 64.94 431 LEU A N 1
ATOM 3250 C CA . LEU A 1 431 ? 45.315 -8.859 -115.198 1.00 64.94 431 LEU A CA 1
ATOM 3251 C C . LEU A 1 431 ? 46.341 -9.724 -115.939 1.00 64.94 431 LEU A C 1
ATOM 3253 O O . LEU A 1 431 ? 46.613 -9.467 -117.110 1.00 64.94 431 LEU A O 1
ATOM 3257 N N . SER A 1 432 ? 46.853 -10.777 -115.297 1.00 63.47 432 SER A N 1
ATOM 3258 C CA . SER A 1 432 ? 47.774 -11.743 -115.909 1.00 63.47 432 SER A CA 1
ATOM 3259 C C . SER A 1 432 ? 47.133 -12.458 -117.106 1.00 63.47 432 SER A C 1
ATOM 3261 O O . SER A 1 432 ? 47.703 -12.486 -118.198 1.00 63.47 432 SER A O 1
ATOM 3263 N N . ASN A 1 433 ? 45.888 -12.928 -116.963 1.00 61.53 433 ASN A N 1
ATOM 3264 C CA . ASN A 1 433 ? 45.144 -13.541 -118.066 1.00 61.53 433 ASN A CA 1
ATOM 3265 C C . ASN A 1 433 ? 44.836 -12.551 -119.194 1.00 61.53 433 ASN A C 1
ATOM 3267 O O . ASN A 1 433 ? 44.907 -12.921 -120.361 1.00 61.53 433 ASN A O 1
ATOM 3271 N N . THR A 1 434 ? 44.558 -11.286 -118.878 1.00 61.16 434 THR A N 1
ATOM 3272 C CA . THR A 1 434 ? 44.340 -10.245 -119.895 1.00 61.16 434 THR A CA 1
ATOM 3273 C C . THR A 1 434 ? 45.627 -9.968 -120.672 1.00 61.16 434 THR A C 1
ATOM 3275 O O . THR A 1 434 ? 45.586 -9.825 -121.890 1.00 61.16 434 THR A O 1
ATOM 3278 N N . HIS A 1 435 ? 46.783 -9.979 -120.003 1.00 62.00 435 HIS A N 1
ATOM 3279 C CA . HIS A 1 435 ? 48.077 -9.802 -120.659 1.00 62.00 435 HIS A CA 1
ATOM 3280 C C . HIS A 1 435 ? 48.441 -10.997 -121.556 1.00 62.00 435 HIS A C 1
ATOM 3282 O O . HIS A 1 435 ? 48.886 -10.799 -122.686 1.00 62.00 435 HIS A O 1
ATOM 3288 N N . ASN A 1 436 ? 48.150 -12.223 -121.111 1.00 60.56 436 ASN A N 1
ATOM 3289 C CA . ASN A 1 436 ? 48.339 -13.440 -121.906 1.00 60.56 436 ASN A CA 1
ATOM 3290 C C . ASN A 1 436 ? 47.387 -13.503 -123.112 1.00 60.56 436 ASN A C 1
ATOM 3292 O O . ASN A 1 436 ? 47.813 -13.864 -124.208 1.00 60.56 436 ASN A O 1
ATOM 3296 N N . ILE A 1 437 ? 46.126 -13.086 -122.949 1.00 62.62 437 ILE A N 1
ATOM 3297 C CA . ILE A 1 437 ? 45.159 -12.979 -124.052 1.00 62.62 437 ILE A CA 1
ATOM 3298 C C . ILE A 1 437 ? 45.604 -11.906 -125.044 1.00 62.62 437 ILE A C 1
ATOM 3300 O O . ILE A 1 437 ? 45.543 -12.136 -126.244 1.00 62.62 437 ILE A O 1
ATOM 3304 N N . GLN A 1 438 ? 46.099 -10.758 -124.581 1.00 59.66 438 GLN A N 1
ATOM 3305 C CA . GLN A 1 438 ? 46.542 -9.668 -125.452 1.00 59.66 438 GLN A CA 1
ATOM 3306 C C . GLN A 1 438 ? 47.836 -10.015 -126.210 1.00 59.66 438 GLN A C 1
ATOM 3308 O O . GLN A 1 438 ? 47.962 -9.674 -127.387 1.00 59.66 438 GLN A O 1
ATOM 3313 N N . ALA A 1 439 ? 48.753 -10.765 -125.590 1.00 58.28 439 ALA A N 1
ATOM 3314 C CA . ALA A 1 439 ? 49.917 -11.348 -126.260 1.00 58.28 439 ALA A CA 1
ATOM 3315 C C . ALA A 1 439 ? 49.518 -12.419 -127.297 1.00 58.28 439 ALA A C 1
ATOM 3317 O O . ALA A 1 439 ? 50.028 -12.401 -128.416 1.00 58.28 439 ALA A O 1
ATOM 3318 N N . ALA A 1 440 ? 48.558 -13.294 -126.975 1.00 57.03 440 ALA A N 1
ATOM 3319 C CA . ALA A 1 440 ? 48.029 -14.296 -127.903 1.00 57.03 440 ALA A CA 1
ATOM 3320 C C . ALA A 1 440 ? 47.254 -13.667 -129.076 1.00 57.03 440 ALA A C 1
ATOM 3322 O O . ALA A 1 440 ? 47.393 -14.109 -130.214 1.00 57.03 440 ALA A O 1
ATOM 3323 N N . PHE A 1 441 ? 46.489 -12.600 -128.829 1.00 58.38 441 PHE A N 1
ATOM 3324 C CA . PHE A 1 441 ? 45.757 -11.867 -129.865 1.00 58.38 441 PHE A CA 1
ATOM 3325 C C . PHE A 1 441 ? 46.710 -11.114 -130.800 1.00 58.38 441 PHE A C 1
ATOM 3327 O O . PHE A 1 441 ? 46.496 -11.101 -132.009 1.00 58.38 441 PHE A O 1
ATOM 3334 N N . SER A 1 442 ? 47.793 -10.546 -130.259 1.00 57.34 442 SER A N 1
ATOM 3335 C CA . SER A 1 442 ? 48.830 -9.875 -131.056 1.00 57.34 442 SER A CA 1
ATOM 3336 C C . SER A 1 442 ? 49.611 -10.882 -131.915 1.00 57.34 442 SER A C 1
ATOM 3338 O O . SER A 1 442 ? 49.805 -10.654 -133.103 1.00 57.34 442 SER A O 1
ATOM 3340 N N . ALA A 1 443 ? 49.948 -12.056 -131.371 1.00 55.66 443 ALA A N 1
ATOM 3341 C CA . ALA A 1 443 ? 50.603 -13.133 -132.121 1.00 55.66 443 ALA A CA 1
ATOM 3342 C C . ALA A 1 443 ? 49.696 -13.791 -133.189 1.00 55.66 443 ALA A C 1
ATOM 3344 O O . ALA A 1 443 ? 50.187 -14.250 -134.224 1.00 55.66 443 ALA A O 1
ATOM 3345 N N . ALA A 1 444 ? 48.374 -13.815 -132.974 1.00 54.12 444 ALA A N 1
ATOM 3346 C CA . ALA A 1 444 ? 47.396 -14.285 -133.959 1.00 54.12 444 ALA A CA 1
ATOM 3347 C C . ALA A 1 444 ? 47.177 -13.279 -135.107 1.00 54.12 444 ALA A C 1
ATOM 3349 O O . ALA A 1 444 ? 47.000 -13.694 -136.251 1.00 54.12 444 ALA A O 1
ATOM 3350 N N . LEU A 1 445 ? 47.229 -11.973 -134.822 1.00 57.84 445 LEU A N 1
ATOM 3351 C CA . LEU A 1 445 ? 47.159 -10.909 -135.834 1.00 57.84 445 LEU A CA 1
ATOM 3352 C C . LEU A 1 445 ? 48.433 -10.813 -136.688 1.00 57.84 445 LEU A C 1
ATOM 3354 O O . LEU A 1 445 ? 48.332 -10.508 -137.874 1.00 57.84 445 LEU A O 1
ATOM 3358 N N . ASP A 1 446 ? 49.594 -11.165 -136.129 1.00 55.38 446 ASP A N 1
ATOM 3359 C CA . ASP A 1 446 ? 50.881 -11.192 -136.842 1.00 55.38 446 ASP A CA 1
ATOM 3360 C C . ASP A 1 446 ? 51.150 -12.511 -137.605 1.00 55.38 446 ASP A C 1
ATOM 3362 O O . ASP A 1 446 ? 52.202 -12.672 -138.224 1.00 55.38 446 ASP A O 1
ATOM 3366 N N . GLY A 1 447 ? 50.213 -13.471 -137.591 1.00 57.06 447 GLY A N 1
ATOM 3367 C CA . GLY A 1 447 ? 50.279 -14.693 -138.409 1.00 57.06 447 GLY A CA 1
ATOM 3368 C C . GLY A 1 447 ? 51.376 -15.694 -138.018 1.00 57.06 447 GLY A C 1
ATOM 3369 O O . GLY A 1 447 ? 51.780 -16.510 -138.845 1.00 57.06 447 GLY A O 1
ATOM 3370 N N . THR A 1 448 ? 51.870 -15.649 -136.776 1.00 57.41 448 THR A N 1
ATOM 3371 C CA . THR A 1 448 ? 53.029 -16.443 -136.313 1.00 57.41 448 THR A CA 1
ATOM 3372 C C . THR A 1 448 ? 52.678 -17.673 -135.466 1.00 57.41 448 THR A C 1
ATOM 3374 O O . THR A 1 448 ? 53.580 -18.400 -135.053 1.00 57.41 448 THR A O 1
ATOM 3377 N N . LEU A 1 449 ? 51.391 -17.962 -135.232 1.00 51.00 449 LEU A N 1
ATOM 3378 C CA . LEU A 1 449 ? 50.948 -19.119 -134.440 1.00 51.00 449 LEU A CA 1
ATOM 3379 C C . LEU A 1 449 ? 50.494 -20.293 -135.317 1.00 51.00 449 LEU A C 1
ATOM 3381 O O . LEU A 1 449 ? 49.629 -20.160 -136.181 1.00 51.00 449 LEU A O 1
ATOM 3385 N N . THR A 1 450 ? 51.067 -21.469 -135.059 1.00 60.12 450 THR A N 1
ATOM 3386 C CA . THR A 1 450 ? 50.707 -22.728 -135.730 1.00 60.12 450 THR A CA 1
ATOM 3387 C C . THR A 1 450 ? 49.471 -23.373 -135.092 1.00 60.12 450 THR A C 1
ATOM 3389 O O . THR A 1 450 ? 49.166 -23.139 -133.922 1.00 60.12 450 THR A O 1
ATOM 3392 N N . HIS A 1 451 ? 48.747 -24.201 -135.854 1.00 58.31 451 HIS A N 1
ATOM 3393 C CA . HIS A 1 451 ? 47.480 -24.820 -135.431 1.00 58.31 451 HIS A CA 1
ATOM 3394 C C . HIS A 1 451 ? 47.597 -25.620 -134.114 1.00 58.31 451 HIS A C 1
ATOM 3396 O O . HIS A 1 451 ? 46.682 -25.596 -133.294 1.00 58.31 451 HIS A O 1
ATOM 3402 N N . ASP A 1 452 ? 48.757 -26.230 -133.853 1.00 60.41 452 ASP A N 1
ATOM 3403 C CA . ASP A 1 452 ? 49.012 -27.004 -132.630 1.00 60.41 452 ASP A CA 1
ATOM 3404 C C . ASP A 1 452 ? 49.249 -26.127 -131.384 1.00 60.41 452 ASP A C 1
ATOM 3406 O O . ASP A 1 452 ? 49.051 -26.577 -130.256 1.00 60.41 452 ASP A O 1
ATOM 3410 N N . GLN A 1 453 ? 49.613 -24.851 -131.553 1.00 59.50 453 GLN A N 1
ATOM 3411 C CA . GLN A 1 453 ? 49.830 -23.913 -130.441 1.00 59.50 453 GLN A CA 1
ATOM 3412 C C . GLN A 1 453 ? 48.530 -23.250 -129.961 1.00 59.50 453 GLN A C 1
ATOM 3414 O O . GLN A 1 453 ? 48.443 -22.842 -128.805 1.00 59.50 453 GLN A O 1
ATOM 3419 N N . ILE A 1 454 ? 47.497 -23.200 -130.808 1.00 57.44 454 ILE A N 1
ATOM 3420 C CA . ILE A 1 454 ? 46.172 -22.662 -130.460 1.00 57.44 454 ILE A CA 1
ATOM 3421 C C . ILE A 1 454 ? 45.419 -23.616 -129.516 1.00 57.44 454 ILE A C 1
ATOM 3423 O O . ILE A 1 454 ? 44.738 -23.165 -128.598 1.00 57.44 454 ILE A O 1
ATOM 3427 N N . ASN A 1 455 ? 45.597 -24.930 -129.670 1.00 56.88 455 ASN A N 1
ATOM 3428 C CA . ASN A 1 455 ? 44.911 -25.924 -128.836 1.00 56.88 455 ASN A CA 1
ATOM 3429 C C . ASN A 1 455 ? 45.473 -26.047 -127.406 1.00 56.88 455 ASN A C 1
ATOM 3431 O O . ASN A 1 455 ? 44.777 -26.553 -126.531 1.00 56.88 455 ASN A O 1
ATOM 3435 N N . ASN A 1 456 ? 46.679 -25.539 -127.133 1.00 57.06 456 ASN A N 1
ATOM 3436 C CA . ASN A 1 456 ? 47.253 -25.512 -125.780 1.00 57.06 456 ASN A CA 1
ATOM 3437 C C . ASN A 1 456 ? 46.886 -24.255 -124.968 1.00 57.06 456 ASN A C 1
ATOM 3439 O O . ASN A 1 456 ? 47.244 -24.173 -123.799 1.00 57.06 456 ASN A O 1
ATOM 3443 N N . LEU A 1 457 ? 46.178 -23.282 -125.552 1.00 53.31 457 LEU A N 1
ATOM 3444 C CA . LEU A 1 457 ? 45.771 -22.045 -124.865 1.00 53.31 457 LEU A CA 1
ATOM 3445 C C . LEU A 1 457 ? 44.440 -22.161 -124.098 1.00 53.31 457 LEU A C 1
ATOM 3447 O O . LEU A 1 457 ? 44.065 -21.223 -123.400 1.00 53.31 457 LEU A O 1
ATOM 3451 N N . PHE A 1 458 ? 43.734 -23.291 -124.212 1.00 56.03 458 PHE A N 1
ATOM 3452 C CA . PHE A 1 458 ? 42.409 -23.496 -123.610 1.00 56.03 458 PHE A CA 1
ATOM 3453 C C . PHE A 1 458 ? 42.274 -24.790 -122.786 1.00 56.03 458 PHE A C 1
ATOM 3455 O O . PHE A 1 458 ? 41.148 -25.208 -122.517 1.00 56.03 458 PHE A O 1
ATOM 3462 N N . ASN A 1 459 ? 43.392 -25.400 -122.372 1.00 49.62 459 ASN A N 1
ATOM 3463 C CA . ASN A 1 459 ? 43.412 -26.465 -121.359 1.00 49.62 459 ASN A CA 1
ATOM 3464 C C . ASN A 1 459 ? 43.981 -25.957 -120.037 1.00 49.62 459 ASN A C 1
ATOM 3466 O O . ASN A 1 459 ? 45.101 -25.398 -120.069 1.00 49.62 459 ASN A O 1
#

Radius of gyration: 78.65 Å; chains: 1; bounding box: 152×57×258 Å

Sequence (459 aa):
MIHSMGTISLALNSNVIQGSNTYFQTVGKTTTGTLLIIELPQIGSQLLQVVAVVSDTELRVSKVDGTPYLSPVALQNIKYGLCKNFTHTTTAEIAKQLAELTAKWQRRETEMTGWYASDDDAYPVTDFLGTQKPVPTPAFINRLTQVASTASSDLSQMAAAIEQNKQTLATVEPRLSEFESKFTQAQAQNSNVNTKHNEVVLKHGQVSDVFNVVQNMAATVEAKHGEVSGFSESISEQAKQVTLFVEHSSAHSKLSIEAAQAAQQFKAQCEDILTQTQTFGDTLTQSVTDAKSAISQDKNNAITHVAELSEQLTTRVEEAKEQIAANSSAVTTQVNQFAGMIKSSESSAKDAANTAILKANACTIKADELTRSQVDLVNNIAQVAAQIEKPAEQVSAIAKDITNDKANVELLKKHSAAHSAISMLALETMLSNTHNIQAAFSAALDGTLTHDQINNLFN

Foldseek 3Di:
DFPDKWWWWADAQAQKIFGPPFQCVPRVVDDFQWWKWWQDPPPGIAIWGFHDDPGRGMTGIPHPVRHGDTDNDTDTGIMMTTDDDPPPQPPVNVVVVVVVVVVVVVLQVVQVVCLAPDLDQWGWDQDPVRDTDTDGGPNNVVVVVVVVVVVVVVVVVVVVVVVVVVVVVVVVVVVVVVVVVVVVVVVVVVVVVVVVVVVVVVVVVVVVVVVVVVVVVVVVVVVVVVVVVVVVVVVVVVVVVVVVCVVVPVPPPDPDDVPPVVVVVVVVVVVVVVVVVVVVVVVVVVVVVVVVVVVVVVVVVVVVVVVVVVVVVVVVVVVVVVVVVVVVVVVVVVVVVVVVVVVVVVVVVVVVVVVVVVVVVVVVVVVVVVVVVVVVVVVVVVVVVVVVVVVVVVVVVVVVVVVVVVVVVVVVVVVVVVVVVVVVVVVVVVVVVVVVVVVVVVCVVVVNDDPVRVVVNPD

Organism: NCBI:txid1315280

pLDDT: mean 75.91, std 12.93, range [38.88, 96.62]

Secondary structure (DSSP, 8-state):
-EEEEEEEEE-TT--EEEESS--TTTTT---TT-EEEEEETTTEEEEEEEEEEEETTEEEEEETTS-B---SS-EEEEEEEEEPPGGGS-HHHHHHHHHHHHHHHHHHHHHHHHHHH--SSEEEEE-TTS-EEEEE-HHHHHHHHHHHHHHHHHHHHHHHHHHHHHHHHHHHHHHHHHHHHHHHHHHHHHHHHHHHHHHHHHHHHHHHHHHHHHHHHHHHHHHHHHHHHHHHHHHHHHHHHHHHHHTTGGG-TTS-SSTTTHHHHHHHHHHHHHHHHHHHHHHHHHHHHHHHHHHHHHHHHHHHHHHHHHHHHHHHHHHHHHHHHHHHHHHHHHHHHHHHHHHHHHHHHHHHHHHHHHHHHHHHHHHHHHHHHHHHHHHHHHHHHHHHHHHHHHHHHHHHHHHHHHHHHHHHHHHHHHHHHHHHHHHHHHHHHHHHHHHHHHHHHTT---HHHHTTS--